Protein AF-A0A7I8VTG5-F1 (afdb_monomer_lite)

pLDDT: mean 75.94, std 21.98, range [23.91, 98.12]

Structure (mmCIF, N/CA/C/O backbone):
data_AF-A0A7I8VTG5-F1
#
_entry.id   AF-A0A7I8VTG5-F1
#
loop_
_atom_site.group_PDB
_atom_site.id
_atom_site.type_symbol
_atom_site.label_atom_id
_atom_site.label_alt_id
_atom_site.label_comp_id
_atom_site.label_asym_id
_atom_site.label_entity_id
_atom_site.label_seq_id
_atom_site.pdbx_PDB_ins_code
_atom_site.Cartn_x
_atom_site.Cartn_y
_atom_site.Cartn_z
_atom_site.occupancy
_atom_site.B_iso_or_equiv
_atom_site.auth_seq_id
_atom_site.auth_comp_id
_atom_site.auth_asym_id
_atom_site.auth_atom_id
_atom_site.pdbx_PDB_model_num
ATOM 1 N N . MET A 1 1 ? 70.934 -71.645 45.469 1.00 35.12 1 MET A N 1
ATOM 2 C CA . MET A 1 1 ? 72.080 -72.082 44.647 1.00 35.12 1 MET A CA 1
ATOM 3 C C . MET A 1 1 ? 71.867 -71.589 43.225 1.00 35.12 1 MET A C 1
ATOM 5 O O . MET A 1 1 ? 70.826 -71.888 42.669 1.00 35.12 1 MET A O 1
ATOM 9 N N . GLY A 1 2 ? 72.821 -70.799 42.724 1.00 31.45 2 GLY A N 1
ATOM 10 C CA . GLY A 1 2 ? 73.279 -70.708 41.329 1.00 31.45 2 GLY A CA 1
ATOM 11 C C . GLY A 1 2 ? 72.292 -70.565 40.162 1.00 31.45 2 GLY A C 1
ATOM 12 O O . GLY A 1 2 ? 71.678 -71.545 39.775 1.00 31.45 2 GLY A O 1
ATOM 13 N N . ASN A 1 3 ? 72.372 -69.383 39.530 1.00 30.83 3 ASN A N 1
ATOM 14 C CA . ASN A 1 3 ? 72.667 -69.130 38.104 1.00 30.83 3 ASN A CA 1
ATOM 15 C C . ASN A 1 3 ? 71.763 -69.685 36.981 1.00 30.83 3 ASN A C 1
ATOM 17 O O . ASN A 1 3 ? 71.294 -70.805 37.047 1.00 30.83 3 ASN A O 1
ATOM 21 N N . ASN A 1 4 ? 71.666 -69.087 35.788 1.00 33.72 4 ASN A N 1
ATOM 22 C CA . ASN A 1 4 ? 71.803 -67.732 35.222 1.00 33.72 4 ASN A CA 1
ATOM 23 C C . ASN A 1 4 ? 71.608 -67.895 33.690 1.00 33.72 4 ASN A C 1
ATOM 25 O O . ASN A 1 4 ? 71.971 -68.938 33.149 1.00 33.72 4 ASN A O 1
ATOM 29 N N . SER A 1 5 ? 71.235 -66.806 33.002 1.00 35.66 5 SER A N 1
ATOM 30 C CA . SER A 1 5 ? 71.480 -66.487 31.572 1.00 35.66 5 SER A CA 1
ATOM 31 C C . SER A 1 5 ? 70.696 -67.251 30.489 1.00 35.66 5 SER A C 1
ATOM 33 O O . SER A 1 5 ? 70.516 -68.454 30.577 1.00 35.66 5 SER A O 1
ATOM 35 N N . GLY A 1 6 ? 70.236 -66.645 29.387 1.00 30.98 6 GLY A N 1
ATOM 36 C CA . GLY A 1 6 ? 70.342 -65.302 28.777 1.00 30.98 6 GLY A CA 1
ATOM 37 C C . GLY A 1 6 ? 69.463 -65.317 27.497 1.00 30.98 6 GLY A C 1
ATOM 38 O O . GLY A 1 6 ? 68.938 -66.369 27.162 1.00 30.98 6 GLY A O 1
ATOM 39 N N . LYS A 1 7 ? 69.216 -64.279 26.688 1.00 32.53 7 LYS A N 1
ATOM 40 C CA . LYS A 1 7 ? 69.792 -62.950 26.419 1.00 32.53 7 LYS A CA 1
ATOM 41 C C . LYS A 1 7 ? 68.787 -62.184 25.513 1.00 32.53 7 LYS A C 1
ATOM 43 O O . LYS A 1 7 ? 68.238 -62.819 24.626 1.00 32.53 7 LYS A O 1
ATOM 48 N N . ARG A 1 8 ? 68.731 -60.843 25.675 1.00 28.00 8 ARG A N 1
ATOM 49 C CA . ARG A 1 8 ? 68.601 -59.739 24.666 1.00 28.00 8 ARG A CA 1
ATOM 50 C C . ARG A 1 8 ? 67.404 -59.730 23.678 1.00 28.00 8 ARG A C 1
ATOM 52 O O . ARG A 1 8 ? 67.108 -60.748 23.087 1.00 28.00 8 ARG A O 1
ATOM 59 N N . SER A 1 9 ? 66.768 -58.612 23.303 1.00 27.70 9 SER A N 1
ATOM 60 C CA . SER A 1 9 ? 66.804 -57.184 23.689 1.00 27.70 9 SER A CA 1
ATOM 61 C C . SER A 1 9 ? 65.771 -56.393 22.849 1.00 27.70 9 SER A C 1
ATOM 63 O O . SER A 1 9 ? 65.744 -56.612 21.644 1.00 27.70 9 SER A O 1
ATOM 65 N N . LEU A 1 10 ? 65.068 -55.442 23.498 1.00 27.08 10 LEU A N 1
ATOM 66 C CA . LEU A 1 10 ? 64.519 -54.138 23.028 1.00 27.08 10 LEU A CA 1
ATOM 67 C C . LEU A 1 10 ? 63.502 -54.108 21.855 1.00 27.08 10 LEU A C 1
ATOM 69 O O . LEU A 1 10 ? 63.836 -54.505 20.750 1.00 27.08 10 LEU A O 1
ATOM 73 N N . SER A 1 11 ? 62.220 -53.734 22.053 1.00 27.80 11 SER A N 1
ATOM 74 C CA . SER A 1 11 ? 61.582 -52.417 22.388 1.00 27.80 11 SER A CA 1
ATOM 75 C C . SER A 1 11 ? 60.918 -51.841 21.117 1.00 27.80 11 SER A C 1
ATOM 77 O O . SER A 1 11 ? 61.528 -51.948 20.063 1.00 27.80 11 SER A O 1
ATOM 79 N N . GLN A 1 12 ? 59.758 -51.182 21.064 1.00 29.61 12 GLN A N 1
ATOM 80 C CA . GLN A 1 12 ? 58.779 -50.653 22.027 1.00 29.61 12 GLN A CA 1
ATOM 81 C C . GLN A 1 12 ? 57.532 -50.267 21.180 1.00 29.61 12 GLN A C 1
ATOM 83 O O . GLN A 1 12 ? 57.692 -49.761 20.074 1.00 29.61 12 GLN A O 1
ATOM 88 N N . SER A 1 13 ? 56.335 -50.726 21.556 1.00 26.73 13 SER A N 1
ATOM 89 C CA . SER A 1 13 ? 55.196 -49.964 22.124 1.00 26.73 13 SER A CA 1
ATOM 90 C C . SER A 1 13 ? 54.337 -49.104 21.179 1.00 26.73 13 SER A C 1
ATOM 92 O O . SER A 1 13 ? 54.802 -48.094 20.659 1.00 26.73 13 SER A O 1
ATOM 94 N N . THR A 1 14 ? 53.045 -49.446 21.118 1.00 24.05 14 THR A N 1
ATOM 95 C CA . THR A 1 14 ? 51.888 -48.541 20.957 1.00 24.05 14 THR A CA 1
ATOM 96 C C . THR A 1 14 ? 50.678 -49.102 21.717 1.00 24.05 14 THR A C 1
ATOM 98 O O . THR A 1 14 ? 50.524 -50.318 21.782 1.00 24.05 14 THR A O 1
ATOM 101 N N . ASP A 1 15 ? 49.895 -48.163 22.257 1.00 27.97 15 ASP A N 1
ATOM 102 C CA . ASP A 1 15 ? 48.475 -48.162 22.645 1.00 27.97 15 ASP A CA 1
ATOM 103 C C . ASP A 1 15 ? 47.877 -49.172 23.631 1.00 27.97 15 ASP A C 1
ATOM 105 O O . ASP A 1 15 ? 47.932 -50.379 23.445 1.00 27.97 15 ASP A O 1
ATOM 109 N N . ASP A 1 16 ? 47.184 -48.600 24.626 1.00 29.17 16 ASP A N 1
ATOM 110 C CA . ASP A 1 16 ? 45.841 -48.998 25.080 1.00 29.17 16 ASP A CA 1
ATOM 111 C C . ASP A 1 16 ? 45.289 -47.901 26.030 1.00 29.17 16 ASP A C 1
ATOM 113 O O . ASP A 1 16 ? 46.012 -47.428 26.903 1.00 29.17 16 ASP A O 1
ATOM 117 N N . SER A 1 17 ? 44.143 -47.265 25.722 1.00 27.00 17 SER A N 1
ATOM 118 C CA . SER A 1 17 ? 42.755 -47.648 26.096 1.00 27.00 17 SER A CA 1
ATOM 119 C C . SER A 1 17 ? 42.407 -47.224 27.555 1.00 27.00 17 SER A C 1
ATOM 121 O O . SER A 1 17 ? 43.295 -47.157 28.389 1.00 27.00 17 SER A O 1
ATOM 123 N N . VAL A 1 18 ? 41.199 -46.882 28.027 1.00 28.84 18 VAL A N 1
ATOM 124 C CA . VAL A 1 18 ? 39.822 -46.757 27.525 1.00 28.84 18 VAL A CA 1
ATOM 125 C C . VAL A 1 18 ? 38.976 -46.227 28.725 1.00 28.84 18 VAL A C 1
ATOM 127 O O . VAL A 1 18 ? 39.178 -46.682 29.840 1.00 28.84 18 VAL A O 1
ATOM 130 N N . ILE A 1 19 ? 38.048 -45.285 28.478 1.00 26.56 19 ILE A N 1
ATOM 131 C CA . ILE A 1 19 ? 36.650 -45.182 28.991 1.00 26.56 19 ILE A CA 1
ATOM 132 C C . ILE A 1 19 ? 36.305 -45.038 30.515 1.00 26.56 19 ILE A C 1
ATOM 134 O O . ILE A 1 19 ? 36.676 -45.877 31.326 1.00 26.56 19 ILE A O 1
ATOM 138 N N . ARG A 1 20 ? 35.368 -44.085 30.773 1.00 26.31 20 ARG A N 1
ATOM 139 C CA . ARG A 1 20 ? 34.143 -44.067 31.649 1.00 26.31 20 ARG A CA 1
ATOM 140 C C . ARG A 1 20 ? 34.048 -43.111 32.861 1.00 26.31 20 ARG A C 1
ATOM 142 O O . ARG A 1 20 ? 34.970 -43.063 33.659 1.00 26.31 20 ARG A O 1
ATOM 149 N N . GLU A 1 21 ? 32.851 -42.483 32.933 1.00 27.61 21 GLU A N 1
ATOM 150 C CA . GLU A 1 21 ? 31.976 -42.129 34.091 1.00 27.61 21 GLU A CA 1
ATOM 151 C C . GLU A 1 21 ? 32.570 -41.267 35.233 1.00 27.61 21 GLU A C 1
ATOM 153 O O . GLU A 1 21 ? 33.739 -41.377 35.557 1.00 27.61 21 GLU A O 1
ATOM 158 N N . ASP A 1 22 ? 31.876 -40.396 35.967 1.00 27.67 22 ASP A N 1
ATOM 159 C CA . ASP A 1 22 ? 30.539 -39.790 35.970 1.00 27.67 22 ASP A CA 1
ATOM 160 C C . ASP A 1 22 ? 30.555 -38.709 37.085 1.00 27.67 22 ASP A C 1
ATOM 162 O O . ASP A 1 22 ? 31.409 -38.751 37.967 1.00 27.67 22 ASP A O 1
ATOM 166 N N . GLU A 1 23 ? 29.583 -37.791 37.050 1.00 28.42 23 GLU A N 1
ATOM 167 C CA . GLU A 1 23 ? 29.046 -36.964 38.159 1.00 28.42 23 GLU A CA 1
ATOM 168 C C . GLU A 1 23 ? 29.974 -35.992 38.940 1.00 28.42 23 GLU A C 1
ATOM 170 O O . GLU A 1 23 ? 30.953 -36.354 39.573 1.00 28.42 23 GLU A O 1
ATOM 175 N N . ASN A 1 24 ? 29.794 -34.671 38.829 1.00 26.03 24 ASN A N 1
ATOM 176 C CA . ASN A 1 24 ? 28.782 -33.790 39.442 1.00 26.03 24 ASN A CA 1
ATOM 177 C C . ASN A 1 24 ? 29.088 -33.373 40.904 1.00 26.03 24 ASN A C 1
ATOM 179 O O . ASN A 1 24 ? 29.447 -34.178 41.748 1.00 26.03 24 ASN A O 1
ATOM 183 N N . TRP A 1 25 ? 28.849 -32.080 41.146 1.00 23.91 25 TRP A N 1
ATOM 184 C CA . TRP A 1 25 ? 28.515 -31.387 42.398 1.00 23.91 25 TRP A CA 1
ATOM 185 C C . TRP A 1 25 ? 29.533 -31.261 43.571 1.00 23.91 25 TRP A C 1
ATOM 187 O O . TRP A 1 25 ? 29.704 -32.124 44.415 1.00 23.91 25 TRP A O 1
ATOM 197 N N . MET A 1 26 ? 30.061 -30.032 43.671 1.00 25.34 26 MET A N 1
ATOM 198 C CA . MET A 1 26 ? 29.921 -29.096 44.807 1.00 25.34 26 MET A CA 1
ATOM 199 C C . MET A 1 26 ? 30.608 -29.372 46.163 1.00 25.34 26 MET A C 1
ATOM 201 O O . MET A 1 26 ? 30.444 -30.424 46.770 1.00 25.34 26 MET A O 1
ATOM 205 N N . LYS A 1 27 ? 31.151 -28.260 46.699 1.00 25.38 27 LYS A N 1
ATOM 206 C CA . LYS A 1 27 ? 31.550 -27.961 48.093 1.00 25.38 27 LYS A CA 1
ATOM 207 C C . LYS A 1 27 ? 32.946 -28.424 48.502 1.00 25.38 27 LYS A C 1
ATOM 209 O O . LYS A 1 27 ? 33.381 -29.494 48.114 1.00 25.38 27 LYS A O 1
ATOM 214 N N . ASP A 1 28 ? 33.685 -27.752 49.370 1.00 27.75 28 ASP A N 1
ATOM 215 C CA . ASP A 1 28 ? 33.735 -26.411 49.976 1.00 27.75 28 ASP A CA 1
ATOM 216 C C . ASP A 1 28 ? 34.956 -26.496 50.927 1.00 27.75 28 ASP A C 1
ATOM 218 O O . ASP A 1 28 ? 35.246 -27.593 51.409 1.00 27.75 28 ASP A O 1
ATOM 222 N N . VAL A 1 29 ? 35.562 -25.344 51.270 1.00 28.14 29 VAL A N 1
ATOM 223 C CA . VAL A 1 29 ? 36.262 -25.070 52.559 1.00 28.14 29 VAL A CA 1
ATOM 224 C C . VAL A 1 29 ? 37.640 -25.743 52.753 1.00 28.14 29 VAL A C 1
ATOM 226 O O . VAL A 1 29 ? 37.787 -26.948 52.620 1.00 28.14 29 VAL A O 1
ATOM 229 N N . ASP A 1 30 ? 38.732 -25.084 53.146 1.00 27.11 30 ASP A N 1
ATOM 230 C CA . ASP A 1 30 ? 39.075 -23.698 53.502 1.00 27.11 30 ASP A CA 1
ATOM 231 C C . ASP A 1 30 ? 40.617 -23.629 53.598 1.00 27.11 30 ASP A C 1
ATOM 233 O O . ASP A 1 30 ? 41.236 -24.639 53.932 1.00 27.11 30 ASP A O 1
ATOM 237 N N . SER A 1 31 ? 41.224 -22.447 53.397 1.00 25.95 31 SER A N 1
ATOM 238 C CA . SER A 1 31 ? 42.058 -21.795 54.434 1.00 25.95 31 SER A CA 1
ATOM 239 C C . SER A 1 31 ? 42.784 -20.531 53.929 1.00 25.95 31 SER A C 1
ATOM 241 O O . SER A 1 31 ? 43.669 -20.608 53.081 1.00 25.95 31 SER A O 1
ATOM 243 N N . GLU A 1 32 ? 42.436 -19.408 54.571 1.00 24.45 32 GLU A N 1
ATOM 244 C CA . GLU A 1 32 ? 43.303 -18.291 55.002 1.00 24.45 32 GLU A CA 1
ATOM 245 C C . GLU A 1 32 ? 43.902 -17.305 53.972 1.00 24.45 32 GLU A C 1
ATOM 247 O O . GLU A 1 32 ? 44.925 -17.560 53.348 1.00 24.45 32 GLU A O 1
ATOM 252 N N . ALA A 1 33 ? 43.354 -16.077 53.921 1.00 28.77 33 ALA A N 1
ATOM 253 C CA . ALA A 1 33 ? 43.958 -14.880 54.545 1.00 28.77 33 ALA A CA 1
ATOM 254 C C . ALA A 1 33 ? 43.163 -13.588 54.223 1.00 28.77 33 ALA A C 1
ATOM 256 O O . ALA A 1 33 ? 42.710 -13.354 53.107 1.00 28.77 33 ALA A O 1
ATOM 257 N N . ASN A 1 34 ? 42.998 -12.766 55.262 1.00 26.75 34 ASN A N 1
ATOM 258 C CA . ASN A 1 34 ? 42.004 -11.708 55.488 1.00 26.75 34 ASN A CA 1
ATOM 259 C C . ASN A 1 34 ? 42.250 -10.339 54.804 1.00 26.75 34 ASN A C 1
ATOM 261 O O . ASN A 1 34 ? 43.359 -9.821 54.856 1.00 26.75 34 ASN A O 1
ATOM 265 N N . HIS A 1 35 ? 41.157 -9.754 54.275 1.00 26.88 35 HIS A N 1
ATOM 266 C CA . HIS A 1 35 ? 40.514 -8.435 54.550 1.00 26.88 35 HIS A CA 1
ATOM 267 C C . HIS A 1 35 ? 41.328 -7.212 55.065 1.00 26.88 35 HIS A C 1
ATOM 269 O O . HIS A 1 35 ? 42.277 -7.411 55.817 1.00 26.88 35 HIS A O 1
ATOM 275 N N . PRO A 1 36 ? 40.897 -5.933 54.817 1.00 38.16 36 PRO A N 1
ATOM 276 C CA . PRO A 1 36 ? 39.479 -5.487 54.823 1.00 38.16 36 PRO A CA 1
ATOM 277 C C . PRO A 1 36 ? 39.008 -4.373 53.826 1.00 38.16 36 PRO A C 1
ATOM 279 O O . PRO A 1 36 ? 39.816 -3.621 53.302 1.00 38.16 36 PRO A O 1
ATOM 282 N N . ASN A 1 37 ? 37.663 -4.284 53.669 1.00 29.61 37 ASN A N 1
ATOM 283 C CA . ASN A 1 37 ? 36.726 -3.116 53.568 1.00 29.61 37 ASN A CA 1
ATOM 284 C C . ASN A 1 37 ? 36.965 -1.926 52.600 1.00 29.61 37 ASN A C 1
ATOM 286 O O . ASN A 1 37 ? 38.096 -1.525 52.398 1.00 29.61 37 ASN A O 1
ATOM 290 N N . LEU A 1 38 ? 36.000 -1.141 52.080 1.00 26.39 38 LEU A N 1
ATOM 291 C CA . LEU A 1 38 ? 34.523 -1.036 51.922 1.00 26.39 38 LEU A CA 1
ATOM 292 C C . LEU A 1 38 ? 34.309 0.228 51.016 1.00 26.39 38 LEU A C 1
ATOM 294 O O . LEU A 1 38 ? 35.164 1.109 51.012 1.00 26.39 38 LEU A O 1
ATOM 298 N N . ALA A 1 39 ? 33.206 0.338 50.257 1.00 29.53 39 ALA A N 1
ATOM 299 C CA . ALA A 1 39 ? 32.823 1.494 49.390 1.00 29.53 39 ALA A CA 1
ATOM 300 C C . ALA A 1 39 ? 32.495 2.796 50.204 1.00 29.53 39 ALA A C 1
ATOM 302 O O . ALA A 1 39 ? 32.596 2.689 51.427 1.00 29.53 39 ALA A O 1
ATOM 303 N N . PRO A 1 40 ? 31.996 3.972 49.688 1.00 44.22 40 PRO A N 1
ATOM 304 C CA . PRO A 1 40 ? 31.585 4.430 48.328 1.00 44.22 40 PRO A CA 1
ATOM 305 C C . PRO A 1 40 ? 31.879 5.952 47.989 1.00 44.22 40 PRO A C 1
ATOM 307 O O . PRO A 1 40 ? 32.485 6.666 48.775 1.00 44.22 40 PRO A O 1
ATOM 310 N N . TYR A 1 41 ? 31.356 6.457 46.847 1.00 24.78 41 TYR A N 1
ATOM 311 C CA . TYR A 1 41 ? 31.146 7.872 46.402 1.00 24.78 41 TYR A CA 1
ATOM 312 C C . TYR A 1 41 ? 32.339 8.813 46.099 1.00 24.78 41 TYR A C 1
ATOM 314 O O . TYR A 1 41 ? 33.089 9.190 46.989 1.00 24.78 41 TYR A O 1
ATOM 322 N N . SER A 1 42 ? 32.382 9.373 44.875 1.00 25.58 42 SER A N 1
ATOM 323 C CA . SER A 1 42 ? 32.236 10.826 44.574 1.00 25.58 42 SER A CA 1
ATOM 324 C C . SER A 1 42 ? 32.766 11.218 43.178 1.00 25.58 42 SER A C 1
ATOM 326 O O . SER A 1 42 ? 33.721 10.647 42.665 1.00 25.58 42 SER A O 1
ATOM 328 N N . ASN A 1 43 ? 32.094 12.196 42.559 1.00 29.81 43 ASN A N 1
ATOM 329 C CA . ASN A 1 43 ? 32.490 12.876 41.321 1.00 29.81 43 ASN A CA 1
ATOM 330 C C . ASN A 1 43 ? 33.832 13.612 41.481 1.00 29.81 43 ASN A C 1
ATOM 332 O O . ASN A 1 43 ? 34.019 14.231 42.524 1.00 29.81 43 ASN A O 1
ATOM 336 N N . LEU A 1 44 ? 34.662 13.663 40.424 1.00 27.44 44 LEU A N 1
ATOM 337 C CA . LEU A 1 44 ? 35.374 14.863 39.935 1.00 27.44 44 LEU A CA 1
ATOM 338 C C . LEU A 1 44 ? 36.189 14.563 38.652 1.00 27.44 44 LEU A C 1
ATOM 340 O O . LEU A 1 44 ? 36.960 13.617 38.568 1.00 27.44 44 LEU A O 1
ATOM 344 N N . THR A 1 45 ? 35.939 15.418 37.664 1.00 25.66 45 THR A N 1
ATOM 345 C CA . THR A 1 45 ? 36.671 15.814 36.444 1.00 25.66 45 THR A CA 1
ATOM 346 C C . THR A 1 45 ? 38.189 15.558 36.342 1.00 25.66 45 THR A C 1
ATOM 348 O O . THR A 1 45 ? 38.911 15.924 37.264 1.00 25.66 45 THR A O 1
ATOM 351 N N . ALA A 1 46 ? 38.663 15.122 35.159 1.00 25.95 46 ALA A N 1
ATOM 352 C CA . ALA A 1 46 ? 39.590 15.843 34.247 1.00 25.95 46 ALA A CA 1
ATOM 353 C C . ALA A 1 46 ? 40.449 14.897 33.359 1.00 25.95 46 ALA A C 1
ATOM 355 O O . ALA A 1 46 ? 41.206 14.079 33.861 1.00 25.95 46 ALA A O 1
ATOM 356 N N . GLU A 1 47 ? 40.251 15.045 32.044 1.00 25.03 47 GLU A N 1
ATOM 357 C CA . GLU A 1 47 ? 41.160 15.005 30.873 1.00 25.03 47 GLU A CA 1
ATOM 358 C C . GLU A 1 47 ? 42.420 14.096 30.755 1.00 25.03 47 GLU A C 1
ATOM 360 O O . GLU A 1 47 ? 43.317 14.094 31.589 1.00 25.03 47 GLU A O 1
ATOM 365 N N . GLU A 1 48 ? 42.479 13.462 29.565 1.00 27.12 48 GLU A N 1
ATOM 366 C CA . GLU A 1 48 ? 43.625 13.154 28.671 1.00 27.12 48 GLU A CA 1
ATOM 367 C C . GLU A 1 48 ? 44.748 12.169 29.083 1.00 27.12 48 GLU A C 1
ATOM 369 O O . GLU A 1 48 ? 45.707 12.530 29.758 1.00 27.12 48 GLU A O 1
ATOM 374 N N . ASN A 1 49 ? 44.751 10.951 28.509 1.00 27.64 49 ASN A N 1
ATOM 375 C CA . ASN A 1 49 ? 45.518 10.603 27.286 1.00 27.64 49 ASN A CA 1
ATOM 376 C C . ASN A 1 49 ? 45.576 9.078 27.006 1.00 27.64 49 ASN A C 1
ATOM 378 O O . ASN A 1 49 ? 45.842 8.275 27.895 1.00 27.64 49 ASN A O 1
ATOM 382 N N . ASP A 1 50 ? 45.332 8.746 25.732 1.00 29.11 50 ASP A N 1
ATOM 383 C CA . ASP A 1 50 ? 45.736 7.599 24.897 1.00 29.11 50 ASP A CA 1
ATOM 384 C C . ASP A 1 50 ? 46.335 6.323 25.527 1.00 29.11 50 ASP A C 1
ATOM 386 O O . ASP A 1 50 ? 47.411 6.366 26.116 1.00 29.11 50 ASP A O 1
ATOM 390 N N . PHE A 1 51 ? 45.740 5.152 25.218 1.00 27.42 51 PHE A N 1
ATOM 391 C CA . PHE A 1 51 ? 46.310 4.134 24.299 1.00 27.42 51 PHE A CA 1
ATOM 392 C C . PHE A 1 51 ? 45.437 2.851 24.262 1.00 27.42 51 PHE A C 1
ATOM 394 O O . PHE A 1 51 ? 45.488 2.037 25.179 1.00 27.42 51 PHE A O 1
ATOM 401 N N . GLU A 1 52 ? 44.692 2.605 23.175 1.00 28.62 52 GLU A N 1
ATOM 402 C CA . GLU A 1 52 ? 44.140 1.270 22.854 1.00 28.62 52 GLU A CA 1
ATOM 403 C C . GLU A 1 52 ? 44.416 0.873 21.384 1.00 28.62 52 GLU A C 1
ATOM 405 O O . GLU A 1 52 ? 44.543 1.738 20.509 1.00 28.62 52 GLU A O 1
ATOM 410 N N . PRO A 1 53 ? 44.565 -0.436 21.080 1.00 29.91 53 PRO A N 1
ATOM 411 C CA . PRO A 1 53 ? 45.218 -0.917 19.867 1.00 29.91 53 PRO A CA 1
ATOM 412 C C . PRO A 1 53 ? 44.292 -0.980 18.640 1.00 29.91 53 PRO A C 1
ATOM 414 O O . PRO A 1 53 ? 43.159 -1.456 18.673 1.00 29.91 53 PRO A O 1
ATOM 417 N N . LYS A 1 54 ? 44.842 -0.559 17.495 1.00 29.48 54 LYS A N 1
ATOM 418 C CA . LYS A 1 54 ? 44.199 -0.529 16.171 1.00 29.48 54 LYS A CA 1
ATOM 419 C C . LYS A 1 54 ? 43.723 -1.913 15.705 1.00 29.48 54 LYS A C 1
ATOM 421 O O . LYS A 1 54 ? 44.532 -2.763 15.331 1.00 29.48 54 LYS A O 1
ATOM 426 N N . ARG A 1 55 ? 42.407 -2.080 15.546 1.00 30.38 55 ARG A N 1
ATOM 427 C CA . ARG A 1 55 ? 41.809 -3.110 14.679 1.00 30.38 55 ARG A CA 1
ATOM 428 C C . ARG A 1 55 ? 41.787 -2.584 13.236 1.00 30.38 55 ARG A C 1
ATOM 430 O O . ARG A 1 55 ? 41.165 -1.565 12.954 1.00 30.38 55 ARG A O 1
ATOM 437 N N . ARG A 1 56 ? 42.495 -3.249 12.313 1.00 27.70 56 ARG A N 1
ATOM 438 C CA . ARG A 1 56 ? 42.500 -2.905 10.875 1.00 27.70 56 ARG A CA 1
ATOM 439 C C . ARG A 1 56 ? 41.102 -3.097 10.274 1.00 27.70 56 ARG A C 1
ATOM 441 O O . ARG A 1 56 ? 40.615 -4.222 10.200 1.00 27.70 56 ARG A O 1
ATOM 448 N N . VAL A 1 57 ? 40.505 -2.007 9.798 1.00 32.59 57 VAL A N 1
ATOM 449 C CA . VAL A 1 57 ? 39.272 -1.994 8.999 1.00 32.59 57 VAL A CA 1
ATOM 450 C C . VAL A 1 57 ? 39.654 -2.001 7.514 1.00 32.59 57 VAL A C 1
ATOM 452 O O . VAL A 1 57 ? 40.541 -1.259 7.091 1.00 32.59 57 VAL A O 1
ATOM 455 N N . ARG A 1 58 ? 39.024 -2.883 6.727 1.00 32.59 58 ARG A N 1
ATOM 456 C CA . ARG A 1 58 ? 39.110 -2.895 5.256 1.00 32.59 58 ARG A CA 1
ATOM 457 C C . ARG A 1 58 ? 38.502 -1.601 4.710 1.00 32.59 58 ARG A C 1
ATOM 459 O O . ARG A 1 58 ? 37.490 -1.152 5.230 1.00 32.59 58 ARG A O 1
ATOM 466 N N . ALA A 1 59 ? 39.114 -1.024 3.679 1.00 29.06 59 ALA A N 1
ATOM 467 C CA . ALA A 1 59 ? 38.732 0.264 3.108 1.00 29.06 59 ALA A CA 1
ATOM 468 C C . ALA A 1 59 ? 37.263 0.295 2.643 1.00 29.06 59 ALA A C 1
ATOM 470 O O . ALA A 1 59 ? 36.927 -0.163 1.556 1.00 29.06 59 ALA A O 1
ATOM 471 N N . SER A 1 60 ? 36.399 0.863 3.479 1.00 34.41 60 SER A N 1
ATOM 472 C CA . SER A 1 60 ? 35.158 1.510 3.076 1.00 34.41 60 SER A CA 1
ATOM 473 C C . SER A 1 60 ? 35.506 2.944 2.684 1.00 34.41 60 SER A C 1
ATOM 475 O O . SER A 1 60 ? 35.915 3.732 3.541 1.00 34.41 60 SER A O 1
ATOM 477 N N . THR A 1 61 ? 35.385 3.292 1.407 1.00 35.75 61 THR A N 1
ATOM 478 C CA . THR A 1 61 ? 35.515 4.683 0.969 1.00 35.75 61 THR A CA 1
ATOM 479 C C . THR A 1 61 ? 34.335 5.470 1.536 1.00 35.75 61 THR A C 1
ATOM 481 O O . THR A 1 61 ? 33.185 5.257 1.162 1.00 35.75 61 THR A O 1
ATOM 484 N N . LEU A 1 62 ? 34.638 6.323 2.511 1.00 34.56 62 LEU A N 1
ATOM 485 C CA . LEU A 1 62 ? 33.717 7.213 3.204 1.00 34.56 62 LEU A CA 1
ATOM 486 C C . LEU A 1 62 ? 33.119 8.231 2.222 1.00 34.56 62 LEU A C 1
ATOM 488 O O . LEU A 1 62 ? 33.851 9.042 1.662 1.00 34.56 62 LEU A O 1
ATOM 492 N N . SER A 1 63 ? 31.792 8.267 2.094 1.00 32.84 63 SER A N 1
ATOM 493 C CA . SER A 1 63 ? 31.078 9.516 1.817 1.00 32.84 63 SER A CA 1
ATOM 494 C C . SER A 1 63 ? 30.733 10.157 3.162 1.00 32.84 63 SER A C 1
ATOM 496 O O . SER A 1 63 ? 29.662 9.931 3.727 1.00 32.84 63 SER A O 1
ATOM 498 N N . SER A 1 64 ? 31.673 10.910 3.726 1.00 33.38 64 SER A N 1
ATOM 499 C CA . SER A 1 64 ? 31.391 11.789 4.856 1.00 33.38 64 SER A CA 1
ATOM 500 C C . SER A 1 64 ? 30.617 13.009 4.361 1.00 33.38 64 SER A C 1
ATOM 502 O O . SER A 1 64 ? 31.070 13.723 3.470 1.00 33.38 64 SER A O 1
ATOM 504 N N . THR A 1 65 ? 29.448 13.208 4.959 1.00 38.12 65 THR A N 1
ATOM 505 C CA . THR A 1 65 ? 28.639 14.431 5.030 1.00 38.12 65 THR A CA 1
ATOM 506 C C . THR A 1 65 ? 29.347 15.720 4.592 1.00 38.12 65 THR A C 1
ATOM 508 O O . THR A 1 65 ? 30.007 16.385 5.389 1.00 38.12 65 THR A O 1
ATOM 511 N N . VAL A 1 66 ? 29.112 16.120 3.344 1.00 33.91 66 VAL A N 1
ATOM 512 C CA . VAL A 1 66 ? 29.161 17.515 2.900 1.00 33.91 66 VAL A CA 1
ATOM 513 C C . VAL A 1 66 ? 27.881 17.738 2.107 1.00 33.91 66 VAL A C 1
ATOM 515 O O . VAL A 1 66 ? 27.560 16.971 1.201 1.00 33.91 66 VAL A O 1
ATOM 518 N N . ASN A 1 67 ? 27.105 18.744 2.496 1.00 39.22 67 ASN A N 1
ATOM 519 C CA . ASN A 1 67 ? 25.911 19.166 1.778 1.00 39.22 67 ASN A CA 1
ATOM 520 C C . ASN A 1 67 ? 26.361 19.801 0.449 1.00 39.22 67 ASN A C 1
ATOM 522 O O . ASN A 1 67 ? 26.626 20.998 0.388 1.00 39.22 67 ASN A O 1
ATOM 526 N N . ILE A 1 68 ? 26.564 18.972 -0.576 1.00 39.97 68 ILE A N 1
ATOM 527 C CA . ILE A 1 68 ? 26.913 19.414 -1.926 1.00 39.97 68 ILE A CA 1
ATOM 528 C C . ILE A 1 68 ? 25.593 19.687 -2.642 1.00 39.97 68 ILE A C 1
ATOM 530 O O . ILE A 1 68 ? 24.795 18.773 -2.863 1.00 39.97 68 ILE A O 1
ATOM 534 N N . ASP A 1 69 ? 25.356 20.951 -2.997 1.00 44.34 69 ASP A N 1
ATOM 535 C CA . ASP A 1 69 ? 24.333 21.323 -3.971 1.00 44.34 69 ASP A CA 1
ATOM 536 C C . ASP A 1 69 ? 24.457 20.378 -5.176 1.00 44.34 69 ASP A C 1
ATOM 538 O O . ASP A 1 69 ? 25.468 20.415 -5.877 1.00 44.34 69 ASP A O 1
ATOM 542 N N . LYS A 1 70 ? 23.435 19.549 -5.443 1.00 53.84 70 LYS A N 1
ATOM 543 C CA . LYS A 1 70 ? 23.380 18.530 -6.521 1.00 53.84 70 LYS A CA 1
ATOM 544 C C . LYS A 1 70 ? 23.546 19.078 -7.960 1.00 53.84 70 LYS A C 1
ATOM 546 O O . LYS A 1 70 ? 23.171 18.417 -8.920 1.00 53.84 70 LYS A O 1
ATOM 551 N N . LYS A 1 71 ? 24.042 20.304 -8.128 1.00 65.50 71 LYS A N 1
ATOM 552 C CA . LYS A 1 71 ? 24.165 21.037 -9.391 1.00 65.50 71 LYS A CA 1
ATOM 553 C C . LYS A 1 71 ? 25.578 21.523 -9.717 1.00 65.50 71 LYS A C 1
ATOM 555 O O . LYS A 1 71 ? 25.716 22.214 -10.720 1.00 65.50 71 LYS A O 1
ATOM 560 N N . LYS A 1 72 ? 26.602 21.228 -8.910 1.00 80.56 72 LYS A N 1
ATOM 561 C CA . LYS A 1 72 ? 27.986 21.637 -9.200 1.00 80.56 72 LYS A CA 1
ATOM 562 C C . LYS A 1 72 ? 28.915 20.427 -9.240 1.00 80.56 72 LYS A C 1
ATOM 564 O O . LYS A 1 72 ? 28.804 19.536 -8.405 1.00 80.56 72 LYS A O 1
ATOM 569 N N . LEU A 1 73 ? 29.799 20.420 -10.227 1.00 86.25 73 LEU A N 1
ATOM 570 C CA . LEU A 1 73 ? 30.683 19.327 -10.595 1.00 86.25 73 LEU A CA 1
ATOM 571 C C . LEU A 1 73 ? 32.150 19.769 -10.419 1.00 86.25 73 LEU A C 1
ATOM 573 O O . LEU A 1 73 ? 32.530 20.820 -10.954 1.00 86.25 73 LEU A O 1
ATOM 577 N N . PRO A 1 74 ? 32.980 19.015 -9.673 1.00 89.25 74 PRO A N 1
ATOM 578 C CA . PRO A 1 74 ? 34.358 19.407 -9.392 1.00 89.25 74 PRO A CA 1
ATOM 579 C C . PRO A 1 74 ? 35.211 19.316 -10.658 1.00 89.25 74 PRO A C 1
ATOM 581 O O . PRO A 1 74 ? 35.482 18.231 -11.162 1.00 89.25 74 PRO A O 1
ATOM 584 N N . THR A 1 75 ? 35.656 20.462 -11.169 1.00 89.62 75 THR A N 1
ATOM 585 C CA . THR A 1 75 ? 36.443 20.564 -12.406 1.00 89.62 75 THR A CA 1
ATOM 586 C C . THR A 1 75 ? 37.883 20.956 -12.083 1.00 89.62 75 THR A C 1
ATOM 588 O O . THR A 1 75 ? 38.122 21.900 -11.324 1.00 89.62 75 THR A O 1
ATOM 591 N N . VAL A 1 76 ? 38.853 20.231 -12.647 1.00 91.25 76 VAL A N 1
ATOM 592 C CA . VAL A 1 76 ? 40.285 20.468 -12.411 1.00 91.25 76 VAL A CA 1
ATOM 593 C C . VAL A 1 76 ? 40.840 21.417 -13.467 1.00 91.25 76 VAL A C 1
ATOM 595 O O . VAL A 1 76 ? 40.792 21.130 -14.658 1.00 91.25 76 VAL A O 1
ATOM 598 N N . PHE A 1 77 ? 41.431 22.520 -13.019 1.00 91.06 77 PHE A N 1
ATOM 599 C CA . PHE A 1 77 ? 42.188 23.444 -13.855 1.00 91.06 77 PHE A CA 1
ATOM 600 C C . PHE A 1 77 ? 43.677 23.262 -13.612 1.00 91.06 77 PHE A C 1
ATOM 602 O O . PHE A 1 77 ? 44.133 23.313 -12.465 1.00 91.06 77 PHE A O 1
ATOM 609 N N . LYS A 1 78 ? 44.427 23.092 -14.699 1.00 91.75 78 LYS A N 1
ATOM 610 C CA . LYS A 1 78 ? 45.875 22.907 -14.697 1.00 91.75 78 LYS A CA 1
ATOM 611 C C . LYS A 1 78 ? 46.558 24.065 -15.428 1.00 91.75 78 LYS A C 1
ATOM 613 O O . LYS A 1 78 ? 46.055 24.531 -16.441 1.00 91.75 78 LYS A O 1
ATOM 618 N N . TRP A 1 79 ? 47.704 24.510 -14.918 1.00 90.31 79 TRP A N 1
ATOM 619 C CA . TRP A 1 79 ? 48.594 25.464 -15.578 1.00 90.31 79 TRP A CA 1
ATOM 620 C C . TRP A 1 79 ? 50.042 24.965 -15.545 1.00 90.31 79 TRP A C 1
ATOM 622 O O . TRP A 1 79 ? 50.613 24.771 -14.471 1.00 90.31 79 TRP A O 1
ATOM 632 N N . GLU A 1 80 ? 50.638 24.789 -16.724 1.00 86.00 80 GLU A N 1
ATOM 633 C CA . GLU A 1 80 ? 52.000 24.252 -16.907 1.00 86.00 80 GLU A CA 1
ATOM 634 C C . GLU A 1 80 ? 53.044 25.340 -17.228 1.00 86.00 80 GLU A C 1
ATOM 636 O O . GLU A 1 80 ? 54.240 25.070 -17.301 1.00 86.00 80 GLU A O 1
ATOM 641 N N . GLY A 1 81 ? 52.623 26.595 -17.421 1.00 80.69 81 GLY A N 1
ATOM 642 C CA . GLY A 1 81 ? 53.485 27.687 -17.898 1.00 80.69 81 GLY A CA 1
ATOM 643 C C . GLY A 1 81 ? 54.456 28.275 -16.864 1.00 80.69 81 GLY A C 1
ATOM 644 O O . GLY A 1 81 ? 55.063 29.311 -17.126 1.00 80.69 81 GLY A O 1
ATOM 645 N N . GLY A 1 82 ? 54.596 27.659 -15.684 1.00 80.62 82 GLY A N 1
ATOM 646 C CA . GLY A 1 82 ? 55.403 28.182 -14.577 1.00 80.62 82 GLY A CA 1
ATOM 647 C C . GLY A 1 82 ? 54.860 29.490 -13.972 1.00 80.62 82 GLY A C 1
ATOM 648 O O . GLY A 1 82 ? 53.779 29.957 -14.324 1.00 80.62 82 GLY A O 1
ATOM 649 N N . GLY A 1 83 ? 55.597 30.063 -13.015 1.00 83.50 83 GLY A N 1
ATOM 650 C CA . GLY A 1 83 ? 55.240 31.309 -12.315 1.00 83.50 83 GLY A CA 1
ATOM 651 C C . GLY A 1 83 ? 55.541 31.267 -10.813 1.00 83.50 83 GLY A C 1
ATOM 652 O O . GLY A 1 83 ? 55.807 30.196 -10.254 1.00 83.50 83 GLY A O 1
ATOM 653 N N . LYS A 1 84 ? 55.534 32.426 -10.142 1.00 82.12 84 LYS A N 1
ATOM 654 C CA . LYS A 1 84 ? 55.622 32.514 -8.670 1.00 82.12 84 LYS A CA 1
ATOM 655 C C . LYS A 1 84 ? 54.236 32.548 -8.034 1.00 82.12 84 LYS A C 1
ATOM 657 O O . LYS A 1 84 ? 53.982 31.773 -7.118 1.00 82.12 84 LYS A O 1
ATOM 662 N N . ASN A 1 85 ? 53.349 33.399 -8.545 1.00 85.69 85 ASN A N 1
ATOM 663 C CA . ASN A 1 85 ? 51.976 33.557 -8.079 1.00 85.69 85 ASN A CA 1
ATOM 664 C C . ASN A 1 85 ? 51.007 33.360 -9.246 1.00 85.69 85 ASN A C 1
ATOM 666 O O . ASN A 1 85 ? 50.942 34.191 -10.154 1.00 85.69 85 ASN A O 1
ATOM 670 N N . VAL A 1 86 ? 50.244 32.269 -9.197 1.00 91.88 86 VAL A N 1
ATOM 671 C CA . VAL A 1 86 ? 49.294 31.886 -10.245 1.00 91.88 86 VAL A CA 1
ATOM 672 C C . VAL A 1 86 ? 47.884 31.893 -9.674 1.00 91.88 86 VAL A C 1
ATOM 674 O O . VAL A 1 86 ? 47.598 31.232 -8.673 1.00 91.88 86 VAL A O 1
ATOM 677 N N . PHE A 1 87 ? 46.995 32.631 -10.331 1.00 92.62 87 PHE A N 1
ATOM 678 C CA . PHE A 1 87 ? 45.577 32.677 -10.004 1.00 92.62 87 PHE A CA 1
ATOM 679 C C . PHE A 1 87 ? 44.725 32.350 -11.226 1.00 92.62 87 PHE A C 1
ATOM 681 O O . PHE A 1 87 ? 45.141 32.578 -12.358 1.00 92.62 87 PHE A O 1
ATOM 688 N N . ILE A 1 88 ? 43.500 31.896 -10.995 1.00 92.94 88 ILE A N 1
ATOM 689 C CA . ILE A 1 88 ? 42.485 31.683 -12.027 1.00 92.94 88 ILE A CA 1
ATOM 690 C C . ILE A 1 88 ? 41.255 32.553 -11.749 1.00 92.94 88 ILE A C 1
ATOM 692 O O . ILE A 1 88 ? 40.867 32.775 -10.597 1.00 92.94 88 ILE A O 1
ATOM 696 N N . SER A 1 89 ? 40.654 33.079 -12.813 1.00 90.94 89 SER A N 1
ATOM 697 C CA . SER A 1 89 ? 39.387 33.811 -12.778 1.00 90.94 89 SER A CA 1
ATOM 698 C C . SER A 1 89 ? 38.546 33.438 -13.994 1.00 90.94 89 SER A C 1
ATOM 700 O O . SER A 1 89 ? 39.099 33.056 -15.025 1.00 90.94 89 SER A O 1
ATOM 702 N N . GLY A 1 90 ? 37.224 33.540 -13.893 1.00 90.00 90 GLY A N 1
ATOM 703 C CA . GLY A 1 90 ? 36.356 33.168 -15.002 1.00 90.00 90 GLY A CA 1
ATOM 704 C C . GLY A 1 90 ? 34.903 33.583 -14.836 1.00 90.00 90 GLY A C 1
ATOM 705 O O . GLY A 1 90 ? 34.489 34.198 -13.854 1.00 90.00 90 GLY A O 1
ATOM 706 N N . SER A 1 91 ? 34.099 33.209 -15.821 1.00 87.31 91 SER A N 1
ATOM 707 C CA . SER A 1 91 ? 32.650 33.446 -15.863 1.00 87.31 91 SER A CA 1
ATOM 708 C C . SER A 1 91 ? 31.917 32.944 -14.608 1.00 87.31 91 SER A C 1
ATOM 710 O O . SER A 1 91 ? 31.049 33.641 -14.082 1.00 87.31 91 SER A O 1
ATOM 712 N N . PHE A 1 92 ? 32.341 31.808 -14.051 1.00 85.56 92 PHE A N 1
ATOM 713 C CA . PHE A 1 92 ? 31.767 31.190 -12.850 1.00 85.56 92 PHE A CA 1
ATOM 714 C C . PHE A 1 92 ? 31.906 32.017 -11.562 1.00 85.56 92 PHE A C 1
ATOM 716 O O . PHE A 1 92 ? 31.157 31.806 -10.611 1.00 85.56 92 PHE A O 1
ATOM 723 N N . ASN A 1 93 ? 32.838 32.973 -11.510 1.00 85.06 93 ASN A N 1
ATOM 724 C CA . ASN A 1 93 ? 32.975 33.915 -10.396 1.00 85.06 93 ASN A CA 1
ATOM 725 C C . ASN A 1 93 ? 32.753 35.376 -10.829 1.00 85.06 93 ASN A C 1
ATOM 727 O O . ASN A 1 93 ? 33.171 36.316 -10.142 1.00 85.06 93 ASN A O 1
ATOM 731 N N . SER A 1 94 ? 32.100 35.558 -11.983 1.00 83.19 94 SER A N 1
ATOM 732 C CA . SER A 1 94 ? 31.852 36.849 -12.630 1.00 83.19 94 SER A CA 1
ATOM 733 C C . SER A 1 94 ? 33.115 37.696 -12.823 1.00 83.19 94 SER A C 1
ATOM 735 O O . SER A 1 94 ? 33.028 38.920 -12.795 1.00 83.19 94 SER A O 1
ATOM 737 N N . TRP A 1 95 ? 34.288 37.072 -12.965 1.00 84.44 95 TRP A N 1
ATOM 738 C CA . TRP A 1 95 ? 35.592 37.735 -13.086 1.00 84.44 95 TRP A CA 1
ATOM 739 C C . TRP A 1 95 ? 36.003 38.619 -11.893 1.00 84.44 95 TRP A C 1
ATOM 741 O O . TRP A 1 95 ? 36.994 39.346 -11.971 1.00 84.44 95 TRP A O 1
ATOM 751 N N . LYS A 1 96 ? 35.274 38.561 -10.770 1.00 77.38 96 LYS A N 1
ATOM 752 C CA . LYS A 1 96 ? 35.450 39.481 -9.630 1.00 77.38 96 LYS A CA 1
ATOM 753 C C . LYS A 1 96 ? 36.542 39.048 -8.656 1.00 77.38 96 LYS A C 1
ATOM 755 O O . LYS A 1 96 ? 37.130 39.893 -7.986 1.00 77.38 96 LYS A O 1
ATOM 760 N N . LYS A 1 97 ? 36.806 37.743 -8.543 1.00 84.25 97 LYS A N 1
ATOM 761 C CA . LYS A 1 97 ? 37.732 37.175 -7.551 1.00 84.25 97 LYS A CA 1
ATOM 762 C C . LYS A 1 97 ? 38.832 36.372 -8.238 1.00 84.25 97 LYS A C 1
ATOM 764 O O . LYS A 1 97 ? 38.558 35.571 -9.120 1.00 84.25 97 LYS A O 1
ATOM 769 N N . LYS A 1 98 ? 40.079 36.549 -7.802 1.00 87.38 98 LYS A N 1
ATOM 770 C CA . LYS A 1 98 ? 41.216 35.733 -8.246 1.00 87.38 98 LYS A CA 1
ATOM 771 C C . LYS A 1 98 ? 41.371 34.551 -7.289 1.00 87.38 98 LYS A C 1
ATOM 773 O O . LYS A 1 98 ? 41.581 34.762 -6.096 1.00 87.38 98 LYS A O 1
ATOM 778 N N . ILE A 1 99 ? 41.212 33.326 -7.784 1.00 89.44 99 ILE A N 1
ATOM 779 C CA . ILE A 1 99 ? 41.360 32.098 -6.990 1.00 89.44 99 ILE A CA 1
ATOM 780 C C . ILE A 1 99 ? 42.818 31.652 -7.084 1.00 89.44 99 ILE A C 1
ATOM 782 O O . ILE A 1 99 ? 43.320 31.461 -8.186 1.00 89.44 99 ILE A O 1
ATOM 786 N N . SER A 1 100 ? 43.508 31.527 -5.948 1.00 90.12 100 SER A N 1
ATOM 787 C CA . SER A 1 100 ? 44.915 31.103 -5.922 1.00 90.12 100 SER A CA 1
ATOM 788 C C . SER A 1 100 ? 45.040 29.630 -6.290 1.00 90.12 100 SER A C 1
ATOM 790 O O . SER A 1 100 ? 44.308 28.803 -5.750 1.00 90.12 100 SER A O 1
ATOM 792 N N . MET A 1 101 ? 45.984 29.304 -7.170 1.00 91.94 101 MET A N 1
ATOM 793 C CA . MET A 1 101 ? 46.290 27.924 -7.542 1.00 91.94 101 MET A CA 1
ATOM 794 C C . MET A 1 101 ? 47.385 27.345 -6.638 1.00 91.94 101 MET A C 1
ATOM 796 O O . MET A 1 101 ? 48.234 28.075 -6.122 1.00 91.94 101 MET A O 1
ATOM 800 N N . VAL A 1 102 ? 47.368 26.027 -6.448 1.00 91.56 102 VAL A N 1
ATOM 801 C CA . VAL A 1 102 ? 48.333 25.292 -5.622 1.00 91.56 102 VAL A CA 1
ATOM 802 C C . VAL A 1 102 ? 49.428 24.716 -6.514 1.00 91.56 102 VAL A C 1
ATOM 804 O O . VAL A 1 102 ? 49.138 24.044 -7.502 1.00 91.56 102 VAL A O 1
ATOM 807 N N . LYS A 1 103 ? 50.693 24.968 -6.167 1.00 89.38 103 LYS A N 1
ATOM 808 C CA . LYS A 1 103 ? 51.853 24.475 -6.918 1.00 89.38 103 LYS A CA 1
ATOM 809 C C . LYS A 1 103 ? 52.177 23.028 -6.541 1.00 89.38 103 LYS A C 1
ATOM 811 O O . LYS A 1 103 ? 52.372 22.739 -5.363 1.00 89.38 103 LYS A O 1
ATOM 816 N N . SER A 1 104 ? 52.318 22.149 -7.531 1.00 83.94 104 SER A N 1
ATOM 817 C CA . SER A 1 104 ? 52.755 20.759 -7.365 1.00 83.94 104 SER A CA 1
ATOM 818 C C . SER A 1 104 ? 53.686 20.347 -8.507 1.00 83.94 104 SER A C 1
ATOM 820 O O . SER A 1 104 ? 53.337 20.497 -9.673 1.00 83.94 104 SER A O 1
ATOM 822 N N . THR A 1 105 ? 54.893 19.871 -8.177 1.00 75.31 105 THR A N 1
ATOM 823 C CA . THR A 1 105 ? 55.885 19.290 -9.116 1.00 75.31 105 THR A CA 1
ATOM 824 C C . THR A 1 105 ? 56.143 20.068 -10.423 1.00 75.31 105 THR A C 1
ATOM 826 O O . THR A 1 105 ? 56.513 19.470 -11.424 1.00 75.31 105 THR A O 1
ATOM 829 N N . GLY A 1 106 ? 55.980 21.397 -10.419 1.00 75.94 106 GLY A N 1
ATOM 830 C CA . GLY A 1 106 ? 56.197 22.269 -11.588 1.00 75.94 106 GLY A CA 1
ATOM 831 C C . GLY A 1 106 ? 54.918 22.862 -12.188 1.00 75.94 106 GLY A C 1
ATOM 832 O O . GLY A 1 106 ? 54.980 23.943 -12.767 1.00 75.94 106 GLY A O 1
ATOM 833 N N . ASP A 1 107 ? 53.774 22.237 -11.924 1.00 87.44 107 ASP A N 1
ATOM 834 C CA . ASP A 1 107 ? 52.460 22.644 -12.413 1.00 87.44 107 ASP A CA 1
ATOM 835 C C . ASP A 1 107 ? 51.651 23.338 -11.308 1.00 87.44 107 ASP A C 1
ATOM 837 O O . ASP A 1 107 ? 51.918 23.189 -10.111 1.00 87.44 107 ASP A O 1
ATOM 841 N N . PHE A 1 108 ? 50.632 24.092 -11.704 1.00 89.81 108 PHE A N 1
ATOM 842 C CA . PHE A 1 108 ? 49.683 24.728 -10.797 1.00 89.81 108 PHE A CA 1
ATOM 843 C C . PHE A 1 108 ? 48.287 24.152 -11.007 1.00 89.81 108 PHE A C 1
ATOM 845 O O . PHE A 1 108 ? 47.832 24.026 -12.141 1.00 89.81 108 PHE A O 1
ATOM 852 N N . TYR A 1 109 ? 47.597 23.841 -9.910 1.00 91.88 109 TYR A N 1
ATOM 853 C CA . TYR A 1 109 ? 46.281 23.205 -9.928 1.00 91.88 109 TYR A CA 1
ATOM 854 C C . TYR A 1 109 ? 45.250 23.993 -9.120 1.00 91.88 109 TYR A C 1
ATOM 856 O O . TYR A 1 109 ? 45.563 24.569 -8.076 1.00 91.88 109 TYR A O 1
ATOM 864 N N . ALA A 1 110 ? 44.001 23.981 -9.579 1.00 90.12 110 ALA A N 1
ATOM 865 C CA . ALA A 1 110 ? 42.840 24.399 -8.801 1.00 90.12 110 ALA A CA 1
ATOM 866 C C . ALA A 1 110 ? 41.649 23.493 -9.118 1.00 90.12 110 ALA A C 1
ATOM 868 O O . ALA A 1 110 ? 41.382 23.209 -10.282 1.00 90.12 110 ALA A O 1
ATOM 869 N N . ILE A 1 111 ? 40.930 23.057 -8.085 1.00 90.81 111 ILE A N 1
ATOM 870 C CA . ILE A 1 111 ? 39.682 22.301 -8.226 1.00 90.81 111 ILE A CA 1
ATOM 871 C C . ILE A 1 111 ? 38.543 23.263 -7.908 1.00 90.81 111 ILE A C 1
ATOM 873 O O . ILE A 1 111 ? 38.529 23.864 -6.832 1.00 90.81 111 ILE A O 1
ATOM 877 N N . ILE A 1 112 ? 37.637 23.462 -8.864 1.00 90.12 112 ILE A N 1
ATOM 878 C CA . ILE A 1 112 ? 36.530 24.415 -8.749 1.00 90.12 112 ILE A CA 1
ATOM 879 C C . ILE A 1 112 ? 35.231 23.705 -9.123 1.00 90.12 112 ILE A C 1
ATOM 881 O O . ILE A 1 112 ? 35.129 23.114 -10.196 1.00 90.12 112 ILE A O 1
ATOM 885 N N . ASP A 1 113 ? 34.232 23.803 -8.249 1.00 89.31 113 ASP A N 1
ATOM 886 C CA . ASP A 1 113 ? 32.908 23.230 -8.479 1.00 89.31 113 ASP A CA 1
ATOM 887 C C . ASP A 1 113 ? 32.101 24.124 -9.430 1.00 89.31 113 ASP A C 1
ATOM 889 O O . ASP A 1 113 ? 31.688 25.234 -9.072 1.00 89.31 113 ASP A O 1
ATOM 893 N N . LEU A 1 114 ? 31.866 23.635 -10.648 1.00 87.81 114 LEU A N 1
ATOM 894 C CA . LEU A 1 114 ? 31.183 24.358 -11.720 1.00 87.81 114 LEU A CA 1
ATOM 895 C C . LEU A 1 114 ? 29.842 23.704 -12.061 1.00 87.81 114 LEU A C 1
ATOM 897 O O . LEU A 1 114 ? 29.750 22.479 -12.073 1.00 87.81 114 LEU A O 1
ATOM 901 N N . PRO A 1 115 ? 28.780 24.473 -12.349 1.00 87.62 115 PRO A N 1
ATOM 902 C CA . PRO A 1 115 ? 27.559 23.890 -12.888 1.00 87.62 115 PRO A CA 1
ATOM 903 C C . PRO A 1 115 ? 27.778 23.375 -14.315 1.00 87.62 115 PRO A C 1
ATOM 905 O O . PRO A 1 115 ? 28.680 23.835 -15.012 1.00 87.62 115 PRO A O 1
ATOM 908 N N . GLU A 1 116 ? 26.932 22.449 -14.760 1.00 87.88 116 GLU A N 1
ATO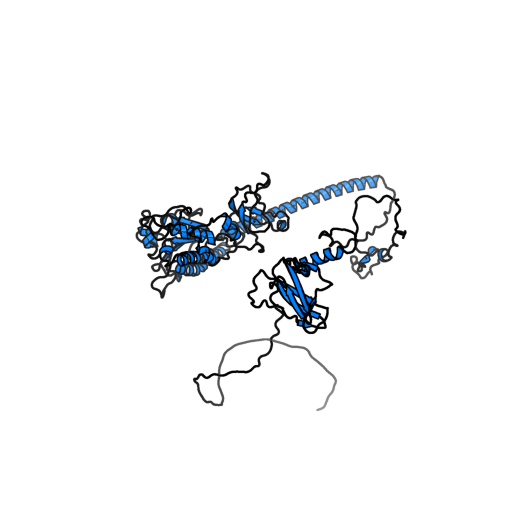M 909 C CA . GLU A 1 116 ? 26.977 21.927 -16.129 1.00 87.88 116 GLU A CA 1
ATOM 910 C C . GLU A 1 116 ? 26.831 23.056 -17.161 1.00 87.88 116 GLU A C 1
ATOM 912 O O . GLU A 1 116 ? 25.973 23.935 -17.024 1.00 87.88 116 GLU A O 1
ATOM 917 N N . GLY A 1 117 ? 27.691 23.050 -18.180 1.00 86.81 117 GLY A N 1
ATOM 918 C CA . GLY A 1 117 ? 27.716 24.069 -19.224 1.00 86.81 117 GLY A CA 1
ATOM 919 C C . GLY A 1 117 ? 29.121 24.504 -19.634 1.00 86.81 117 GLY A C 1
ATOM 920 O O . GLY A 1 117 ? 30.135 23.951 -19.206 1.00 86.81 117 GLY A O 1
ATOM 921 N N . THR A 1 118 ? 29.168 25.508 -20.505 1.00 89.38 118 THR A N 1
ATOM 922 C CA . THR A 1 118 ? 30.406 26.068 -21.053 1.00 89.38 118 THR A CA 1
ATOM 923 C C . THR A 1 118 ? 30.835 27.290 -20.247 1.00 89.38 118 THR A C 1
ATOM 925 O O . THR A 1 118 ? 30.084 28.259 -20.136 1.00 89.38 118 THR A O 1
ATOM 928 N N . HIS A 1 119 ? 32.057 27.266 -19.717 1.00 90.31 119 HIS A N 1
ATOM 929 C CA . HIS A 1 119 ? 32.609 28.328 -18.877 1.00 90.31 119 HIS A CA 1
ATOM 930 C C . HIS A 1 119 ? 33.880 28.900 -19.493 1.00 90.31 119 HIS A C 1
ATOM 932 O O . HIS A 1 119 ? 34.796 28.167 -19.860 1.00 90.31 119 HIS A O 1
ATOM 938 N N . GLN A 1 120 ? 33.954 30.227 -19.553 1.00 91.69 120 GLN A N 1
ATOM 939 C CA . GLN A 1 120 ? 35.172 30.942 -19.935 1.00 91.69 120 GLN A CA 1
ATOM 940 C C . GLN A 1 120 ? 36.042 31.229 -18.711 1.00 91.69 120 GLN A C 1
ATOM 942 O O . GLN A 1 120 ? 35.508 31.605 -17.660 1.00 91.69 120 GLN A O 1
ATOM 947 N N . TYR A 1 121 ? 37.361 31.108 -18.857 1.00 92.12 121 TYR A N 1
ATOM 948 C CA . TYR A 1 121 ? 38.337 31.374 -17.799 1.00 92.12 121 TYR A CA 1
ATOM 949 C C . TYR A 1 121 ? 39.670 31.907 -18.346 1.00 92.12 121 TYR A C 1
ATOM 951 O O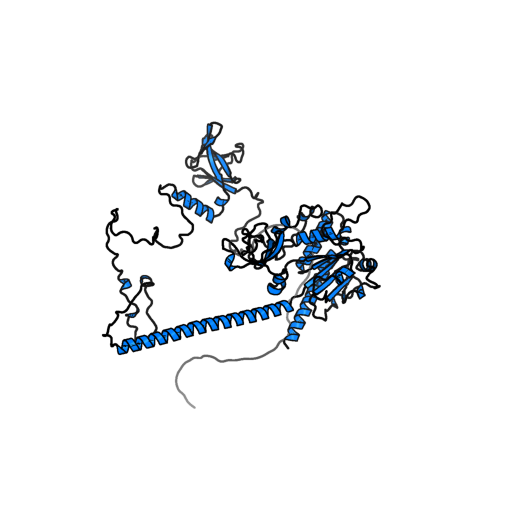 . TYR A 1 121 ? 39.958 31.814 -19.540 1.00 92.12 121 TYR A O 1
ATOM 959 N N . LYS A 1 122 ? 40.483 32.498 -17.462 1.00 91.38 122 LYS A N 1
ATOM 960 C CA . LYS A 1 122 ? 41.834 32.991 -17.763 1.00 91.38 122 LYS A CA 1
ATOM 961 C C . LYS A 1 122 ? 42.741 32.912 -16.538 1.00 91.38 122 LYS A C 1
ATOM 963 O O . LYS A 1 122 ? 42.277 33.059 -15.401 1.00 91.38 122 LYS A O 1
ATOM 968 N N . PHE A 1 123 ? 44.038 32.736 -16.773 1.00 92.00 123 PHE A N 1
ATOM 969 C CA . PHE A 1 123 ? 45.047 32.706 -15.721 1.00 92.00 123 PHE A CA 1
ATOM 970 C C . PHE A 1 123 ? 45.669 34.085 -15.512 1.00 92.00 123 PHE A C 1
ATOM 972 O O . PHE A 1 123 ? 45.879 34.851 -16.449 1.00 92.00 123 PHE A O 1
ATOM 979 N N . TYR A 1 124 ? 45.979 34.400 -14.263 1.00 91.06 124 TYR A N 1
ATOM 980 C CA . TYR A 1 124 ? 46.713 35.589 -13.861 1.00 91.06 124 TYR A CA 1
ATOM 981 C C . TYR A 1 124 ? 48.018 35.146 -13.205 1.00 91.06 124 TYR A C 1
ATOM 983 O O . TYR A 1 124 ? 48.017 34.693 -12.059 1.00 91.06 124 TYR A O 1
ATOM 991 N N . VAL A 1 125 ? 49.116 35.250 -13.949 1.00 90.62 125 VAL A N 1
ATOM 992 C CA . VAL A 1 125 ? 50.443 34.749 -13.575 1.00 90.62 125 VAL A CA 1
ATOM 993 C C . VAL A 1 125 ? 51.378 35.936 -13.414 1.00 90.62 125 VAL A C 1
ATOM 995 O O . VAL A 1 125 ? 51.543 36.717 -14.346 1.00 90.62 125 VAL A O 1
ATOM 998 N N . ASP A 1 126 ? 51.961 36.103 -12.227 1.00 88.12 126 ASP A N 1
ATOM 999 C CA . ASP A 1 126 ? 53.001 37.107 -11.943 1.00 88.12 126 ASP A CA 1
ATOM 1000 C C . ASP A 1 126 ? 52.673 38.540 -12.414 1.00 88.12 126 ASP A C 1
ATOM 1002 O O . ASP A 1 126 ? 53.548 39.320 -12.781 1.00 88.12 126 ASP A O 1
ATOM 1006 N N . GLY A 1 127 ? 51.389 38.912 -12.371 1.00 83.31 127 GLY A N 1
ATOM 1007 C CA . GLY A 1 127 ? 50.921 40.249 -12.747 1.00 83.31 127 GLY A CA 1
ATOM 1008 C C . GLY A 1 127 ? 50.315 40.364 -14.148 1.00 83.31 127 GLY A C 1
ATOM 1009 O O . GLY A 1 127 ? 49.779 41.420 -14.476 1.00 83.31 127 GLY A O 1
ATOM 1010 N N . GLN A 1 128 ? 50.355 39.304 -14.960 1.00 87.50 128 GLN A N 1
ATOM 1011 C CA . GLN A 1 128 ? 49.886 39.312 -16.347 1.00 87.50 128 GLN A CA 1
ATOM 1012 C C . GLN A 1 128 ? 48.758 38.304 -16.582 1.00 87.50 128 GLN A C 1
ATOM 1014 O O . GLN A 1 128 ? 48.725 37.228 -15.989 1.00 87.50 128 GLN A O 1
ATOM 1019 N N . TRP A 1 129 ? 47.820 38.657 -17.464 1.00 88.44 129 TRP A N 1
ATOM 1020 C CA . TRP A 1 129 ? 46.732 37.772 -17.876 1.00 88.44 129 TRP A CA 1
ATOM 1021 C C . TRP A 1 129 ? 47.171 36.896 -19.047 1.00 88.44 129 TRP A C 1
ATOM 1023 O O . TRP A 1 129 ? 47.418 37.407 -20.137 1.00 88.44 129 TRP A O 1
ATOM 1033 N N . LEU A 1 130 ? 47.213 35.585 -18.832 1.00 87.75 130 LEU A N 1
ATOM 1034 C CA . LEU A 1 130 ? 47.657 34.592 -19.806 1.00 87.75 130 LEU A CA 1
ATOM 1035 C C . LEU A 1 130 ? 46.560 33.551 -20.059 1.00 87.75 130 LEU A C 1
ATOM 1037 O O . LEU A 1 130 ? 45.758 33.237 -19.177 1.00 87.75 130 LEU A O 1
ATOM 1041 N N . CYS A 1 131 ? 46.545 33.014 -21.275 1.00 86.75 131 CYS A N 1
ATOM 1042 C CA . CYS A 1 131 ? 45.715 31.875 -21.662 1.00 86.75 131 CYS A CA 1
ATOM 1043 C C . CYS A 1 131 ? 46.606 30.657 -21.875 1.00 86.75 131 CYS A C 1
ATOM 1045 O O . CYS A 1 131 ? 47.727 30.798 -22.372 1.00 86.75 131 CYS A O 1
ATOM 1047 N N . ASP A 1 132 ? 46.098 29.469 -21.563 1.00 84.94 132 ASP A N 1
ATOM 1048 C CA . ASP A 1 132 ? 46.780 28.240 -21.952 1.00 84.94 132 ASP A CA 1
ATOM 1049 C C . ASP A 1 132 ? 46.701 28.081 -23.478 1.00 84.94 132 ASP A C 1
ATOM 1051 O O . ASP A 1 132 ? 45.663 28.320 -24.100 1.00 84.94 132 ASP A O 1
ATOM 1055 N N . SER A 1 133 ? 47.832 27.734 -24.082 1.00 79.38 133 SER A N 1
ATOM 1056 C CA . SER A 1 133 ? 47.969 27.478 -25.516 1.00 79.38 133 SER A CA 1
ATOM 1057 C C . SER A 1 133 ? 47.455 26.103 -25.943 1.00 79.38 133 SER A C 1
ATOM 1059 O O . SER A 1 133 ? 47.166 25.924 -27.122 1.00 79.38 133 SER A O 1
ATOM 1061 N N . LYS A 1 134 ? 47.350 25.150 -25.007 1.00 77.44 134 LYS A N 1
ATOM 1062 C CA . LYS A 1 134 ? 46.915 23.771 -25.276 1.00 77.44 134 LYS A CA 1
ATOM 1063 C C . LYS A 1 134 ? 45.398 23.604 -25.231 1.00 77.44 134 LYS A C 1
ATOM 1065 O O . LYS A 1 134 ? 44.865 22.717 -25.888 1.00 77.44 134 LYS A O 1
ATOM 1070 N N . GLU A 1 135 ? 44.725 24.466 -24.478 1.00 82.56 135 GLU A N 1
ATOM 1071 C CA . GLU A 1 135 ? 43.279 24.426 -24.277 1.00 82.56 135 GLU A CA 1
ATOM 1072 C C . GLU A 1 135 ? 42.528 25.263 -25.315 1.00 82.56 135 GLU A C 1
ATOM 1074 O O . GLU A 1 135 ? 43.066 26.211 -25.898 1.00 82.56 135 GLU A O 1
ATOM 1079 N N . GLN A 1 136 ? 41.250 24.941 -25.525 1.00 82.31 136 GLN A N 1
ATOM 1080 C CA . GLN A 1 136 ? 40.393 25.678 -26.455 1.00 82.31 136 GLN A CA 1
ATOM 1081 C C . GLN A 1 136 ? 40.255 27.147 -26.031 1.00 82.31 136 GLN A C 1
ATOM 1083 O O . GLN A 1 136 ? 40.130 27.463 -24.844 1.00 82.31 136 GLN A O 1
ATOM 1088 N N . LYS A 1 137 ? 40.268 28.055 -27.012 1.00 86.06 137 LYS A N 1
ATOM 1089 C CA . LYS A 1 137 ? 40.157 29.505 -26.810 1.00 86.06 137 LYS A CA 1
ATOM 1090 C C . LYS A 1 137 ? 38.925 30.063 -27.508 1.00 86.06 137 LYS A C 1
ATOM 1092 O O . LYS A 1 137 ? 38.508 29.556 -28.544 1.00 86.06 137 LYS A O 1
ATOM 1097 N N . THR A 1 138 ? 38.394 31.147 -26.962 1.00 82.06 138 THR A N 1
ATOM 1098 C CA . THR A 1 138 ? 37.369 31.978 -27.590 1.00 82.06 138 THR A CA 1
ATOM 1099 C C . THR A 1 138 ? 37.717 33.442 -27.445 1.00 82.06 138 THR A C 1
ATOM 1101 O O . THR A 1 138 ? 38.363 33.852 -26.478 1.00 82.06 138 THR A O 1
ATOM 1104 N N . GLU A 1 139 ? 37.239 34.234 -28.390 1.00 81.38 139 GLU A N 1
ATOM 1105 C CA . GLU A 1 139 ? 37.232 35.681 -28.275 1.00 81.38 139 GLU A CA 1
ATOM 1106 C C . GLU A 1 139 ? 36.006 36.112 -27.460 1.00 81.38 139 GLU A C 1
ATOM 1108 O O . GLU A 1 139 ? 34.904 35.593 -27.646 1.00 81.38 139 GLU A O 1
ATOM 1113 N N . SER A 1 140 ? 36.224 36.990 -26.484 1.00 74.88 140 SER A N 1
ATOM 1114 C CA . SER A 1 140 ? 35.171 37.625 -25.691 1.00 74.88 140 SER A CA 1
ATOM 1115 C C . SER A 1 140 ? 34.601 38.836 -26.433 1.00 74.88 140 SER A C 1
ATOM 1117 O O . SER A 1 140 ? 35.303 39.451 -27.233 1.00 74.88 140 SER A O 1
ATOM 1119 N N . ASP A 1 141 ? 33.382 39.259 -26.089 1.00 68.50 141 ASP A N 1
ATOM 1120 C CA . ASP A 1 141 ? 32.687 40.425 -26.670 1.00 68.50 141 ASP A CA 1
ATOM 1121 C C . ASP A 1 141 ? 33.480 41.748 -26.554 1.00 68.50 141 ASP A C 1
ATOM 1123 O O . ASP A 1 141 ? 33.179 42.734 -27.222 1.00 68.50 141 ASP A O 1
ATOM 1127 N N . LEU A 1 142 ? 34.510 41.774 -25.700 1.00 69.56 142 LEU A N 1
ATOM 1128 C CA . LEU A 1 142 ? 35.431 42.896 -25.482 1.00 69.56 142 LEU A CA 1
ATOM 1129 C C . LEU A 1 142 ? 36.765 42.765 -26.255 1.00 69.56 142 LEU A C 1
ATOM 1131 O O . LEU A 1 142 ? 37.711 43.488 -25.947 1.00 69.56 142 LEU A O 1
ATOM 1135 N N . GLY A 1 143 ? 36.879 41.828 -27.205 1.00 71.25 143 GLY A N 1
ATOM 1136 C CA . GLY A 1 143 ? 38.077 41.619 -28.038 1.00 71.25 143 GLY A CA 1
ATOM 1137 C C . GLY A 1 143 ? 39.268 41.001 -27.296 1.00 71.25 143 GLY A C 1
ATOM 1138 O O . GLY A 1 143 ? 40.422 41.205 -27.666 1.00 71.25 143 GLY A O 1
ATOM 1139 N N . THR A 1 144 ? 39.013 40.287 -26.195 1.00 79.75 144 THR A N 1
ATOM 1140 C CA . THR A 1 144 ? 40.055 39.613 -25.402 1.00 79.75 144 THR A CA 1
ATOM 1141 C C . THR A 1 144 ? 39.928 38.099 -25.525 1.00 79.75 144 THR A C 1
ATOM 1143 O O . THR A 1 144 ? 38.830 37.559 -25.421 1.00 79.75 144 THR A O 1
ATOM 1146 N N . GLU A 1 145 ? 41.048 37.400 -25.726 1.00 85.31 145 GLU A N 1
ATOM 1147 C CA . GLU A 1 145 ? 41.065 35.932 -25.774 1.00 85.31 145 GLU A CA 1
ATOM 1148 C C . GLU A 1 145 ? 40.958 35.325 -24.368 1.00 85.31 145 GLU A C 1
ATOM 1150 O O . GLU A 1 145 ? 41.720 35.712 -23.474 1.00 85.31 145 GLU A O 1
ATOM 1155 N N . ASN A 1 146 ? 40.070 34.342 -24.196 1.00 89.88 146 ASN A N 1
ATOM 1156 C CA . ASN A 1 146 ? 39.869 33.545 -22.978 1.00 89.88 146 ASN A CA 1
ATOM 1157 C C . ASN A 1 146 ? 39.880 32.044 -23.312 1.00 89.88 146 ASN A C 1
ATOM 1159 O O . ASN A 1 146 ? 39.535 31.661 -24.429 1.00 89.88 146 ASN A O 1
ATOM 1163 N N . ASN A 1 147 ? 40.224 31.181 -22.353 1.00 90.75 147 ASN A N 1
ATOM 1164 C CA . ASN A 1 147 ? 40.060 29.733 -22.509 1.00 90.75 147 ASN A CA 1
ATOM 1165 C C . ASN A 1 147 ? 38.607 29.307 -22.236 1.00 90.75 147 ASN A C 1
ATOM 1167 O O . ASN A 1 147 ? 37.900 29.969 -21.471 1.00 90.75 147 ASN A O 1
ATOM 1171 N N . ILE A 1 148 ? 38.169 28.202 -22.844 1.00 90.56 148 ILE A N 1
ATOM 1172 C CA . ILE A 1 148 ? 36.859 27.577 -22.616 1.00 90.56 148 ILE A CA 1
ATOM 1173 C C . ILE A 1 148 ? 37.043 26.186 -22.013 1.00 90.56 148 ILE A C 1
ATOM 1175 O O . ILE A 1 148 ? 37.826 25.393 -22.520 1.00 90.56 148 ILE A O 1
ATOM 1179 N N . VAL A 1 149 ? 36.230 25.864 -21.005 1.00 89.19 149 VAL A N 1
ATOM 1180 C CA . VAL A 1 149 ? 35.970 24.485 -20.575 1.00 89.19 149 VAL A CA 1
ATOM 1181 C C . VAL A 1 149 ? 34.479 24.169 -20.724 1.00 89.19 149 VAL A C 1
ATOM 1183 O O . VAL A 1 149 ? 33.628 25.017 -20.450 1.00 89.19 149 VAL A O 1
ATOM 1186 N N . THR A 1 150 ? 34.146 22.959 -21.173 1.00 88.75 150 THR A N 1
ATOM 1187 C CA . THR A 1 150 ? 32.763 22.458 -21.180 1.00 88.75 150 THR A CA 1
ATOM 1188 C C . THR A 1 150 ? 32.657 21.350 -20.149 1.00 88.75 150 THR A C 1
ATOM 1190 O O . THR A 1 150 ? 33.368 20.362 -20.256 1.00 88.75 150 THR A O 1
ATOM 1193 N N . VAL A 1 151 ? 31.787 21.533 -19.161 1.00 88.44 151 VAL A N 1
ATOM 1194 C CA . VAL A 1 151 ? 31.564 20.572 -18.078 1.00 88.44 151 VAL A CA 1
ATOM 1195 C C . VAL A 1 151 ? 30.258 19.844 -18.362 1.00 88.44 151 VAL A C 1
ATOM 1197 O O . VAL A 1 151 ? 29.223 20.509 -18.464 1.00 88.44 151 VAL A O 1
ATOM 1200 N N . ARG A 1 152 ? 30.296 18.514 -18.502 1.00 83.69 152 ARG A N 1
ATOM 1201 C CA . ARG A 1 152 ? 29.111 17.659 -18.693 1.00 83.69 152 ARG A CA 1
ATOM 1202 C C . ARG A 1 152 ? 28.953 16.681 -17.538 1.00 83.69 152 ARG A C 1
ATOM 1204 O O . ARG A 1 152 ? 29.936 16.280 -16.921 1.00 83.69 152 ARG A O 1
ATOM 1211 N N . ALA A 1 153 ? 27.722 16.246 -17.275 1.00 76.75 153 ALA A N 1
ATOM 1212 C CA . ALA A 1 153 ? 27.484 15.183 -16.295 1.00 76.75 153 ALA A CA 1
ATOM 1213 C C . ALA A 1 153 ? 28.149 13.845 -16.698 1.00 76.75 153 ALA A C 1
ATOM 1215 O O . ALA A 1 153 ? 28.665 13.141 -15.832 1.00 76.75 153 ALA A O 1
ATOM 1216 N N . SER A 1 154 ? 28.216 13.548 -18.004 1.00 74.50 154 SER A N 1
ATOM 1217 C CA . SER A 1 154 ? 28.832 12.334 -18.574 1.00 74.50 154 SER A CA 1
ATOM 1218 C C . SER A 1 154 ? 30.327 12.187 -18.271 1.00 74.50 154 SER A C 1
ATOM 1220 O O . SER A 1 154 ? 30.856 11.079 -18.260 1.00 74.50 154 SER A O 1
ATOM 1222 N N . ASP A 1 155 ? 31.020 13.296 -18.000 1.00 71.81 155 ASP A N 1
ATOM 1223 C CA . ASP A 1 155 ? 32.469 13.303 -17.761 1.00 71.81 155 ASP A CA 1
ATOM 1224 C C . ASP A 1 155 ? 32.829 12.744 -16.368 1.00 71.81 155 ASP A C 1
ATOM 1226 O O . ASP A 1 155 ? 33.994 12.469 -16.082 1.00 71.81 155 ASP A O 1
ATOM 1230 N N . PHE A 1 156 ? 31.829 12.540 -15.500 1.00 72.88 156 PHE A N 1
ATOM 1231 C CA . PHE A 1 156 ? 31.982 11.976 -14.154 1.00 72.88 156 PHE A CA 1
ATOM 1232 C C . PHE A 1 156 ? 31.590 10.491 -14.069 1.00 72.88 156 PHE A C 1
ATOM 1234 O O . PHE A 1 156 ? 31.860 9.847 -13.052 1.00 72.88 156 PHE A O 1
ATOM 1241 N N . GLU A 1 157 ? 31.006 9.918 -15.128 1.00 77.25 157 GLU A N 1
ATOM 1242 C CA . GLU A 1 157 ? 30.728 8.484 -15.225 1.00 77.25 157 GLU A CA 1
ATOM 1243 C C . GLU A 1 157 ? 31.866 7.753 -15.957 1.00 77.25 157 GLU A C 1
ATOM 1245 O O . GLU A 1 157 ? 32.069 7.910 -17.158 1.00 77.25 157 GLU A O 1
ATOM 1250 N N . VAL A 1 158 ? 32.608 6.900 -15.237 1.00 66.12 158 VAL A N 1
ATOM 1251 C CA . VAL A 1 158 ? 33.866 6.275 -15.709 1.00 66.12 158 VAL A CA 1
ATOM 1252 C C . VAL A 1 158 ? 33.733 5.563 -17.062 1.00 66.12 158 VAL A C 1
ATOM 1254 O O . VAL A 1 158 ? 34.623 5.659 -17.903 1.00 66.12 158 VAL A O 1
ATOM 1257 N N . PHE A 1 159 ? 32.634 4.844 -17.295 1.00 59.12 159 PHE A N 1
ATOM 1258 C CA . PHE A 1 159 ? 32.435 4.100 -18.542 1.00 59.12 159 PHE A CA 1
ATOM 1259 C C . PHE A 1 159 ? 31.998 4.992 -19.714 1.00 59.12 159 PHE A C 1
ATOM 1261 O O . PHE A 1 159 ? 32.324 4.685 -20.861 1.00 59.12 159 PHE A O 1
ATOM 1268 N N . GLU A 1 160 ? 31.291 6.089 -19.442 1.00 66.25 160 GLU A N 1
ATOM 1269 C CA . GLU A 1 160 ? 30.828 7.032 -20.464 1.00 66.25 160 GLU A CA 1
ATOM 1270 C C . GLU A 1 160 ? 31.944 8.000 -20.883 1.00 66.25 160 GLU A C 1
ATOM 1272 O O . GLU A 1 160 ? 32.123 8.261 -22.077 1.00 66.25 160 GLU A O 1
ATOM 1277 N N . ALA A 1 161 ? 32.778 8.423 -19.928 1.00 70.38 161 ALA A N 1
ATOM 1278 C CA . ALA A 1 161 ? 33.997 9.183 -20.184 1.00 70.38 161 ALA A CA 1
ATOM 1279 C C . ALA A 1 161 ? 34.963 8.405 -21.100 1.00 70.38 161 ALA A C 1
ATOM 1281 O O . ALA A 1 161 ? 35.393 8.916 -22.133 1.00 70.38 161 ALA A O 1
ATOM 1282 N N . LEU A 1 162 ? 35.212 7.119 -20.805 1.00 70.69 162 LEU A N 1
ATOM 1283 C CA . LEU A 1 162 ? 36.063 6.258 -21.642 1.00 70.69 162 LEU A CA 1
ATOM 1284 C C . LEU A 1 162 ? 35.499 6.059 -23.058 1.00 70.69 162 LEU A C 1
ATOM 1286 O O . LEU A 1 162 ? 36.253 6.038 -24.033 1.00 70.69 162 LEU A O 1
ATOM 1290 N N . ALA A 1 163 ? 34.177 5.925 -23.190 1.00 67.44 163 ALA A N 1
ATOM 1291 C CA . ALA A 1 163 ? 33.529 5.813 -24.493 1.00 67.44 163 ALA A CA 1
ATOM 1292 C C . ALA A 1 163 ? 33.672 7.111 -25.308 1.00 67.44 163 ALA A C 1
ATOM 1294 O O . ALA A 1 163 ? 33.977 7.058 -26.501 1.00 67.44 163 ALA A O 1
ATOM 1295 N N . THR A 1 164 ? 33.527 8.270 -24.664 1.00 64.19 164 THR A N 1
ATOM 1296 C CA . THR A 1 164 ? 33.644 9.590 -25.304 1.00 64.19 164 THR A CA 1
ATOM 1297 C C . THR A 1 164 ? 35.090 9.910 -25.718 1.00 64.19 164 THR A C 1
ATOM 1299 O O . THR A 1 164 ? 35.331 10.427 -26.811 1.00 64.19 164 THR A O 1
ATOM 1302 N N . ASP A 1 165 ? 36.082 9.509 -24.924 1.00 66.31 165 ASP A N 1
ATOM 1303 C CA . ASP A 1 165 ? 37.501 9.676 -25.274 1.00 66.31 165 ASP A CA 1
ATOM 1304 C C . ASP A 1 165 ? 37.947 8.749 -26.415 1.00 66.31 165 ASP A C 1
ATOM 1306 O O . ASP A 1 165 ? 38.782 9.121 -27.254 1.00 66.31 165 ASP A O 1
ATOM 1310 N N . SER A 1 166 ? 37.351 7.554 -26.499 1.00 65.06 166 SER A N 1
ATOM 1311 C CA . SER A 1 166 ? 37.629 6.602 -27.579 1.00 65.06 166 SER A CA 1
ATOM 1312 C C . SER A 1 166 ? 37.180 7.119 -28.953 1.00 65.06 166 SER A C 1
ATOM 1314 O O . SER A 1 166 ? 37.858 6.870 -29.952 1.00 65.06 166 SER A O 1
ATOM 1316 N N . VAL A 1 167 ? 36.097 7.907 -29.011 1.00 61.56 167 VAL A N 1
ATOM 1317 C CA . VAL A 1 167 ? 35.606 8.507 -30.263 1.00 61.56 167 VAL A CA 1
ATOM 1318 C C . VAL A 1 167 ? 36.382 9.768 -30.662 1.00 61.56 167 VAL A C 1
ATOM 1320 O O . VAL A 1 167 ? 36.653 9.953 -31.850 1.00 61.56 167 VAL A O 1
ATOM 1323 N N . ASN A 1 168 ? 36.825 10.593 -29.705 1.00 54.62 168 ASN A N 1
ATOM 1324 C CA . ASN A 1 168 ? 37.604 11.811 -29.988 1.00 54.62 168 ASN A CA 1
ATOM 1325 C C . ASN A 1 168 ? 39.040 11.507 -30.449 1.00 54.62 168 ASN A C 1
ATOM 1327 O O . ASN A 1 168 ? 39.581 12.200 -31.314 1.00 54.62 168 ASN A O 1
ATOM 1331 N N . SER A 1 169 ? 39.640 10.418 -29.958 1.00 51.66 169 SER A N 1
ATOM 1332 C CA . SER A 1 169 ? 40.960 9.952 -30.415 1.00 51.66 169 SER A CA 1
ATOM 1333 C C . SER A 1 169 ? 40.967 9.509 -31.891 1.00 51.66 169 SER A C 1
ATOM 1335 O O . SER A 1 169 ? 42.018 9.490 -32.533 1.00 51.66 169 SER A O 1
ATOM 1337 N N . GLY A 1 170 ? 39.795 9.189 -32.456 1.00 47.72 170 GLY A N 1
ATOM 1338 C CA . GLY A 1 170 ? 39.628 8.767 -33.849 1.00 47.72 170 GLY A CA 1
ATOM 1339 C C . GLY A 1 170 ? 39.554 9.904 -34.877 1.00 47.72 170 GLY A C 1
ATOM 1340 O O . GLY A 1 170 ? 39.682 9.642 -36.070 1.00 47.72 170 GLY A O 1
ATOM 1341 N N . GLN A 1 171 ? 39.375 11.163 -34.461 1.00 44.78 171 GLN A N 1
ATOM 1342 C CA . GLN A 1 171 ? 39.159 12.276 -35.401 1.00 44.78 171 GLN A CA 1
ATOM 1343 C C . GLN A 1 171 ? 40.444 12.903 -35.966 1.00 44.78 171 GLN A C 1
ATOM 1345 O O . GLN A 1 171 ? 40.379 13.565 -36.999 1.00 44.78 171 GLN A O 1
ATOM 1350 N N . ASN A 1 172 ? 41.622 12.649 -35.379 1.00 41.81 172 ASN A N 1
ATOM 1351 C CA . ASN A 1 172 ? 42.894 13.225 -35.852 1.00 41.81 172 ASN A CA 1
ATOM 1352 C C . ASN A 1 172 ? 43.699 12.336 -36.818 1.00 41.81 172 ASN A C 1
ATOM 1354 O O . ASN A 1 172 ? 44.840 12.647 -37.166 1.00 41.81 172 ASN A O 1
ATOM 1358 N N . ARG A 1 173 ? 43.109 11.244 -37.311 1.00 39.59 173 ARG A N 1
ATOM 1359 C CA . ARG A 1 173 ? 43.600 10.535 -38.498 1.00 39.59 173 ARG A CA 1
ATOM 1360 C C . ARG A 1 173 ? 42.426 10.339 -39.437 1.00 39.59 173 ARG A C 1
ATOM 1362 O O . ARG A 1 173 ? 41.523 9.564 -39.153 1.00 39.59 173 ARG A O 1
ATOM 1369 N N . GLY A 1 174 ? 42.424 11.100 -40.527 1.00 36.25 174 GLY A N 1
ATOM 1370 C CA . GLY A 1 174 ? 41.346 11.120 -41.506 1.00 36.25 174 GLY A CA 1
ATOM 1371 C C . GLY A 1 174 ? 41.113 9.759 -42.151 1.00 36.25 174 GLY A C 1
ATOM 1372 O O . GLY A 1 174 ? 41.687 9.475 -43.190 1.00 36.25 174 GLY A O 1
ATOM 1373 N N . THR A 1 175 ? 40.235 8.959 -41.555 1.00 37.66 175 THR A N 1
ATOM 1374 C CA . THR A 1 175 ? 39.433 7.914 -42.197 1.00 37.66 175 THR A CA 1
ATOM 1375 C C . THR A 1 175 ? 38.211 7.687 -41.310 1.00 37.66 175 THR A C 1
ATOM 1377 O O . THR A 1 175 ? 38.317 7.082 -40.246 1.00 37.66 175 THR A O 1
ATOM 1380 N N . GLY A 1 176 ? 37.053 8.214 -41.708 1.00 41.47 176 GLY A N 1
ATOM 1381 C CA . GLY A 1 176 ? 35.817 8.054 -40.946 1.00 41.47 176 GLY A CA 1
ATOM 1382 C C . GLY A 1 176 ? 35.364 6.594 -40.899 1.00 41.47 176 GLY A C 1
ATOM 1383 O O . GLY A 1 176 ? 35.101 5.999 -41.941 1.00 41.47 176 GLY A O 1
ATOM 1384 N N . ARG A 1 177 ? 35.221 6.038 -39.692 1.00 36.88 177 ARG A N 1
ATOM 1385 C CA . ARG A 1 177 ? 34.378 4.868 -39.406 1.00 36.88 177 ARG A CA 1
ATOM 1386 C C . ARG A 1 177 ? 33.691 5.058 -38.052 1.00 36.88 177 ARG A C 1
ATOM 1388 O O . ARG A 1 177 ? 34.343 5.288 -37.040 1.00 36.88 177 ARG A O 1
ATOM 1395 N N . HIS A 1 178 ? 32.361 4.994 -38.080 1.00 37.47 178 HIS A N 1
ATOM 1396 C CA . HIS A 1 178 ? 31.482 4.911 -36.915 1.00 37.47 178 HIS A CA 1
ATOM 1397 C C . HIS A 1 178 ? 31.758 3.605 -36.159 1.00 37.47 178 HIS A C 1
ATOM 1399 O O . HIS A 1 178 ? 31.656 2.538 -36.757 1.00 37.47 178 HIS A O 1
ATOM 1405 N N . TYR A 1 179 ? 32.050 3.678 -34.860 1.00 39.47 179 TYR A N 1
ATOM 1406 C CA . TYR A 1 179 ? 32.115 2.497 -33.997 1.00 39.47 179 TYR A CA 1
ATOM 1407 C C . TYR A 1 179 ? 30.758 2.255 -33.326 1.00 39.47 179 TYR A C 1
ATOM 1409 O O . TYR A 1 179 ? 30.272 3.076 -32.548 1.00 39.47 179 TYR A O 1
ATOM 1417 N N . SER A 1 180 ? 30.137 1.120 -33.645 1.00 39.12 180 SER A N 1
ATOM 1418 C CA . SER A 1 180 ? 29.021 0.523 -32.909 1.00 39.12 180 SER A CA 1
ATOM 1419 C C . SER A 1 180 ? 29.546 -0.425 -31.827 1.00 39.12 180 SER A C 1
ATOM 1421 O O . SER A 1 180 ? 30.545 -1.110 -32.019 1.00 39.12 180 SER A O 1
ATOM 1423 N N . LYS A 1 181 ? 28.828 -0.488 -30.703 1.00 42.44 181 LYS A N 1
ATOM 1424 C CA . LYS A 1 181 ? 29.131 -1.198 -29.442 1.00 42.44 181 LYS A CA 1
ATOM 1425 C C . LYS A 1 181 ? 29.249 -2.742 -29.539 1.00 42.44 181 LYS A C 1
ATOM 1427 O O . LYS A 1 181 ? 29.356 -3.395 -28.509 1.00 42.44 181 LYS A O 1
ATOM 1432 N N . ASP A 1 182 ? 29.256 -3.326 -30.737 1.00 42.59 182 ASP A N 1
ATOM 1433 C CA . ASP A 1 182 ? 29.122 -4.779 -30.953 1.00 42.59 182 ASP A CA 1
ATOM 1434 C C . ASP A 1 182 ? 30.442 -5.531 -31.227 1.00 42.59 182 ASP A C 1
ATOM 1436 O O . ASP A 1 182 ? 30.435 -6.754 -31.358 1.00 42.59 182 ASP A O 1
ATOM 1440 N N . GLU A 1 183 ? 31.600 -4.867 -31.264 1.00 45.50 183 GLU A N 1
ATOM 1441 C CA . GLU A 1 183 ? 32.877 -5.543 -31.552 1.00 45.50 183 GLU A CA 1
ATOM 1442 C C . GLU A 1 183 ? 33.636 -5.993 -30.290 1.00 45.50 183 GLU A C 1
ATOM 1444 O O . GLU A 1 183 ? 34.785 -5.631 -30.057 1.00 45.50 183 GLU A O 1
ATOM 1449 N N . VAL A 1 184 ? 33.008 -6.864 -29.492 1.00 44.06 184 VAL A N 1
ATOM 1450 C CA . VAL A 1 184 ? 33.729 -7.794 -28.593 1.00 44.06 184 VAL A CA 1
ATOM 1451 C C . VAL A 1 184 ? 33.676 -9.203 -29.190 1.00 44.06 184 VAL A C 1
ATOM 1453 O O . VAL A 1 184 ? 33.331 -10.187 -28.541 1.00 44.06 184 VAL A O 1
ATOM 1456 N N . THR A 1 185 ? 33.995 -9.307 -30.479 1.00 42.00 185 THR A N 1
ATOM 1457 C CA . THR A 1 185 ? 34.264 -10.588 -31.139 1.00 42.00 185 THR A CA 1
ATOM 1458 C C . THR A 1 185 ? 35.683 -10.495 -31.678 1.00 42.00 185 THR A C 1
ATOM 1460 O O . THR A 1 185 ? 35.987 -9.572 -32.428 1.00 42.00 185 THR A O 1
ATOM 1463 N N . GLY A 1 186 ? 36.565 -11.404 -31.254 1.00 49.59 186 GLY A N 1
ATOM 1464 C CA . GLY A 1 186 ? 37.986 -11.456 -31.623 1.00 49.59 186 GLY A CA 1
ATOM 1465 C C . GLY A 1 186 ? 38.234 -11.855 -33.080 1.00 49.59 186 GLY A C 1
ATOM 1466 O O . GLY A 1 186 ? 39.063 -12.718 -33.357 1.00 49.59 186 GLY A O 1
ATOM 1467 N N . SER A 1 187 ? 37.489 -11.259 -34.001 1.00 50.50 187 SER A N 1
ATOM 1468 C CA . SER A 1 187 ? 37.649 -11.415 -35.436 1.00 50.50 187 SER A CA 1
ATOM 1469 C C . SER A 1 187 ? 38.531 -10.272 -35.950 1.00 50.50 187 SER A C 1
ATOM 1471 O O . SER A 1 187 ? 38.369 -9.140 -35.492 1.00 50.50 187 SER A O 1
ATOM 1473 N N . PRO A 1 188 ? 39.482 -10.521 -36.868 1.00 51.94 188 PRO A N 1
ATOM 1474 C CA . PRO A 1 188 ? 40.301 -9.451 -37.421 1.00 51.94 188 PRO A CA 1
ATOM 1475 C C . PRO A 1 188 ? 39.412 -8.394 -38.100 1.00 51.94 188 PRO A C 1
ATOM 1477 O O . PRO A 1 188 ? 38.401 -8.760 -38.709 1.00 51.94 188 PRO A O 1
ATOM 1480 N N . PRO A 1 189 ? 39.774 -7.102 -37.998 1.00 50.62 189 PRO A N 1
ATOM 1481 C CA . PRO A 1 189 ? 38.951 -6.010 -38.503 1.00 50.62 189 PRO A CA 1
ATOM 1482 C C . PRO A 1 189 ? 38.760 -6.128 -40.020 1.00 50.62 189 PRO A C 1
ATOM 1484 O O . PRO A 1 189 ? 39.730 -6.180 -40.778 1.00 50.62 189 PRO A O 1
ATOM 1487 N N . GLY A 1 190 ? 37.501 -6.169 -40.458 1.00 57.53 190 GLY A N 1
ATOM 1488 C CA . GLY A 1 190 ? 37.110 -6.304 -41.860 1.00 57.53 190 GLY A CA 1
ATOM 1489 C C . GLY A 1 190 ? 35.611 -6.566 -42.015 1.00 57.53 190 GLY A C 1
ATOM 1490 O O . GLY A 1 190 ? 34.987 -7.166 -41.144 1.00 57.53 190 GLY A O 1
ATOM 1491 N N . ASP A 1 191 ? 35.031 -6.111 -43.126 1.00 60.25 191 ASP A N 1
ATOM 1492 C CA . ASP A 1 191 ? 33.619 -6.340 -43.437 1.00 60.25 191 ASP A CA 1
ATOM 1493 C C . ASP A 1 191 ? 33.443 -7.748 -44.027 1.00 60.25 191 ASP A C 1
ATOM 1495 O O . ASP A 1 191 ? 34.028 -8.083 -45.059 1.00 60.25 191 ASP A O 1
ATOM 1499 N N . TYR A 1 192 ? 32.639 -8.590 -43.377 1.00 66.75 192 TYR A N 1
ATOM 1500 C CA . TYR A 1 192 ? 32.333 -9.934 -43.867 1.00 66.75 192 TYR A CA 1
ATOM 1501 C C . TYR A 1 192 ? 31.201 -9.861 -44.898 1.00 66.75 192 TYR A C 1
ATOM 1503 O O . TYR A 1 192 ? 30.098 -9.415 -44.584 1.00 66.75 192 TYR A O 1
ATOM 1511 N N . SER A 1 193 ? 31.448 -10.326 -46.124 1.00 69.81 193 SER A N 1
ATOM 1512 C CA . SER A 1 193 ? 30.429 -10.432 -47.173 1.00 69.81 193 SER A CA 1
ATOM 1513 C C . SER A 1 193 ? 30.118 -11.895 -47.505 1.00 69.81 193 SER A C 1
ATOM 1515 O O . SER A 1 193 ? 30.924 -12.798 -47.283 1.00 69.81 193 SER A O 1
ATOM 1517 N N . GLN A 1 194 ? 28.919 -12.140 -48.037 1.00 74.00 194 GLN A N 1
ATOM 1518 C CA . GLN A 1 194 ? 28.523 -13.448 -48.582 1.00 74.00 194 GLN A CA 1
ATOM 1519 C C . GLN A 1 194 ? 28.890 -13.597 -50.069 1.00 74.00 194 GLN A C 1
ATOM 1521 O O . GLN A 1 194 ? 28.590 -14.619 -50.685 1.00 74.00 194 GLN A O 1
ATOM 1526 N N . GLU A 1 195 ? 29.527 -12.582 -50.654 1.00 72.38 195 GLU A N 1
ATOM 1527 C CA . GLU A 1 195 ? 29.932 -12.576 -52.054 1.00 72.38 195 GLU A CA 1
ATOM 1528 C C . GLU A 1 195 ? 31.347 -13.136 -52.188 1.00 72.38 195 GLU A C 1
ATOM 1530 O O . GLU A 1 195 ? 32.287 -12.662 -51.552 1.00 72.38 195 GLU A O 1
ATOM 1535 N N . VAL A 1 196 ? 31.508 -14.160 -53.028 1.00 73.75 196 VAL A N 1
ATOM 1536 C CA . VAL A 1 196 ? 32.827 -14.729 -53.323 1.00 73.75 196 VAL A CA 1
ATOM 1537 C C . VAL A 1 196 ? 33.654 -13.669 -54.061 1.00 73.75 196 VAL A C 1
ATOM 1539 O O . VAL A 1 196 ? 33.227 -13.248 -55.140 1.00 73.75 196 VAL A O 1
ATOM 1542 N N . PRO A 1 197 ? 34.830 -13.253 -53.547 1.00 62.47 197 PRO A N 1
ATOM 1543 C CA . PRO A 1 197 ? 35.636 -12.237 -54.208 1.00 62.47 197 PRO A CA 1
ATOM 1544 C C . PRO A 1 197 ? 35.993 -12.663 -55.641 1.00 62.47 197 PRO A C 1
ATOM 1546 O O . PRO A 1 197 ? 36.428 -13.804 -55.853 1.00 62.47 197 PRO A O 1
ATOM 1549 N N . PRO A 1 198 ? 35.821 -11.782 -56.642 1.00 66.50 198 PRO A N 1
ATOM 1550 C CA . PRO A 1 198 ? 36.183 -12.089 -58.017 1.00 66.50 198 PRO A CA 1
ATOM 1551 C C . PRO A 1 198 ? 37.689 -12.362 -58.110 1.00 66.50 198 PRO A C 1
ATOM 1553 O O . PRO A 1 198 ? 38.508 -11.642 -57.543 1.00 66.50 198 PRO A O 1
ATOM 1556 N N . ARG A 1 199 ? 38.073 -13.415 -58.842 1.00 57.38 199 ARG A N 1
ATOM 1557 C CA . ARG A 1 199 ? 39.460 -13.923 -58.882 1.00 57.38 199 ARG A CA 1
ATOM 1558 C C . ARG A 1 199 ? 40.492 -12.971 -59.500 1.00 57.38 199 ARG A C 1
ATOM 1560 O O . ARG A 1 199 ? 41.675 -13.289 -59.460 1.00 57.38 199 ARG A O 1
ATOM 1567 N N . HIS A 1 200 ? 40.091 -11.816 -60.026 1.00 55.75 200 HIS A N 1
ATOM 1568 C CA . HIS A 1 200 ? 41.015 -10.830 -60.575 1.00 55.75 200 HIS A CA 1
ATOM 1569 C C . HIS A 1 200 ? 40.497 -9.402 -60.389 1.00 55.75 200 HIS A C 1
ATOM 1571 O O . HIS A 1 200 ? 39.613 -8.965 -61.117 1.00 55.75 200 HIS A O 1
ATOM 1577 N N . SER A 1 201 ? 41.123 -8.648 -59.488 1.00 44.00 201 SER A N 1
ATOM 1578 C CA . SER A 1 201 ? 41.354 -7.217 -59.693 1.00 44.00 201 SER A CA 1
ATOM 1579 C C . SER A 1 201 ? 42.508 -6.751 -58.812 1.00 44.00 201 SER A C 1
ATOM 1581 O O . SER A 1 201 ? 42.467 -6.804 -57.586 1.00 44.00 201 SER A O 1
ATOM 1583 N N . SER A 1 202 ? 43.551 -6.327 -59.509 1.00 49.97 202 SER A N 1
ATOM 1584 C CA . SER A 1 202 ? 44.697 -5.547 -59.073 1.00 49.97 202 SER A CA 1
ATOM 1585 C C . SER A 1 202 ? 44.368 -4.485 -58.019 1.00 49.97 202 SER A C 1
ATOM 1587 O O . SER A 1 202 ? 43.751 -3.483 -58.355 1.00 49.97 202 SER A O 1
ATOM 1589 N N . HIS A 1 203 ? 44.867 -4.672 -56.795 1.00 44.66 203 HIS A N 1
ATOM 1590 C CA . HIS A 1 203 ? 45.540 -3.630 -56.012 1.00 44.66 203 HIS A CA 1
ATOM 1591 C C . HIS A 1 203 ? 46.365 -4.265 -54.872 1.00 44.66 203 HIS A C 1
ATOM 1593 O O . HIS A 1 203 ? 45.838 -4.757 -53.881 1.00 44.66 203 HIS A O 1
ATOM 1599 N N . GLY A 1 204 ? 47.691 -4.235 -55.023 1.00 51.53 204 GLY A N 1
ATOM 1600 C CA . GLY A 1 204 ? 48.604 -3.857 -53.938 1.00 51.53 204 GLY A CA 1
ATOM 1601 C C . GLY A 1 204 ? 48.991 -4.845 -52.834 1.00 51.53 204 GLY A C 1
ATOM 1602 O O . GLY A 1 204 ? 49.871 -4.483 -52.061 1.00 51.53 204 GLY A O 1
ATOM 1603 N N . PHE A 1 205 ? 48.444 -6.060 -52.739 1.00 46.81 205 PHE A N 1
ATOM 1604 C CA . PHE A 1 205 ? 48.890 -7.015 -51.711 1.00 46.81 205 PHE A CA 1
ATOM 1605 C C . PHE A 1 205 ? 49.755 -8.135 -52.297 1.00 46.81 205 PHE A C 1
ATOM 1607 O O . PHE A 1 205 ? 49.288 -9.019 -53.014 1.00 46.81 205 PHE A O 1
ATOM 1614 N N . SER A 1 206 ? 51.048 -8.037 -51.978 1.00 48.28 206 SER A N 1
ATOM 1615 C CA . SER A 1 206 ? 52.089 -9.055 -52.136 1.00 48.28 206 SER A CA 1
ATOM 1616 C C . SER A 1 206 ? 51.545 -10.475 -51.944 1.00 48.28 206 SER A C 1
ATOM 1618 O O . SER A 1 206 ? 50.989 -10.802 -50.896 1.00 48.28 206 SER A O 1
ATOM 1620 N N . HIS A 1 207 ? 51.705 -11.319 -52.963 1.00 48.12 207 HIS A N 1
ATOM 1621 C CA . HIS A 1 207 ? 51.386 -12.739 -52.905 1.00 48.12 207 HIS A CA 1
ATOM 1622 C C . HIS A 1 207 ? 52.362 -13.466 -51.969 1.00 48.12 207 HIS A C 1
ATOM 1624 O O . HIS A 1 207 ? 53.412 -13.935 -52.405 1.00 48.12 207 HIS A O 1
ATOM 1630 N N . SER A 1 208 ? 52.000 -13.633 -50.698 1.00 57.34 208 SER A N 1
ATOM 1631 C CA . SER A 1 208 ? 52.362 -14.870 -50.010 1.00 57.34 208 SER A CA 1
ATOM 1632 C C . SER A 1 208 ? 51.339 -15.930 -50.422 1.00 57.34 208 SER A C 1
ATOM 1634 O O . SER A 1 208 ? 50.139 -15.665 -50.487 1.00 57.34 208 SER A O 1
ATOM 1636 N N . GLY A 1 209 ? 51.809 -17.123 -50.789 1.00 68.75 209 GLY A N 1
ATOM 1637 C CA . GLY A 1 209 ? 50.929 -18.264 -51.037 1.00 68.75 209 GLY A CA 1
ATOM 1638 C C . GLY A 1 209 ? 50.072 -18.603 -49.806 1.00 68.75 209 GLY A C 1
ATOM 1639 O O . GLY A 1 209 ? 50.196 -17.956 -48.762 1.00 68.75 209 GLY A O 1
ATOM 1640 N N . PRO A 1 210 ? 49.209 -19.631 -49.891 1.00 78.62 210 PRO A N 1
ATOM 1641 C CA . PRO A 1 210 ? 48.481 -20.094 -48.716 1.00 78.62 210 PRO A CA 1
ATOM 1642 C C . PRO A 1 210 ? 49.460 -20.339 -47.554 1.00 78.62 210 PRO A C 1
ATOM 1644 O O . PRO A 1 210 ? 50.581 -20.808 -47.792 1.00 78.62 210 PRO A O 1
ATOM 1647 N N . PRO A 1 211 ? 49.070 -20.008 -46.312 1.00 80.31 211 PRO A N 1
ATOM 1648 C CA . PRO A 1 211 ? 49.936 -20.195 -45.161 1.00 80.31 211 PRO A CA 1
ATOM 1649 C C . PRO A 1 211 ? 50.358 -21.662 -45.069 1.00 80.31 211 PRO A C 1
ATOM 1651 O O . PRO A 1 211 ? 49.557 -22.575 -45.286 1.00 80.31 211 PRO A O 1
ATOM 1654 N N . ILE A 1 212 ? 51.633 -21.883 -44.760 1.00 86.00 212 ILE A N 1
ATOM 1655 C CA . ILE A 1 212 ? 52.175 -23.228 -44.583 1.00 86.00 212 ILE A CA 1
ATOM 1656 C C . ILE A 1 212 ? 51.436 -23.888 -43.413 1.00 86.00 212 ILE A C 1
ATOM 1658 O O . ILE A 1 212 ? 51.276 -23.274 -42.357 1.00 86.00 212 ILE A O 1
ATOM 1662 N N . LEU A 1 213 ? 50.989 -25.134 -43.605 1.00 85.94 213 LEU A N 1
ATOM 1663 C CA . LEU A 1 213 ? 50.291 -25.898 -42.572 1.00 85.94 213 LEU A CA 1
ATOM 1664 C C . LEU A 1 213 ? 51.194 -26.023 -41.330 1.00 85.94 213 LEU A C 1
ATOM 1666 O O . LEU A 1 213 ? 52.277 -26.609 -41.435 1.00 85.94 213 LEU A O 1
ATOM 1670 N N . PRO A 1 214 ? 50.780 -25.512 -40.157 1.00 88.19 214 PRO A N 1
ATOM 1671 C CA . PRO A 1 214 ? 51.582 -25.640 -38.953 1.00 88.19 214 PRO A CA 1
ATOM 1672 C C . PRO A 1 214 ? 51.742 -27.125 -38.583 1.00 88.19 214 PRO A C 1
ATOM 1674 O O . PRO A 1 214 ? 50.751 -27.862 -38.555 1.00 88.19 214 PRO A O 1
ATOM 1677 N N . PRO A 1 215 ? 52.962 -27.579 -38.238 1.00 88.62 215 PRO A N 1
ATOM 1678 C CA . PRO A 1 215 ? 53.259 -28.999 -38.015 1.00 88.62 215 PRO A CA 1
ATOM 1679 C C . PRO A 1 215 ? 52.468 -29.605 -36.847 1.00 88.62 215 PRO A C 1
ATOM 1681 O O . PRO A 1 215 ? 52.251 -30.814 -36.800 1.00 88.62 215 PRO A O 1
ATOM 1684 N N . HIS A 1 216 ? 51.981 -28.768 -35.928 1.00 85.62 216 HIS A N 1
ATOM 1685 C CA . HIS A 1 216 ? 51.124 -29.164 -34.812 1.00 85.62 216 HIS A CA 1
ATOM 1686 C C . HIS A 1 216 ? 49.817 -29.842 -35.262 1.00 85.62 216 HIS A C 1
ATOM 1688 O O . HIS A 1 216 ? 49.343 -30.740 -34.573 1.00 85.62 216 HIS A O 1
ATOM 1694 N N . LEU A 1 217 ? 49.269 -29.481 -36.431 1.00 87.25 217 LEU A N 1
ATOM 1695 C CA . LEU A 1 217 ? 48.032 -30.070 -36.970 1.00 87.25 217 LEU A CA 1
ATOM 1696 C C . LEU A 1 217 ? 48.239 -31.439 -37.631 1.00 87.25 217 LEU A C 1
ATOM 1698 O O . LEU A 1 217 ? 47.274 -32.113 -37.975 1.00 87.25 217 LEU A O 1
ATOM 1702 N N . LEU A 1 218 ? 49.489 -31.874 -37.807 1.00 85.62 218 LEU A N 1
ATOM 1703 C CA . LEU A 1 218 ? 49.805 -33.220 -38.292 1.00 85.62 218 LEU A CA 1
ATOM 1704 C C . LEU A 1 218 ? 49.819 -34.254 -37.156 1.00 85.62 218 LEU A C 1
ATOM 1706 O O . LEU A 1 218 ? 49.817 -35.459 -37.410 1.00 85.62 218 LEU A O 1
ATOM 1710 N N . GLN A 1 219 ? 49.819 -33.805 -35.897 1.00 83.50 219 GLN A N 1
ATOM 1711 C CA . GLN A 1 219 ? 49.842 -34.676 -34.725 1.00 83.50 219 GLN A CA 1
ATOM 1712 C C . GLN A 1 219 ? 48.425 -35.145 -34.364 1.00 83.50 219 GLN A C 1
ATOM 1714 O O . GLN A 1 219 ? 47.787 -34.616 -33.458 1.00 83.50 219 GLN A O 1
ATOM 1719 N N . VAL A 1 220 ? 47.930 -36.170 -35.059 1.00 83.25 220 VAL A N 1
ATOM 1720 C CA . VAL A 1 220 ? 46.597 -36.742 -34.804 1.00 83.25 220 VAL A CA 1
ATOM 1721 C C . VAL A 1 220 ? 46.592 -37.518 -33.482 1.00 83.25 220 VAL A C 1
ATOM 1723 O O . VAL A 1 220 ? 47.230 -38.564 -33.373 1.00 83.25 220 VAL A O 1
ATOM 1726 N N . ILE A 1 221 ? 45.836 -37.045 -32.484 1.00 84.69 221 ILE A N 1
ATOM 1727 C CA . ILE A 1 221 ? 45.759 -37.685 -31.153 1.00 84.69 221 ILE A CA 1
ATOM 1728 C C . ILE A 1 221 ? 45.237 -39.123 -31.205 1.00 84.69 221 ILE A C 1
ATOM 1730 O O . ILE A 1 221 ? 45.675 -39.957 -30.424 1.00 84.69 221 ILE A O 1
ATOM 1734 N N . LEU A 1 222 ? 44.356 -39.422 -32.163 1.00 82.50 222 LEU A N 1
ATOM 1735 C CA . LEU A 1 222 ? 43.753 -40.746 -32.339 1.00 82.50 222 LEU A CA 1
ATOM 1736 C C . LEU A 1 222 ? 44.713 -41.773 -32.959 1.00 82.50 222 LEU A C 1
ATOM 1738 O O . LEU A 1 222 ? 44.420 -42.962 -32.925 1.00 82.50 222 LEU A O 1
ATOM 1742 N N . ASN A 1 223 ? 45.847 -41.329 -33.513 1.00 82.31 223 ASN A N 1
ATOM 1743 C CA . ASN A 1 223 ? 46.885 -42.211 -34.053 1.00 82.31 223 ASN A CA 1
ATOM 1744 C C . ASN A 1 223 ? 48.019 -42.465 -33.046 1.00 82.31 223 ASN A C 1
ATOM 1746 O O . ASN A 1 223 ? 48.965 -43.177 -33.373 1.00 82.31 223 ASN A O 1
ATOM 1750 N N . LYS A 1 224 ? 47.971 -41.861 -31.850 1.00 80.69 224 LYS A N 1
ATOM 1751 C CA . LYS A 1 224 ? 48.971 -42.104 -30.807 1.00 80.69 224 LYS A CA 1
ATOM 1752 C C . LYS A 1 224 ? 48.658 -43.427 -30.115 1.00 80.69 224 LYS A C 1
ATOM 1754 O O . LYS A 1 224 ? 47.546 -43.626 -29.635 1.00 80.69 224 LYS A O 1
ATOM 1759 N N . GLU A 1 225 ? 49.643 -44.315 -30.057 1.00 76.38 225 GLU A N 1
ATOM 1760 C CA . GLU A 1 225 ? 49.525 -45.569 -29.315 1.00 76.38 225 GLU A CA 1
ATOM 1761 C C . GLU A 1 225 ? 49.410 -45.275 -27.815 1.00 76.38 225 GLU A C 1
ATOM 1763 O O . GLU A 1 225 ? 50.229 -44.552 -27.242 1.00 76.38 225 GLU A O 1
ATOM 1768 N N . ILE A 1 226 ? 48.372 -45.821 -27.182 1.00 77.56 226 ILE A N 1
ATOM 1769 C CA . ILE A 1 226 ? 48.176 -45.748 -25.734 1.00 77.56 226 ILE A CA 1
ATOM 1770 C C . ILE A 1 226 ? 48.861 -46.981 -25.120 1.00 77.56 226 ILE A C 1
ATOM 1772 O O . ILE A 1 226 ? 48.617 -48.095 -25.593 1.00 77.56 226 ILE A O 1
ATOM 1776 N N . PRO A 1 227 ? 49.713 -46.828 -24.088 1.00 78.25 227 PRO A N 1
ATOM 1777 C CA . PRO A 1 227 ? 50.329 -47.961 -23.403 1.00 78.25 227 PRO A CA 1
ATOM 1778 C C . PRO A 1 227 ? 49.283 -48.955 -22.883 1.00 78.25 227 PRO A C 1
ATOM 1780 O O . PRO A 1 227 ? 48.270 -48.559 -22.314 1.00 78.25 227 PRO A O 1
ATOM 1783 N N . VAL A 1 228 ? 49.568 -50.254 -23.007 1.00 74.75 228 VAL A N 1
ATOM 1784 C CA . VAL A 1 228 ? 48.633 -51.361 -22.697 1.00 74.75 228 VAL A CA 1
ATOM 1785 C C . VAL A 1 228 ? 48.173 -51.389 -21.225 1.00 74.75 228 VAL A C 1
ATOM 1787 O O . VAL A 1 228 ? 47.193 -52.045 -20.891 1.00 74.75 228 VAL A O 1
ATOM 1790 N N . HIS A 1 229 ? 48.870 -50.674 -20.337 1.00 74.88 229 HIS A N 1
ATOM 1791 C CA . HIS A 1 229 ? 48.540 -50.551 -18.913 1.00 74.88 229 HIS A CA 1
ATOM 1792 C C . HIS A 1 229 ? 47.514 -49.450 -18.595 1.00 74.88 229 HIS A C 1
ATOM 1794 O O . HIS A 1 229 ? 47.120 -49.310 -17.440 1.00 74.88 229 HIS A O 1
ATOM 1800 N N . CYS A 1 230 ? 47.099 -48.657 -19.584 1.00 72.31 230 CYS A N 1
ATOM 1801 C CA . CYS A 1 230 ? 46.137 -47.573 -19.412 1.00 72.31 230 CYS A CA 1
ATOM 1802 C C . CYS A 1 230 ? 44.745 -47.971 -19.927 1.00 72.31 230 CYS A C 1
ATOM 1804 O O . CYS A 1 230 ? 44.611 -48.787 -20.837 1.00 72.31 230 CYS A O 1
ATOM 1806 N N . GLU A 1 231 ? 43.704 -47.362 -19.353 1.00 73.19 231 GLU A N 1
ATOM 1807 C CA . GLU A 1 231 ? 42.314 -47.545 -19.786 1.00 73.19 231 GLU A CA 1
ATOM 1808 C C . GLU A 1 231 ? 42.144 -47.215 -21.288 1.00 73.19 231 GLU A C 1
ATOM 1810 O O . GLU A 1 231 ? 42.563 -46.134 -21.716 1.00 73.19 231 GLU A O 1
ATOM 1815 N N . PRO A 1 232 ? 41.488 -48.076 -22.096 1.00 73.19 232 PRO A N 1
ATOM 1816 C CA . PRO A 1 232 ? 41.359 -47.903 -23.552 1.00 73.19 232 PRO A CA 1
ATOM 1817 C C . PRO A 1 232 ? 40.618 -46.636 -24.008 1.00 73.19 232 PRO A C 1
ATOM 1819 O O . PRO A 1 232 ? 40.615 -46.315 -25.196 1.00 73.19 232 PRO A O 1
ATOM 1822 N N . THR A 1 233 ? 39.950 -45.931 -23.093 1.00 80.19 233 THR A N 1
ATOM 1823 C CA . THR A 1 233 ? 39.213 -44.688 -23.363 1.00 80.19 233 THR A CA 1
ATOM 1824 C C . THR A 1 233 ? 40.020 -43.422 -23.065 1.00 80.19 233 THR A C 1
ATOM 1826 O O . THR A 1 233 ? 39.535 -42.325 -23.343 1.00 80.19 233 THR A O 1
ATOM 1829 N N . LEU A 1 234 ? 41.219 -43.537 -22.482 1.00 79.88 234 LEU A N 1
ATOM 1830 C CA . LEU A 1 234 ? 42.051 -42.389 -22.120 1.00 79.88 234 LEU A CA 1
ATOM 1831 C C . LEU A 1 234 ? 42.956 -41.975 -23.282 1.00 79.88 234 LEU A C 1
ATOM 1833 O O . LEU A 1 234 ? 43.816 -42.730 -23.724 1.00 79.88 234 LEU A O 1
ATOM 1837 N N . LEU A 1 235 ? 42.790 -40.736 -23.741 1.00 82.94 235 LEU A N 1
ATOM 1838 C CA . LEU A 1 235 ? 43.672 -40.095 -24.715 1.00 82.94 235 LEU A CA 1
ATOM 1839 C C . LEU A 1 235 ? 44.639 -39.136 -24.002 1.00 82.94 235 LEU A C 1
ATOM 1841 O O . LEU A 1 235 ? 44.291 -38.585 -22.955 1.00 82.94 235 LEU A O 1
ATOM 1845 N N . PRO A 1 236 ? 45.840 -38.901 -24.557 1.00 82.75 236 PRO A N 1
ATOM 1846 C CA . PRO A 1 236 ? 46.754 -37.895 -24.030 1.00 82.75 236 PRO A CA 1
ATOM 1847 C C . PRO A 1 236 ? 46.170 -36.482 -24.173 1.00 82.75 236 PRO A C 1
ATOM 1849 O O . PRO A 1 236 ? 45.393 -36.213 -25.092 1.00 82.75 236 PRO A O 1
ATOM 1852 N N . GLU A 1 237 ? 46.592 -35.568 -23.297 1.00 84.44 237 GLU A N 1
ATOM 1853 C CA . GLU A 1 237 ? 46.176 -34.163 -23.338 1.00 84.44 237 GLU A CA 1
ATOM 1854 C C . GLU A 1 237 ? 46.509 -33.528 -24.708 1.00 84.44 237 GLU A C 1
ATOM 1856 O O . GLU A 1 237 ? 47.657 -33.607 -25.170 1.00 84.44 237 GLU A O 1
ATOM 1861 N N . PRO A 1 238 ? 45.521 -32.939 -25.410 1.00 87.75 238 PRO A N 1
ATOM 1862 C CA . PRO A 1 238 ? 45.748 -32.319 -26.707 1.00 87.75 238 PRO A CA 1
ATOM 1863 C C . PRO A 1 238 ? 46.430 -30.955 -26.558 1.00 87.75 238 PRO A C 1
ATOM 1865 O O . PRO A 1 238 ? 46.204 -30.218 -25.603 1.00 87.75 238 PRO A O 1
ATOM 1868 N N . ASN A 1 239 ? 47.215 -30.564 -27.561 1.00 85.94 239 ASN A N 1
ATOM 1869 C CA . ASN A 1 239 ? 47.724 -29.196 -27.637 1.00 85.94 239 ASN A CA 1
ATOM 1870 C C . ASN A 1 239 ? 46.566 -28.235 -27.983 1.00 85.94 239 ASN A C 1
ATOM 1872 O O . ASN A 1 239 ? 45.768 -28.527 -28.872 1.00 85.94 239 ASN A O 1
ATOM 1876 N N . HIS A 1 240 ? 46.481 -27.070 -27.338 1.00 86.69 240 HIS A N 1
ATOM 1877 C CA . HIS A 1 240 ? 45.409 -26.100 -27.587 1.00 86.69 240 HIS A CA 1
ATOM 1878 C C . HIS A 1 240 ? 45.303 -25.663 -29.064 1.00 86.69 240 HIS A C 1
ATOM 1880 O O . HIS A 1 240 ? 44.207 -25.370 -29.531 1.00 86.69 240 HIS A O 1
ATOM 1886 N N . VAL A 1 241 ? 46.409 -25.689 -29.822 1.00 88.00 241 VAL A N 1
ATOM 1887 C CA . VAL A 1 241 ? 46.462 -25.290 -31.246 1.00 88.00 241 VAL A CA 1
ATOM 1888 C C . VAL A 1 241 ? 45.714 -26.259 -32.178 1.00 88.00 241 VAL A C 1
ATOM 1890 O O . VAL A 1 241 ? 45.297 -25.860 -33.257 1.00 88.00 241 VAL A O 1
ATOM 1893 N N . MET A 1 242 ? 45.532 -27.529 -31.794 1.00 84.12 242 MET A N 1
ATOM 1894 C CA . MET A 1 242 ? 44.802 -28.516 -32.614 1.00 84.12 242 MET A CA 1
ATOM 1895 C C . MET A 1 242 ? 43.310 -28.614 -32.273 1.00 84.12 242 MET A C 1
ATOM 1897 O O . MET A 1 242 ? 42.574 -29.336 -32.950 1.00 84.12 242 MET A O 1
ATOM 1901 N N . LEU A 1 243 ? 42.858 -27.912 -31.231 1.00 83.00 243 LEU A N 1
ATOM 1902 C CA . LEU A 1 243 ? 41.447 -27.867 -30.864 1.00 83.00 243 LEU A CA 1
ATOM 1903 C C . LEU A 1 243 ? 40.655 -27.133 -31.956 1.00 83.00 243 LEU A C 1
ATOM 1905 O O . LEU A 1 243 ? 41.149 -26.195 -32.571 1.00 83.00 243 LEU A O 1
ATOM 1909 N N . ASN A 1 244 ? 39.420 -27.573 -32.206 1.00 82.81 244 ASN A N 1
ATOM 1910 C CA . ASN A 1 244 ? 38.524 -27.060 -33.257 1.00 82.81 244 ASN A CA 1
ATOM 1911 C C . ASN A 1 244 ? 38.938 -27.368 -34.717 1.00 82.81 244 ASN A C 1
ATOM 1913 O O . ASN A 1 244 ? 38.286 -26.888 -35.644 1.00 82.81 244 ASN A O 1
ATOM 1917 N N . HIS A 1 245 ? 39.952 -28.216 -34.943 1.00 85.38 245 HIS A N 1
ATOM 1918 C CA . HIS A 1 245 ? 40.307 -28.737 -36.271 1.00 85.38 245 HIS A CA 1
ATOM 1919 C C . HIS A 1 245 ? 39.660 -30.108 -36.554 1.00 85.38 245 HIS A C 1
ATOM 1921 O O . HIS A 1 245 ? 39.569 -30.964 -35.675 1.00 85.38 245 HIS A O 1
ATOM 1927 N N . LEU A 1 246 ? 39.218 -30.335 -37.798 1.00 85.00 246 LEU A N 1
ATOM 1928 C CA . LEU A 1 246 ? 38.580 -31.585 -38.233 1.00 85.00 246 LEU A CA 1
ATOM 1929 C C . LEU A 1 246 ? 39.620 -32.619 -38.704 1.00 85.00 246 LEU A C 1
ATOM 1931 O O . LEU A 1 246 ? 40.386 -32.346 -39.625 1.00 85.00 246 LEU A O 1
ATOM 1935 N N . TYR A 1 247 ? 39.567 -33.833 -38.147 1.00 85.38 247 TYR A N 1
ATOM 1936 C CA . TYR A 1 247 ? 40.323 -35.003 -38.612 1.00 85.38 247 TYR A CA 1
ATOM 1937 C C . TYR A 1 247 ? 39.364 -36.051 -39.188 1.00 85.38 247 TYR A C 1
ATOM 1939 O O . TYR A 1 247 ? 38.344 -36.363 -38.574 1.00 85.38 247 TYR A O 1
ATOM 1947 N N . ALA A 1 248 ? 39.682 -36.613 -40.356 1.00 83.56 248 ALA A N 1
ATOM 1948 C CA . ALA A 1 248 ? 38.856 -37.619 -41.026 1.00 83.56 248 ALA A CA 1
ATOM 1949 C C . ALA A 1 248 ? 39.707 -38.797 -41.526 1.00 83.56 248 ALA A C 1
ATOM 1951 O O . ALA A 1 248 ? 40.823 -38.606 -42.008 1.00 83.56 248 ALA A O 1
ATOM 1952 N N . LEU A 1 249 ? 39.174 -40.019 -41.421 1.00 81.62 249 LEU A N 1
ATOM 1953 C CA . LEU A 1 249 ? 39.794 -41.230 -41.970 1.00 81.62 249 LEU A CA 1
ATOM 1954 C C . LEU A 1 249 ? 39.462 -41.386 -43.459 1.00 81.62 249 LEU A C 1
ATOM 1956 O O . LEU A 1 249 ? 38.391 -40.981 -43.914 1.00 81.62 249 LEU A O 1
ATOM 1960 N N . SER A 1 250 ? 40.367 -42.009 -44.218 1.00 80.00 250 SER A N 1
ATOM 1961 C CA . SER A 1 250 ? 40.140 -42.278 -45.638 1.00 80.00 250 SER A CA 1
ATOM 1962 C C . SER A 1 250 ? 38.994 -43.273 -45.842 1.00 80.00 250 SER A C 1
ATOM 1964 O O . SER A 1 250 ? 38.866 -44.286 -45.150 1.00 80.00 250 SER A O 1
ATOM 1966 N N . ILE A 1 251 ? 38.142 -42.984 -46.823 1.00 75.94 251 ILE A N 1
ATOM 1967 C CA . ILE A 1 251 ? 37.013 -43.838 -47.185 1.00 75.94 251 ILE A CA 1
ATOM 1968 C C . ILE A 1 251 ? 37.575 -45.062 -47.930 1.00 75.94 251 ILE A C 1
ATOM 1970 O O . ILE A 1 251 ? 37.977 -44.960 -49.086 1.00 75.94 251 ILE A O 1
ATOM 1974 N N . LYS A 1 252 ? 37.642 -46.231 -47.274 1.00 58.56 252 LYS A N 1
ATOM 1975 C CA . LYS A 1 252 ? 37.990 -47.507 -47.931 1.00 58.56 252 LYS A CA 1
ATOM 1976 C C . LYS A 1 252 ? 36.810 -47.990 -48.781 1.00 58.56 252 LYS A C 1
ATOM 1978 O O . LYS A 1 252 ? 35.869 -48.589 -48.264 1.00 58.56 252 LYS A O 1
ATOM 1983 N N . GLU A 1 253 ? 36.873 -47.763 -50.088 1.00 41.25 253 GLU A N 1
ATOM 1984 C CA . GLU A 1 253 ? 35.901 -48.297 -51.046 1.00 41.25 253 GLU A CA 1
ATOM 1985 C C . GLU A 1 253 ? 36.215 -49.762 -51.403 1.00 41.25 253 GLU A C 1
ATOM 1987 O O . GLU A 1 253 ? 37.159 -50.065 -52.129 1.00 41.25 253 GLU A O 1
ATOM 1992 N N . SER A 1 254 ? 35.396 -50.699 -50.918 1.00 41.50 254 SER A N 1
ATOM 1993 C CA . SER A 1 254 ? 35.287 -52.045 -51.498 1.00 41.50 254 SER A CA 1
ATOM 1994 C C . SER A 1 254 ? 34.117 -52.060 -52.485 1.00 41.50 254 SER A C 1
ATOM 1996 O O . SER A 1 254 ? 33.020 -51.642 -52.108 1.00 41.50 254 SER A O 1
ATOM 1998 N N . LYS A 1 255 ? 34.345 -52.538 -53.719 1.00 43.44 255 LYS A N 1
ATOM 1999 C CA . LYS A 1 255 ? 33.376 -52.542 -54.835 1.00 43.44 255 LYS A CA 1
ATOM 2000 C C . LYS A 1 255 ? 31.964 -52.982 -54.389 1.00 43.44 255 LYS A C 1
ATOM 2002 O O . LYS A 1 255 ? 31.844 -53.989 -53.687 1.00 43.44 255 LYS A O 1
ATOM 2007 N N . PRO A 1 256 ? 30.896 -52.268 -54.790 1.00 44.78 256 PRO A N 1
ATOM 2008 C CA . PRO A 1 256 ? 29.572 -52.486 -54.229 1.00 44.78 256 PRO A CA 1
ATOM 2009 C C . PRO A 1 256 ? 28.883 -53.723 -54.813 1.00 44.78 256 PRO A C 1
ATOM 2011 O O . PRO A 1 256 ? 28.519 -53.772 -55.986 1.00 44.78 256 PRO A O 1
ATOM 2014 N N . ASP A 1 257 ? 28.626 -54.699 -53.949 1.00 52.62 257 ASP A N 1
ATOM 2015 C CA . ASP A 1 257 ? 27.650 -55.755 -54.196 1.00 52.62 257 ASP A CA 1
ATOM 2016 C C . ASP A 1 257 ? 26.234 -55.146 -54.116 1.00 52.62 257 ASP A C 1
ATOM 2018 O O . ASP A 1 257 ? 25.814 -54.612 -53.084 1.00 52.62 257 ASP A O 1
ATOM 2022 N N . LEU A 1 258 ? 25.477 -55.205 -55.215 1.00 51.03 258 LEU A N 1
ATOM 2023 C CA . LEU A 1 258 ? 24.127 -54.640 -55.340 1.00 51.03 258 LEU A CA 1
ATOM 2024 C C . LEU A 1 258 ? 23.156 -55.205 -54.279 1.00 51.03 258 LEU A C 1
ATOM 2026 O O . LEU A 1 258 ? 22.204 -54.531 -53.866 1.00 51.03 258 LEU A O 1
ATOM 2030 N N . LYS A 1 259 ? 23.412 -56.428 -53.786 1.00 59.34 259 LYS A N 1
ATOM 2031 C CA . LYS A 1 259 ? 22.679 -57.024 -52.656 1.00 59.34 259 LYS A CA 1
ATOM 2032 C C . LYS A 1 259 ? 22.978 -56.301 -51.342 1.00 59.34 259 LYS A C 1
ATOM 2034 O O . LYS A 1 259 ? 22.062 -56.090 -50.544 1.00 59.34 259 LYS A O 1
ATOM 2039 N N . LYS A 1 260 ? 24.225 -55.869 -51.143 1.00 59.31 260 LYS A N 1
ATOM 2040 C CA . LYS A 1 260 ? 24.680 -55.104 -49.978 1.00 59.31 260 LYS A CA 1
ATOM 2041 C C . LYS A 1 260 ? 24.086 -53.694 -49.981 1.00 59.31 260 LYS A C 1
ATOM 2043 O O . LYS A 1 260 ? 23.492 -53.316 -48.981 1.00 59.31 260 LYS A O 1
ATOM 2048 N N . ILE A 1 261 ? 24.046 -53.006 -51.129 1.00 60.19 261 ILE A N 1
ATOM 2049 C CA . ILE A 1 261 ? 23.365 -51.699 -51.269 1.00 60.19 261 ILE A CA 1
ATOM 2050 C C . ILE A 1 261 ? 21.871 -51.800 -50.928 1.00 60.19 261 ILE A C 1
ATOM 2052 O O . ILE A 1 261 ? 21.335 -50.951 -50.212 1.00 60.19 261 ILE A O 1
ATOM 2056 N N . ARG A 1 262 ? 21.167 -52.833 -51.418 1.00 65.31 262 ARG A N 1
ATOM 2057 C CA . ARG A 1 262 ? 19.745 -53.048 -51.084 1.00 65.31 262 ARG A CA 1
ATOM 2058 C C . ARG A 1 262 ? 19.546 -53.357 -49.596 1.00 65.31 262 ARG A C 1
ATOM 2060 O O . ARG A 1 262 ? 18.580 -52.867 -49.008 1.00 65.31 262 ARG A O 1
ATOM 2067 N N . LYS A 1 263 ? 20.458 -54.119 -48.980 1.00 71.88 263 LYS A N 1
ATOM 2068 C CA . LYS A 1 263 ? 20.454 -54.418 -47.538 1.00 71.88 263 LYS A CA 1
ATOM 2069 C C . LYS A 1 263 ? 20.704 -53.152 -46.709 1.00 71.88 263 LYS A C 1
ATOM 2071 O O . LYS A 1 263 ? 19.893 -52.843 -45.845 1.00 71.88 263 LYS A O 1
ATOM 2076 N N . GLU A 1 264 ? 21.705 -52.357 -47.068 1.00 72.62 264 GLU A N 1
ATOM 2077 C CA . GLU A 1 264 ? 22.040 -51.069 -46.448 1.00 72.62 264 GLU A CA 1
ATOM 2078 C C . GLU A 1 264 ? 20.937 -50.019 -46.650 1.00 72.62 264 GLU A C 1
ATOM 2080 O O . GLU A 1 264 ? 20.649 -49.227 -45.760 1.00 72.62 264 GLU A O 1
ATOM 2085 N N . ALA A 1 265 ? 20.259 -49.992 -47.801 1.00 73.00 265 ALA A N 1
ATOM 2086 C CA . ALA A 1 265 ? 19.095 -49.130 -48.024 1.00 73.00 265 ALA A CA 1
ATOM 2087 C C . ALA A 1 265 ? 17.889 -49.548 -47.161 1.00 73.00 265 ALA A C 1
ATOM 2089 O O . ALA A 1 265 ? 17.190 -48.689 -46.618 1.00 73.00 265 ALA A O 1
ATOM 2090 N N . LYS A 1 266 ? 17.653 -50.858 -46.992 1.00 78.56 266 LYS A N 1
ATOM 2091 C CA . LYS A 1 266 ? 16.617 -51.391 -46.091 1.00 78.56 266 LYS A CA 1
ATOM 2092 C C . LYS A 1 266 ? 16.947 -51.088 -44.625 1.00 78.56 266 LYS A C 1
ATOM 2094 O O . LYS A 1 266 ? 16.055 -50.723 -43.863 1.00 78.56 266 LYS A O 1
ATOM 2099 N N . GLU A 1 267 ? 18.220 -51.169 -44.257 1.00 79.12 267 GLU A N 1
ATOM 2100 C CA . GLU A 1 267 ? 18.731 -50.873 -42.919 1.00 79.12 267 GLU A CA 1
ATOM 2101 C C . GLU A 1 267 ? 18.699 -49.370 -42.605 1.00 79.12 267 GLU A C 1
ATOM 2103 O O . GLU A 1 267 ? 18.212 -48.986 -41.547 1.00 79.12 267 GLU A O 1
ATOM 2108 N N . ARG A 1 268 ? 19.053 -48.498 -43.562 1.00 77.75 268 ARG A N 1
ATOM 2109 C CA . ARG A 1 268 ? 18.860 -47.037 -43.465 1.00 77.75 268 ARG A CA 1
ATOM 2110 C C . ARG A 1 268 ? 17.391 -46.656 -43.291 1.00 77.75 268 ARG A C 1
ATOM 2112 O O . ARG A 1 268 ? 17.071 -45.836 -42.438 1.00 77.75 268 ARG A O 1
ATOM 2119 N N . LYS A 1 269 ? 16.474 -47.289 -44.037 1.00 77.56 269 LYS A N 1
ATOM 2120 C CA . LYS A 1 269 ? 15.025 -47.092 -43.843 1.00 77.56 269 LYS A CA 1
ATOM 2121 C C . LYS A 1 269 ? 14.549 -47.566 -42.465 1.00 77.56 269 LYS A C 1
ATOM 2123 O O . LYS A 1 269 ? 13.621 -46.969 -41.927 1.00 77.56 269 LYS A O 1
ATOM 2128 N N . ARG A 1 270 ? 15.150 -48.620 -41.901 1.00 84.31 270 ARG A N 1
ATOM 2129 C CA . ARG A 1 270 ? 14.851 -49.102 -40.543 1.00 84.31 270 ARG A CA 1
ATOM 2130 C C . ARG A 1 270 ? 15.353 -48.112 -39.488 1.00 84.31 270 ARG A C 1
ATOM 2132 O O . ARG A 1 270 ? 14.540 -47.674 -38.684 1.00 84.31 270 ARG A O 1
ATOM 2139 N N . LYS A 1 271 ? 16.614 -47.676 -39.582 1.00 85.38 271 LYS A N 1
ATOM 2140 C CA . LYS A 1 271 ? 17.211 -46.663 -38.695 1.00 85.38 271 LYS A CA 1
ATOM 2141 C C . LYS A 1 271 ? 16.446 -45.337 -38.729 1.00 85.38 271 LYS A C 1
ATOM 2143 O O . LYS A 1 271 ? 16.128 -44.798 -37.684 1.00 85.38 271 LYS A O 1
ATOM 2148 N N . TRP A 1 272 ? 16.028 -44.866 -39.906 1.00 77.00 272 TRP A N 1
ATOM 2149 C CA . TRP A 1 272 ? 15.205 -43.653 -40.032 1.00 77.00 272 TRP A CA 1
ATOM 2150 C C . TRP A 1 272 ? 13.820 -43.781 -39.377 1.00 77.00 272 TRP A C 1
ATOM 2152 O O . TRP A 1 272 ? 13.305 -42.825 -38.798 1.00 77.00 272 TRP A O 1
ATOM 2162 N N . LYS A 1 273 ? 13.188 -44.959 -39.473 1.00 87.50 273 LYS A N 1
ATOM 2163 C CA . LYS A 1 273 ? 11.914 -45.230 -38.785 1.00 87.50 273 LYS A CA 1
ATOM 2164 C C . LYS A 1 273 ? 12.100 -45.281 -37.268 1.00 87.50 273 LYS A C 1
ATOM 2166 O O . LYS A 1 273 ? 11.248 -44.766 -36.552 1.00 87.50 273 LYS A O 1
ATOM 2171 N N . GLU A 1 274 ? 13.195 -45.876 -36.811 1.00 86.62 274 GLU A N 1
ATOM 2172 C CA . GLU A 1 274 ? 13.577 -45.975 -35.401 1.00 86.62 274 GLU A CA 1
ATOM 2173 C C . GLU A 1 274 ? 13.891 -44.596 -34.806 1.00 86.62 274 GLU A C 1
ATOM 2175 O O . GLU A 1 274 ? 13.292 -44.213 -33.810 1.00 86.62 274 GLU A O 1
ATOM 2180 N N . GLU A 1 275 ? 14.685 -43.775 -35.490 1.00 88.25 275 GLU A N 1
ATOM 2181 C CA . GLU A 1 275 ? 14.990 -42.393 -35.102 1.00 88.25 275 GLU A CA 1
ATOM 2182 C C . GLU A 1 275 ? 13.730 -41.510 -35.059 1.00 88.25 275 GLU A C 1
ATOM 2184 O O . GLU A 1 275 ? 13.509 -40.756 -34.109 1.00 88.25 275 GLU A O 1
ATOM 2189 N N . LYS A 1 276 ? 12.826 -41.647 -36.042 1.00 90.25 276 LYS A N 1
ATOM 2190 C CA . LYS A 1 276 ? 11.516 -40.971 -36.009 1.00 90.25 276 LYS A CA 1
ATOM 2191 C C . LYS A 1 276 ? 10.649 -41.414 -34.833 1.00 90.25 276 LYS A C 1
ATOM 2193 O O . LYS A 1 276 ? 9.879 -40.599 -34.320 1.00 90.25 276 LYS A O 1
ATOM 2198 N N . LEU A 1 277 ? 10.722 -42.687 -34.446 1.00 89.94 277 LEU A N 1
ATOM 2199 C CA . LEU A 1 277 ? 9.989 -43.217 -33.301 1.00 89.94 277 LEU A CA 1
ATOM 2200 C C . LEU A 1 277 ? 10.575 -42.676 -31.992 1.00 89.94 277 LEU A C 1
ATOM 2202 O O . LEU A 1 277 ? 9.813 -42.180 -31.169 1.00 89.94 277 LEU A O 1
ATOM 2206 N N . ILE A 1 278 ? 11.904 -42.666 -31.853 1.00 88.62 278 ILE A N 1
ATOM 2207 C CA . ILE A 1 278 ? 12.621 -42.089 -30.706 1.00 88.62 278 ILE A CA 1
ATOM 2208 C C . ILE A 1 278 ? 12.259 -40.609 -30.541 1.00 88.62 278 ILE A C 1
ATOM 2210 O O . ILE A 1 278 ? 11.775 -40.218 -29.485 1.00 88.62 278 ILE A O 1
ATOM 2214 N N . LYS A 1 279 ? 12.324 -39.808 -31.612 1.00 92.38 279 LYS A N 1
ATOM 2215 C CA . LYS A 1 279 ? 11.956 -38.380 -31.574 1.00 92.38 279 LYS A CA 1
ATOM 2216 C C . LYS A 1 279 ? 10.491 -38.139 -31.181 1.00 92.38 279 LYS A C 1
ATOM 2218 O O . LYS A 1 279 ? 10.161 -37.129 -30.559 1.00 92.38 279 LYS A O 1
ATOM 2223 N N . ARG A 1 280 ? 9.579 -39.050 -31.549 1.00 89.31 280 ARG A N 1
ATOM 2224 C CA . ARG A 1 280 ? 8.171 -39.002 -31.108 1.00 89.31 280 ARG A CA 1
ATOM 2225 C C . ARG A 1 280 ? 8.028 -39.362 -29.631 1.00 89.31 280 ARG A C 1
ATOM 2227 O O . ARG A 1 280 ? 7.256 -38.701 -28.943 1.00 89.31 280 ARG A O 1
ATOM 2234 N N . LEU A 1 281 ? 8.754 -40.375 -29.162 1.00 90.06 281 LEU A N 1
ATOM 2235 C CA . LEU A 1 281 ? 8.757 -40.798 -27.762 1.00 90.06 281 LEU A CA 1
ATOM 2236 C C . LEU A 1 281 ? 9.365 -39.724 -26.852 1.00 90.06 281 LEU A C 1
ATOM 2238 O O . LEU A 1 281 ? 8.766 -39.419 -25.830 1.00 90.06 281 LEU A O 1
ATOM 2242 N N . GLU A 1 282 ? 10.466 -39.085 -27.249 1.00 91.12 282 GLU A N 1
ATOM 2243 C CA . GLU A 1 282 ? 11.060 -37.943 -26.534 1.00 91.12 282 GLU A CA 1
ATOM 2244 C C . GLU A 1 282 ? 10.096 -36.758 -26.454 1.00 91.12 282 GLU A C 1
ATOM 2246 O O . GLU A 1 282 ? 9.902 -36.183 -25.388 1.00 91.12 282 GLU A O 1
ATOM 2251 N N . LYS A 1 283 ? 9.425 -36.415 -27.563 1.00 90.88 283 LYS A N 1
ATOM 2252 C CA . LYS A 1 283 ? 8.416 -35.346 -27.565 1.00 90.88 283 LYS A CA 1
ATOM 2253 C C . LYS A 1 283 ? 7.227 -35.672 -26.655 1.00 90.88 283 LYS A C 1
ATOM 2255 O O . LYS A 1 283 ? 6.655 -34.753 -26.075 1.00 90.88 283 LYS A O 1
ATOM 2260 N N . ARG A 1 284 ? 6.841 -36.949 -26.555 1.00 88.50 284 ARG A N 1
ATOM 2261 C CA . ARG A 1 284 ? 5.775 -37.399 -25.652 1.00 88.50 284 ARG A CA 1
ATOM 2262 C C . ARG A 1 284 ? 6.228 -37.350 -24.192 1.00 88.50 284 ARG A C 1
ATOM 2264 O O . ARG A 1 284 ? 5.538 -36.714 -23.411 1.00 88.50 284 ARG A O 1
ATOM 2271 N N . LYS A 1 285 ? 7.411 -37.886 -23.866 1.00 90.88 285 LYS A N 1
ATOM 2272 C CA . LYS A 1 285 ? 8.009 -37.789 -22.523 1.00 90.88 285 LYS A CA 1
ATOM 2273 C C . LYS A 1 285 ? 8.123 -36.342 -22.056 1.00 90.88 285 LYS A C 1
ATOM 2275 O O . LYS A 1 285 ? 7.665 -36.021 -20.976 1.00 90.88 285 LYS A O 1
ATOM 2280 N N . LYS A 1 286 ? 8.617 -35.443 -22.914 1.00 88.81 286 LYS A N 1
ATOM 2281 C CA . LYS A 1 286 ? 8.733 -34.017 -22.586 1.00 88.81 286 LYS A CA 1
ATOM 2282 C C . LYS A 1 286 ? 7.374 -33.356 -22.315 1.00 88.81 286 LYS A C 1
ATOM 2284 O O . LYS A 1 286 ? 7.304 -32.452 -21.497 1.00 88.81 286 LYS A O 1
ATOM 2289 N N . ARG A 1 287 ? 6.301 -33.792 -22.994 1.00 86.75 287 ARG A N 1
ATOM 2290 C CA . ARG A 1 287 ? 4.928 -33.330 -22.713 1.00 86.75 287 ARG A CA 1
ATOM 2291 C C . ARG A 1 287 ? 4.413 -33.870 -21.384 1.00 86.75 287 ARG A C 1
ATOM 2293 O O . ARG A 1 287 ? 3.920 -33.084 -20.587 1.00 86.75 287 ARG A O 1
ATOM 2300 N N . GLU A 1 288 ? 4.572 -35.169 -21.152 1.00 86.94 288 GLU A N 1
ATOM 2301 C CA . GLU A 1 288 ? 4.190 -35.834 -19.900 1.00 86.94 288 GLU A CA 1
ATOM 2302 C C . GLU A 1 288 ? 4.924 -35.197 -18.703 1.00 86.94 288 GLU A C 1
ATOM 2304 O O . GLU A 1 288 ? 4.287 -34.838 -17.721 1.00 86.94 288 GLU A O 1
ATOM 2309 N N . GLU A 1 289 ? 6.228 -34.932 -18.823 1.00 87.06 289 GLU A N 1
ATOM 2310 C CA . GLU A 1 289 ? 7.031 -34.215 -17.821 1.00 87.06 289 GLU A CA 1
ATOM 2311 C C . GLU A 1 289 ? 6.513 -32.790 -17.572 1.00 87.06 289 GLU A C 1
ATOM 2313 O O . GLU A 1 289 ? 6.340 -32.397 -16.421 1.00 87.06 289 GLU A O 1
ATOM 2318 N N . THR A 1 290 ? 6.207 -32.012 -18.621 1.00 84.31 290 THR A N 1
ATOM 2319 C CA . THR A 1 290 ? 5.635 -30.663 -18.443 1.00 84.31 290 THR A CA 1
ATOM 2320 C C . THR A 1 290 ? 4.238 -30.682 -17.827 1.00 84.31 290 THR A C 1
ATOM 2322 O O . THR A 1 290 ? 3.917 -29.814 -17.022 1.00 84.31 290 THR A O 1
ATOM 2325 N N . GLU A 1 291 ? 3.405 -31.666 -18.170 1.00 84.25 291 GLU A N 1
ATOM 2326 C CA . GLU A 1 291 ? 2.077 -31.836 -17.573 1.00 84.25 291 GLU A CA 1
ATOM 2327 C C . GLU A 1 291 ? 2.186 -32.223 -16.093 1.00 84.25 291 GLU A C 1
ATOM 2329 O O . GLU A 1 291 ? 1.426 -31.711 -15.274 1.00 84.25 291 GLU A O 1
ATOM 2334 N N . GLN A 1 292 ? 3.159 -33.064 -15.735 1.00 85.56 292 GLN A N 1
ATOM 2335 C CA . GLN A 1 292 ? 3.450 -33.425 -14.348 1.00 85.56 292 GLN A CA 1
ATOM 2336 C C . GLN A 1 292 ? 3.921 -32.207 -13.536 1.00 85.56 292 GLN A C 1
ATOM 2338 O O . GLN A 1 292 ? 3.418 -31.978 -12.439 1.00 85.56 292 GLN A O 1
ATOM 2343 N N . ILE A 1 293 ? 4.841 -31.400 -14.082 1.00 81.12 293 ILE A N 1
ATOM 2344 C CA . ILE A 1 293 ? 5.333 -30.168 -13.440 1.00 81.12 293 ILE A CA 1
ATOM 2345 C C . ILE A 1 293 ? 4.191 -29.166 -13.246 1.00 81.12 293 ILE A C 1
ATOM 2347 O O . ILE A 1 293 ? 4.038 -28.628 -12.154 1.00 81.12 293 ILE A O 1
ATOM 2351 N N . ASN A 1 294 ? 3.349 -28.960 -14.263 1.00 80.12 294 ASN A N 1
ATOM 2352 C CA . ASN A 1 294 ? 2.209 -28.049 -14.160 1.00 80.12 294 ASN A CA 1
ATOM 2353 C C . ASN A 1 294 ? 1.207 -28.499 -13.090 1.00 80.12 294 ASN A C 1
ATOM 2355 O O . ASN A 1 294 ? 0.720 -27.662 -12.336 1.00 80.12 294 ASN A O 1
ATOM 2359 N N . LYS A 1 295 ? 0.933 -29.807 -12.981 1.00 82.31 295 LYS A N 1
ATOM 2360 C CA . LYS A 1 295 ? 0.074 -30.351 -11.917 1.00 82.31 295 LYS A CA 1
ATOM 2361 C C . LYS A 1 295 ? 0.660 -30.106 -10.528 1.00 82.31 295 LYS A C 1
ATOM 2363 O O . LYS A 1 295 ? -0.045 -29.608 -9.659 1.00 82.31 295 LYS A O 1
ATOM 2368 N N . LEU A 1 296 ? 1.952 -30.383 -10.336 1.00 79.06 296 LEU A N 1
ATOM 2369 C CA . LEU A 1 296 ? 2.641 -30.123 -9.066 1.00 79.06 296 LEU A CA 1
ATOM 2370 C C . LEU A 1 296 ? 2.646 -28.626 -8.716 1.00 79.06 296 LEU A C 1
ATOM 2372 O O . LEU A 1 296 ? 2.449 -28.252 -7.560 1.00 79.06 296 LEU A O 1
ATOM 2376 N N . GLU A 1 297 ? 2.832 -27.751 -9.708 1.00 76.69 297 GLU A N 1
ATOM 2377 C CA . GLU A 1 297 ? 2.712 -26.308 -9.509 1.00 76.69 297 GLU A CA 1
ATOM 2378 C C . GLU A 1 297 ? 1.292 -25.896 -9.111 1.00 76.69 297 GLU A C 1
ATOM 2380 O O . GLU A 1 297 ? 1.144 -25.086 -8.199 1.00 76.69 297 GLU A O 1
ATOM 2385 N N . GLU A 1 298 ? 0.253 -26.420 -9.762 1.00 76.00 298 GLU A N 1
ATOM 2386 C CA . GLU A 1 298 ? -1.143 -26.128 -9.412 1.00 76.00 298 GLU A CA 1
ATOM 2387 C C . GLU A 1 298 ? -1.495 -26.603 -8.001 1.00 76.00 298 GLU A C 1
ATOM 2389 O O . GLU A 1 298 ? -2.077 -25.838 -7.234 1.00 76.00 298 GLU A O 1
ATOM 2394 N N . GLU A 1 299 ? -1.062 -27.803 -7.614 1.00 74.00 299 GLU A N 1
ATOM 2395 C CA . GLU A 1 299 ? -1.222 -28.318 -6.251 1.00 74.00 299 GLU A CA 1
ATOM 2396 C C . GLU A 1 299 ? -0.506 -27.425 -5.227 1.00 74.00 299 GLU A C 1
ATOM 2398 O O . GLU A 1 299 ? -1.067 -27.087 -4.183 1.00 74.00 299 GLU A O 1
ATOM 2403 N N . SER A 1 300 ? 0.711 -26.966 -5.538 1.00 72.19 300 SER A N 1
ATOM 2404 C CA . SER A 1 300 ? 1.450 -26.042 -4.670 1.00 72.19 300 SER A CA 1
ATOM 2405 C C . SER A 1 300 ? 0.778 -24.665 -4.557 1.00 72.19 300 SER A C 1
ATOM 2407 O O . SER A 1 300 ? 0.777 -24.063 -3.481 1.00 72.19 300 SER A O 1
ATOM 2409 N N . LYS A 1 301 ? 0.171 -24.171 -5.647 1.00 71.62 301 LYS A N 1
ATOM 2410 C CA . LYS A 1 301 ? -0.589 -22.913 -5.679 1.00 71.62 301 LYS A CA 1
ATOM 2411 C C . LYS A 1 301 ? -1.867 -23.034 -4.851 1.00 71.62 301 LYS A C 1
ATOM 2413 O O . LYS A 1 301 ? -2.169 -22.110 -4.100 1.00 71.62 301 LYS A O 1
ATOM 2418 N N . LEU A 1 302 ? -2.571 -24.168 -4.927 1.00 69.88 302 LEU A N 1
ATOM 2419 C CA . LEU A 1 302 ? -3.744 -24.445 -4.092 1.00 69.88 302 LEU A CA 1
ATOM 2420 C C . LEU A 1 302 ? -3.382 -24.446 -2.603 1.00 69.88 302 LEU A C 1
ATOM 2422 O O . LEU A 1 302 ? -3.995 -23.708 -1.837 1.00 69.88 302 LEU A O 1
ATOM 2426 N N . LYS A 1 303 ? -2.330 -25.177 -2.212 1.00 66.06 303 LYS A N 1
ATOM 2427 C CA . LYS A 1 303 ? -1.874 -25.232 -0.811 1.00 66.06 303 LYS A CA 1
ATOM 2428 C C . LYS A 1 303 ? -1.479 -23.858 -0.262 1.00 66.06 303 LYS A C 1
ATOM 2430 O O . LYS A 1 303 ? -1.808 -23.518 0.870 1.00 66.06 303 LYS A O 1
ATOM 2435 N N . LYS A 1 304 ? -0.796 -23.030 -1.064 1.00 67.56 304 LYS A N 1
ATOM 2436 C CA . LYS A 1 304 ? -0.464 -21.646 -0.674 1.00 67.56 304 LYS A CA 1
ATOM 2437 C C . LYS A 1 304 ? -1.708 -20.774 -0.503 1.00 67.56 304 LYS A C 1
ATOM 2439 O O . LYS A 1 304 ? -1.773 -19.983 0.434 1.00 67.56 304 LYS A O 1
ATOM 2444 N N . LYS A 1 305 ? -2.698 -20.939 -1.382 1.00 65.50 305 LYS A N 1
ATOM 2445 C CA . LYS A 1 305 ? -3.960 -20.194 -1.337 1.00 65.50 305 LYS A CA 1
ATOM 2446 C C . LYS A 1 305 ? -4.797 -20.549 -0.102 1.00 65.50 305 LYS A C 1
ATOM 2448 O O . LYS A 1 305 ? -5.421 -19.661 0.468 1.00 65.50 305 LYS A O 1
ATOM 2453 N N . GLU A 1 306 ? -4.775 -21.804 0.342 1.00 63.53 306 GLU A N 1
ATOM 2454 C CA . GLU A 1 306 ? -5.507 -22.266 1.534 1.00 63.53 306 GLU A CA 1
ATOM 2455 C C . GLU A 1 306 ? -4.958 -21.697 2.853 1.00 63.53 306 GLU A C 1
ATOM 2457 O O . GLU A 1 306 ? -5.730 -21.415 3.769 1.00 63.53 306 GLU A O 1
ATOM 2462 N N . ASN A 1 307 ? -3.650 -21.434 2.924 1.00 65.44 307 ASN A N 1
ATOM 2463 C CA . ASN A 1 307 ? -3.009 -20.837 4.101 1.00 65.44 307 ASN A CA 1
ATOM 2464 C C . ASN A 1 307 ? -3.067 -19.300 4.133 1.00 65.44 307 ASN A C 1
ATOM 2466 O O . ASN A 1 307 ? -2.597 -18.681 5.090 1.00 65.44 307 ASN A O 1
ATOM 2470 N N . CYS A 1 308 ? -3.637 -18.664 3.109 1.00 79.31 308 CYS A N 1
ATOM 2471 C CA . CYS A 1 308 ? -3.715 -17.214 3.028 1.00 79.31 308 CYS A CA 1
ATOM 2472 C C . CYS A 1 308 ? -4.936 -16.686 3.795 1.00 79.31 308 CYS A C 1
ATOM 2474 O O . CYS A 1 308 ? -6.055 -17.155 3.601 1.00 79.31 308 CYS A O 1
ATOM 2476 N N . TYR A 1 309 ? -4.733 -15.676 4.640 1.00 89.12 309 TYR A N 1
ATOM 2477 C CA . TYR A 1 309 ? -5.805 -14.971 5.345 1.00 89.12 309 TYR A CA 1
ATOM 2478 C C . TYR A 1 309 ? -5.730 -13.469 5.073 1.00 89.12 309 TYR A C 1
ATOM 2480 O O . TYR A 1 309 ? -4.691 -12.955 4.647 1.00 89.12 309 TYR A O 1
ATOM 2488 N N . THR A 1 310 ? -6.842 -12.767 5.281 1.00 93.00 310 THR A N 1
ATOM 2489 C CA . THR A 1 310 ? -6.892 -11.302 5.245 1.00 93.00 310 THR A CA 1
ATOM 2490 C C . THR A 1 310 ? -7.188 -10.735 6.621 1.00 93.00 310 THR A C 1
ATOM 2492 O O . THR A 1 310 ? -7.973 -11.308 7.377 1.00 93.00 310 THR A O 1
ATOM 2495 N N . VAL A 1 311 ? -6.621 -9.567 6.905 1.00 95.31 311 VAL A N 1
ATOM 2496 C CA . VAL A 1 311 ? -6.951 -8.764 8.084 1.00 95.31 311 VAL A CA 1
ATOM 2497 C C . VAL A 1 311 ? -7.521 -7.435 7.621 1.00 95.31 311 VAL A C 1
ATOM 2499 O O . VAL A 1 311 ? -6.880 -6.707 6.864 1.00 95.31 311 VAL A O 1
ATOM 2502 N N . SER A 1 312 ? -8.720 -7.119 8.088 1.00 97.81 312 SER A N 1
ATOM 2503 C CA . SER A 1 312 ? -9.412 -5.862 7.822 1.00 97.81 312 SER A CA 1
ATOM 2504 C C . SER A 1 312 ? -9.545 -5.092 9.124 1.00 97.81 312 SER A C 1
ATOM 2506 O O . SER A 1 312 ? -9.805 -5.687 10.169 1.00 97.81 312 SER A O 1
ATOM 2508 N N . ILE A 1 313 ? -9.375 -3.777 9.078 1.00 98.12 313 ILE A N 1
ATOM 2509 C CA . ILE A 1 313 ? -9.606 -2.911 10.233 1.00 98.12 313 ILE A CA 1
ATOM 2510 C C . ILE A 1 313 ? -10.747 -1.952 9.932 1.00 98.12 313 ILE A C 1
ATOM 2512 O O . ILE A 1 313 ? -10.838 -1.424 8.825 1.00 98.12 313 ILE A O 1
ATOM 2516 N N . ALA A 1 314 ? -11.599 -1.700 10.916 1.00 97.56 314 ALA A N 1
ATOM 2517 C CA . ALA A 1 314 ? -12.652 -0.703 10.830 1.00 97.56 314 ALA A CA 1
ATOM 2518 C C . ALA A 1 314 ? -12.472 0.351 11.916 1.00 97.56 314 ALA A C 1
ATOM 2520 O O . ALA A 1 314 ? -12.251 0.015 13.075 1.00 97.56 314 ALA A O 1
ATOM 2521 N N . LEU A 1 315 ? -12.572 1.623 11.543 1.00 96.12 315 LEU A N 1
ATOM 2522 C CA . LEU A 1 315 ? -12.478 2.746 12.472 1.00 96.12 315 LEU A CA 1
ATOM 2523 C C . LEU A 1 315 ? -13.356 3.918 12.010 1.00 96.12 315 LEU A C 1
ATOM 2525 O O . LEU A 1 315 ? -13.569 4.086 10.804 1.00 96.12 315 LEU A O 1
ATOM 2529 N N . PRO A 1 316 ? -13.858 4.752 12.934 1.00 93.94 316 PRO A N 1
ATOM 2530 C CA . PRO A 1 316 ? -14.644 5.911 12.558 1.00 93.94 316 PRO A CA 1
ATOM 2531 C C . PRO A 1 316 ? -13.736 7.030 12.047 1.00 93.94 316 PRO A C 1
ATOM 2533 O O . PRO A 1 316 ? -12.663 7.278 12.597 1.00 93.94 316 PRO A O 1
ATOM 2536 N N . GLY A 1 317 ? -14.154 7.755 11.007 1.00 90.50 317 GLY A N 1
ATOM 2537 C CA . GLY A 1 317 ? -13.360 8.886 10.504 1.00 90.50 317 GLY A CA 1
ATOM 2538 C C . GLY A 1 317 ? -13.465 10.157 11.357 1.00 90.50 317 GLY A C 1
ATOM 2539 O O . GLY A 1 317 ? -12.668 11.079 11.173 1.00 90.50 317 GLY A O 1
ATOM 2540 N N . SER A 1 318 ? -14.374 10.192 12.336 1.00 89.75 318 SER A N 1
ATOM 2541 C CA . SER A 1 318 ? -14.510 11.277 13.322 1.00 89.75 318 SER A CA 1
ATOM 2542 C C . SER A 1 318 ? -13.280 11.458 14.216 1.00 89.75 318 SER A C 1
ATOM 2544 O O . SER A 1 318 ? -13.085 12.521 14.800 1.00 89.75 318 SER A O 1
ATOM 2546 N N . ILE A 1 319 ? -12.382 10.470 14.283 1.00 92.06 319 ILE A N 1
ATOM 2547 C CA . ILE A 1 319 ? -11.101 10.593 14.994 1.00 92.06 319 ILE A CA 1
ATOM 2548 C C . ILE A 1 319 ? -10.271 11.791 14.510 1.00 92.06 319 ILE A C 1
ATOM 2550 O O . ILE A 1 319 ? -9.505 12.361 15.289 1.00 92.06 319 ILE A O 1
ATOM 2554 N N . LEU A 1 320 ? -10.457 12.203 13.249 1.00 91.25 320 LEU A N 1
ATOM 2555 C CA . LEU A 1 320 ? -9.805 13.371 12.665 1.00 91.25 320 LEU A CA 1
ATOM 2556 C C . LEU A 1 320 ? -10.320 14.704 13.230 1.00 91.25 320 LEU A C 1
ATOM 2558 O O . LEU A 1 320 ? -9.600 15.700 13.161 1.00 91.25 320 LEU A O 1
ATOM 2562 N N . ASP A 1 321 ? -11.522 14.743 13.805 1.00 87.94 321 ASP A N 1
ATOM 2563 C CA . ASP A 1 321 ? -12.077 15.958 14.418 1.00 87.94 321 ASP A CA 1
ATOM 2564 C C . ASP A 1 321 ? -11.428 16.294 15.757 1.00 87.94 321 ASP A C 1
ATOM 2566 O O . ASP A 1 321 ? -11.439 17.445 16.182 1.00 87.94 321 ASP A O 1
ATOM 2570 N N . ASN A 1 322 ? -10.784 15.311 16.389 1.00 88.00 322 ASN A N 1
ATOM 2571 C CA . ASN A 1 322 ? -10.050 15.513 17.636 1.00 88.00 322 ASN A CA 1
ATOM 2572 C C . ASN A 1 322 ? -8.649 16.109 17.418 1.00 88.00 322 ASN A C 1
ATOM 2574 O O . ASN A 1 322 ? -7.947 16.397 18.390 1.00 88.00 322 ASN A O 1
ATOM 2578 N N . ALA A 1 323 ? -8.200 16.247 16.167 1.00 90.31 323 ALA A N 1
ATOM 2579 C CA . ALA A 1 323 ? -6.904 16.830 15.857 1.00 90.31 323 ALA A CA 1
ATOM 2580 C C . ALA A 1 323 ? -6.936 18.358 16.017 1.00 90.31 323 ALA A C 1
ATOM 2582 O O . ALA A 1 323 ? -7.845 19.033 15.544 1.00 90.31 323 ALA A O 1
ATOM 2583 N N . GLN A 1 324 ? -5.905 18.916 16.656 1.00 90.50 324 GLN A N 1
ATOM 2584 C CA . GLN A 1 324 ? -5.864 20.340 17.018 1.00 90.50 324 GLN A CA 1
ATOM 2585 C C . GLN A 1 324 ? -5.555 21.274 15.839 1.00 90.50 324 GLN A C 1
ATOM 2587 O O . GLN A 1 324 ? -5.795 22.476 15.929 1.00 90.50 324 GLN A O 1
ATOM 2592 N N . SER A 1 325 ? -5.007 20.746 14.741 1.00 91.00 325 SER A N 1
ATOM 2593 C CA . SER A 1 325 ? -4.687 21.526 13.545 1.00 91.00 325 SER A CA 1
ATOM 2594 C C . SER A 1 325 ? -4.865 20.698 12.264 1.00 91.00 325 SER A C 1
ATOM 2596 O O . SER A 1 325 ? -4.811 19.463 12.323 1.00 91.00 325 SER A O 1
ATOM 2598 N N . PRO A 1 326 ? -5.041 21.337 11.090 1.00 88.62 326 PRO A N 1
ATOM 2599 C CA . PRO A 1 326 ? -5.109 20.642 9.799 1.00 88.62 326 PRO A CA 1
ATOM 2600 C C . PRO A 1 326 ? -3.859 19.802 9.480 1.00 88.62 326 PRO A C 1
ATOM 2602 O O . PRO A 1 326 ? -3.955 18.734 8.869 1.00 88.62 326 PRO A O 1
ATOM 2605 N N . GLU A 1 327 ? -2.685 20.257 9.924 1.00 92.56 327 GLU A N 1
ATOM 2606 C CA . GLU A 1 327 ? -1.416 19.538 9.793 1.00 92.56 327 GLU A CA 1
ATOM 2607 C C . GLU A 1 327 ? -1.429 18.252 10.626 1.00 92.56 327 GLU A C 1
ATOM 2609 O O . GLU A 1 327 ? -1.168 17.170 10.098 1.00 92.56 327 GLU A O 1
ATOM 2614 N N . LEU A 1 328 ? -1.796 18.351 11.911 1.00 93.19 328 LEU A N 1
ATOM 2615 C CA . LEU A 1 328 ? -1.889 17.200 12.815 1.00 93.19 328 LEU A CA 1
ATOM 2616 C C . LEU A 1 328 ? -2.977 16.216 12.381 1.00 93.19 328 LEU A C 1
ATOM 2618 O O . LEU A 1 328 ? -2.813 15.011 12.530 1.00 93.19 328 LEU A O 1
ATOM 2622 N N . ARG A 1 329 ? -4.064 16.714 11.791 1.00 91.75 329 ARG A N 1
ATOM 2623 C CA . ARG A 1 329 ? -5.137 15.893 11.223 1.00 91.75 329 ARG A CA 1
ATOM 2624 C C . ARG A 1 329 ? -4.639 15.036 10.063 1.00 91.75 329 ARG A C 1
ATOM 2626 O O . ARG A 1 329 ? -4.926 13.844 9.996 1.00 91.75 329 ARG A O 1
ATOM 2633 N N . THR A 1 330 ? -3.840 15.637 9.184 1.00 93.56 330 THR A N 1
ATOM 2634 C CA . THR A 1 330 ? -3.178 14.912 8.095 1.00 93.56 330 THR A CA 1
ATOM 2635 C C . THR A 1 330 ? -2.181 13.899 8.662 1.00 93.56 330 THR A C 1
ATOM 2637 O O . THR A 1 330 ? -2.194 12.735 8.270 1.00 93.56 330 THR A O 1
ATOM 2640 N N . TYR A 1 331 ? -1.377 14.301 9.649 1.00 95.75 331 TYR A N 1
ATOM 2641 C CA . TYR A 1 331 ? -0.406 13.425 10.308 1.00 95.75 331 TYR A CA 1
ATOM 2642 C C . TYR A 1 331 ? -1.054 12.203 10.980 1.00 95.75 331 TYR A C 1
ATOM 2644 O O . TYR A 1 331 ? -0.568 11.087 10.803 1.00 95.75 331 TYR A O 1
ATOM 2652 N N . LEU A 1 332 ? -2.187 12.389 11.664 1.00 95.62 332 LEU A N 1
ATOM 2653 C CA . LEU A 1 332 ? -2.971 11.324 12.294 1.00 95.62 332 LEU A CA 1
ATOM 2654 C C . LEU A 1 332 ? -3.431 10.266 11.279 1.00 95.62 332 LEU A C 1
ATOM 2656 O O . LEU A 1 332 ? -3.257 9.068 11.502 1.00 95.62 332 LEU A O 1
ATOM 2660 N N . ALA A 1 333 ? -3.942 10.694 10.120 1.00 95.88 333 ALA A N 1
ATOM 2661 C CA . ALA A 1 333 ? -4.261 9.778 9.022 1.00 95.88 333 ALA A CA 1
ATOM 2662 C C . ALA A 1 333 ? -3.021 8.989 8.552 1.00 95.88 333 ALA A C 1
ATOM 2664 O O . ALA A 1 333 ? -3.102 7.789 8.284 1.00 95.88 333 ALA A O 1
ATOM 2665 N N . GLY A 1 334 ? -1.853 9.638 8.518 1.00 96.00 334 GLY A N 1
ATOM 2666 C CA . GLY A 1 334 ? -0.570 8.992 8.237 1.00 96.00 334 GLY A CA 1
ATOM 2667 C C . GLY A 1 334 ? -0.146 7.952 9.277 1.00 96.00 334 GLY A C 1
ATOM 2668 O O . GLY A 1 334 ? 0.409 6.917 8.907 1.00 96.00 334 GLY A O 1
ATOM 2669 N N . GLN A 1 335 ? -0.425 8.186 10.563 1.00 96.38 335 GLN A N 1
ATOM 2670 C CA . GLN A 1 335 ? -0.155 7.210 11.623 1.00 96.38 335 GLN A CA 1
ATOM 2671 C C . GLN A 1 335 ? -0.973 5.934 11.400 1.00 96.38 335 GLN A C 1
ATOM 2673 O O . GLN A 1 335 ? -0.404 4.847 11.398 1.00 96.38 335 GLN A O 1
ATOM 2678 N N . ILE A 1 336 ? -2.269 6.062 11.100 1.00 96.88 336 ILE A N 1
ATOM 2679 C CA . ILE A 1 336 ? -3.156 4.923 10.799 1.00 96.88 336 ILE A CA 1
ATOM 2680 C C . ILE A 1 336 ? -2.653 4.146 9.580 1.00 96.88 336 ILE A C 1
ATOM 2682 O O . ILE A 1 336 ? -2.512 2.924 9.638 1.00 96.88 336 ILE A O 1
ATOM 2686 N N . ALA A 1 337 ? -2.326 4.856 8.496 1.00 97.12 337 ALA A N 1
ATOM 2687 C CA . ALA A 1 337 ? -1.795 4.268 7.269 1.00 97.12 337 ALA A CA 1
ATOM 2688 C C . ALA A 1 337 ? -0.529 3.437 7.519 1.00 97.12 337 ALA A C 1
ATOM 2690 O O . ALA A 1 337 ? -0.382 2.337 6.983 1.00 97.12 337 ALA A O 1
ATOM 2691 N N . ARG A 1 338 ? 0.391 3.963 8.337 1.00 96.50 338 ARG A N 1
ATOM 2692 C CA . ARG A 1 338 ? 1.642 3.281 8.682 1.00 96.50 338 ARG A CA 1
ATOM 2693 C C . ARG A 1 338 ? 1.404 2.054 9.533 1.00 96.50 338 ARG A C 1
ATOM 2695 O O . ARG A 1 338 ? 1.960 1.007 9.231 1.00 96.50 338 ARG A O 1
ATOM 2702 N N . SER A 1 339 ? 0.581 2.166 10.564 1.00 96.38 339 SER A N 1
ATOM 2703 C CA . SER A 1 339 ? 0.244 1.039 11.425 1.00 96.38 339 SER A CA 1
ATOM 2704 C C . SER A 1 339 ? -0.404 -0.098 10.630 1.00 96.38 339 SER A C 1
ATOM 2706 O O . SER A 1 339 ? 0.001 -1.249 10.766 1.00 96.38 339 SER A O 1
ATOM 2708 N N . ALA A 1 340 ? -1.330 0.228 9.723 1.00 96.88 340 ALA A N 1
ATOM 2709 C CA . ALA A 1 340 ? -1.930 -0.740 8.811 1.00 96.88 340 ALA A CA 1
ATOM 2710 C C . ALA A 1 340 ? -0.882 -1.420 7.909 1.00 96.88 340 ALA A C 1
ATOM 2712 O O . ALA A 1 340 ? -0.872 -2.644 7.790 1.00 96.88 340 ALA A O 1
ATOM 2713 N N . ALA A 1 341 ? 0.044 -0.647 7.329 1.00 96.19 341 ALA A N 1
ATOM 2714 C CA . ALA A 1 341 ? 1.111 -1.184 6.487 1.00 96.19 341 ALA A CA 1
ATOM 2715 C C . ALA A 1 341 ? 2.114 -2.068 7.253 1.00 96.19 341 ALA A C 1
ATOM 2717 O O . ALA A 1 341 ? 2.517 -3.105 6.739 1.00 96.19 341 ALA A O 1
ATOM 2718 N N . ILE A 1 342 ? 2.486 -1.701 8.485 1.00 96.25 342 ILE A N 1
ATOM 2719 C CA . ILE A 1 342 ? 3.428 -2.460 9.333 1.00 96.25 342 ILE A CA 1
ATOM 2720 C C . ILE A 1 342 ? 2.885 -3.855 9.670 1.00 96.25 342 ILE A C 1
ATOM 2722 O O . ILE A 1 342 ? 3.644 -4.823 9.750 1.00 96.25 342 ILE A O 1
ATOM 2726 N N . PHE A 1 343 ? 1.574 -3.957 9.885 1.00 95.94 343 PHE A N 1
ATOM 2727 C CA . PHE A 1 343 ? 0.908 -5.198 10.276 1.00 95.94 343 PHE A CA 1
ATOM 2728 C C . PHE A 1 343 ? 0.198 -5.905 9.114 1.00 95.94 343 PHE A C 1
ATOM 2730 O O . PHE A 1 343 ? -0.599 -6.809 9.351 1.00 95.94 343 PHE A O 1
ATOM 2737 N N . ASN A 1 344 ? 0.529 -5.545 7.870 1.00 94.81 344 ASN A N 1
ATOM 2738 C CA . ASN A 1 344 ? 0.025 -6.169 6.646 1.00 94.81 344 ASN A CA 1
ATOM 2739 C C . ASN A 1 344 ? -1.514 -6.205 6.546 1.00 94.81 344 ASN A C 1
ATOM 2741 O O . ASN A 1 344 ? -2.088 -7.189 6.077 1.00 94.81 344 ASN A O 1
ATOM 2745 N N . VAL A 1 345 ? -2.185 -5.143 6.995 1.00 96.81 345 VAL A N 1
ATOM 2746 C CA . VAL A 1 345 ? -3.645 -5.004 6.887 1.00 96.81 345 VAL A CA 1
ATOM 2747 C C . VAL A 1 345 ? -4.049 -4.915 5.417 1.00 96.81 345 VAL A C 1
ATOM 2749 O O . VAL A 1 345 ? -3.437 -4.180 4.656 1.00 96.81 345 VAL A O 1
ATOM 2752 N N . ASN A 1 346 ? -5.089 -5.639 5.013 1.00 95.69 346 ASN A N 1
ATOM 2753 C CA . ASN A 1 346 ? -5.546 -5.722 3.623 1.00 95.69 346 ASN A CA 1
ATOM 2754 C C . ASN A 1 346 ? -6.670 -4.740 3.295 1.00 95.69 346 ASN A C 1
ATOM 2756 O O . ASN A 1 346 ? -6.808 -4.329 2.146 1.00 95.69 346 ASN A O 1
ATOM 2760 N N . GLU A 1 347 ? -7.480 -4.367 4.279 1.00 97.25 347 GLU A N 1
ATOM 2761 C CA . GLU A 1 347 ? -8.606 -3.460 4.086 1.00 97.25 347 GLU A CA 1
ATOM 2762 C C . GLU A 1 347 ? -8.719 -2.501 5.273 1.00 97.25 347 GLU A C 1
ATOM 2764 O O . GLU A 1 347 ? -8.678 -2.922 6.429 1.00 97.25 347 GLU A O 1
ATOM 2769 N N . ILE A 1 348 ? -8.883 -1.208 4.988 1.00 98.00 348 ILE A N 1
ATOM 2770 C CA . ILE A 1 348 ? -9.214 -0.183 5.976 1.00 98.00 348 ILE A CA 1
ATOM 2771 C C . ILE A 1 348 ? -10.619 0.334 5.680 1.00 98.00 348 ILE A C 1
ATOM 2773 O O . ILE A 1 348 ? -10.879 0.916 4.624 1.00 98.00 348 ILE A O 1
ATOM 2777 N N . ILE A 1 349 ? -11.524 0.133 6.628 1.00 96.69 349 ILE A N 1
ATOM 2778 C CA . ILE A 1 349 ? -12.930 0.499 6.523 1.00 96.69 349 ILE A CA 1
ATOM 2779 C C . ILE A 1 349 ? -13.159 1.726 7.392 1.00 96.69 349 ILE A C 1
ATOM 2781 O O . ILE A 1 349 ? -12.977 1.692 8.608 1.00 96.69 349 ILE A O 1
ATOM 2785 N N . ILE A 1 350 ? -13.569 2.819 6.765 1.00 94.94 350 ILE A N 1
ATOM 2786 C CA . ILE A 1 350 ? -13.874 4.062 7.461 1.00 94.94 350 ILE A CA 1
ATOM 2787 C C . ILE A 1 350 ? -15.381 4.183 7.534 1.00 94.94 350 ILE A C 1
ATOM 2789 O O . ILE A 1 350 ? -16.040 4.368 6.505 1.00 94.94 350 ILE A O 1
ATOM 2793 N N . PHE A 1 351 ? -15.920 4.064 8.741 1.00 91.81 351 PHE A N 1
ATOM 2794 C CA . PHE A 1 351 ? -17.352 4.182 8.963 1.00 91.81 351 PHE A CA 1
ATOM 2795 C C . PHE A 1 351 ? -17.726 5.518 9.598 1.00 91.81 351 PHE A C 1
ATOM 2797 O O . PHE A 1 351 ? -16.887 6.227 10.155 1.00 91.81 351 PHE A O 1
ATOM 2804 N N . ASP A 1 352 ? -18.995 5.885 9.467 1.00 86.94 352 ASP A N 1
ATOM 2805 C CA . ASP A 1 352 ? -19.547 7.051 10.142 1.00 86.94 352 ASP A CA 1
ATOM 2806 C C . ASP A 1 352 ? -20.229 6.648 11.444 1.00 86.94 352 ASP A C 1
ATOM 2808 O O . ASP A 1 352 ? -21.098 5.778 11.450 1.00 86.94 352 ASP A O 1
ATOM 2812 N N . GLU A 1 353 ? -19.842 7.302 12.535 1.00 80.44 353 GLU A N 1
ATOM 2813 C CA . GLU A 1 353 ? -20.460 7.114 13.847 1.00 80.44 353 GLU A CA 1
ATOM 2814 C C . GLU A 1 353 ? -21.710 7.986 14.040 1.00 80.44 353 GLU A C 1
ATOM 2816 O O . GLU A 1 353 ? -22.447 7.775 14.994 1.00 80.44 353 GLU A O 1
ATOM 2821 N N . VAL A 1 354 ? -21.966 8.969 13.163 1.00 73.81 354 VAL A N 1
ATOM 2822 C CA . VAL A 1 354 ? -23.092 9.920 13.291 1.00 73.81 354 VAL A CA 1
ATOM 2823 C C . VAL A 1 354 ? -24.225 9.619 12.294 1.00 73.81 354 VAL A C 1
ATOM 2825 O O . VAL A 1 354 ? -25.287 10.237 12.360 1.00 73.81 354 VAL A O 1
ATOM 2828 N N . GLY A 1 355 ? -24.018 8.681 11.361 1.00 60.12 355 GLY A N 1
ATOM 2829 C CA . GLY A 1 355 ? -25.033 8.242 10.393 1.00 60.12 355 GLY A CA 1
ATOM 2830 C C . GLY A 1 355 ? -25.391 9.275 9.312 1.00 60.12 355 GLY A C 1
ATOM 2831 O O . GLY A 1 355 ? -26.507 9.266 8.795 1.00 60.12 355 GLY A O 1
ATOM 2832 N N . LYS A 1 356 ? -24.477 10.191 8.963 1.00 58.09 356 LYS A N 1
ATOM 2833 C CA . LYS A 1 356 ? -24.688 11.283 7.987 1.00 58.09 356 LYS A CA 1
ATOM 2834 C C . LYS A 1 356 ? -23.778 11.209 6.749 1.00 58.09 356 LYS A C 1
ATOM 2836 O O . LYS A 1 356 ? -23.763 12.149 5.953 1.00 58.09 356 LYS A O 1
ATOM 2841 N N . ALA A 1 357 ? -23.019 10.130 6.567 1.00 56.09 357 ALA A N 1
ATOM 2842 C CA . ALA A 1 357 ? -21.959 10.069 5.563 1.00 56.09 357 ALA A CA 1
ATOM 2843 C C . ALA A 1 357 ? -22.420 9.876 4.111 1.00 56.09 357 ALA A C 1
ATOM 2845 O O . ALA A 1 357 ? -23.344 9.127 3.792 1.00 56.09 357 ALA A O 1
ATOM 2846 N N . ALA A 1 358 ? -21.662 10.506 3.209 1.00 56.59 358 ALA A N 1
ATOM 2847 C CA . ALA A 1 358 ? -21.696 10.251 1.774 1.00 56.59 358 ALA A CA 1
ATOM 2848 C C . ALA A 1 358 ? -20.929 8.960 1.418 1.00 56.59 358 ALA A C 1
ATOM 2850 O O . ALA A 1 358 ? -19.869 8.678 1.974 1.00 56.59 358 ALA A O 1
ATOM 2851 N N . LEU A 1 359 ? -21.448 8.192 0.454 1.00 57.19 359 LEU A N 1
ATOM 2852 C CA . LEU A 1 359 ? -20.902 6.894 0.016 1.00 57.19 359 LEU A CA 1
ATOM 2853 C C . LEU A 1 359 ? -19.732 7.000 -0.981 1.00 57.19 359 LEU A C 1
ATOM 2855 O O . LEU A 1 359 ? -19.224 5.983 -1.446 1.00 57.19 359 LEU A O 1
ATOM 2859 N N . THR A 1 360 ? -19.328 8.213 -1.353 1.00 55.09 360 THR A N 1
ATOM 2860 C CA . THR A 1 360 ? -18.398 8.469 -2.460 1.00 55.09 360 THR A CA 1
ATOM 2861 C C . THR A 1 360 ? -17.195 9.282 -1.999 1.00 55.09 360 THR A C 1
ATOM 2863 O O . THR A 1 360 ? -17.333 10.214 -1.209 1.00 55.09 360 THR A O 1
ATOM 2866 N N . THR A 1 361 ? -16.018 8.992 -2.555 1.00 56.84 361 THR A N 1
ATOM 2867 C CA . THR A 1 361 ? -14.769 9.734 -2.302 1.00 56.84 361 THR A CA 1
ATOM 2868 C C . THR A 1 361 ? -14.663 11.049 -3.085 1.00 56.84 361 THR A C 1
ATOM 2870 O O . THR A 1 361 ? -13.673 11.762 -2.943 1.00 56.84 361 THR A O 1
ATOM 2873 N N . GLU A 1 362 ? -15.667 11.409 -3.889 1.00 46.78 362 GLU A N 1
ATOM 2874 C CA . GLU A 1 362 ? -15.670 12.583 -4.784 1.00 46.78 362 GLU A CA 1
ATOM 2875 C C . GLU A 1 362 ? -16.100 13.909 -4.110 1.00 46.78 362 GLU A C 1
ATOM 2877 O O . GLU A 1 362 ? -16.415 14.882 -4.786 1.00 46.78 362 GLU A O 1
ATOM 2882 N N . GLY A 1 363 ? -16.117 13.984 -2.773 1.00 50.88 363 GLY A N 1
ATOM 2883 C CA . GLY A 1 363 ? -16.541 15.188 -2.038 1.00 50.88 363 GLY A CA 1
ATOM 2884 C C . GLY A 1 363 ? -15.415 16.188 -1.735 1.00 50.88 363 GLY A C 1
ATOM 2885 O O . GLY A 1 363 ? -14.302 15.788 -1.391 1.00 50.88 363 GLY A O 1
ATOM 2886 N N . THR A 1 364 ? -15.706 17.487 -1.798 1.00 42.22 364 THR A N 1
ATOM 2887 C CA . THR A 1 364 ? -14.823 18.578 -1.347 1.00 42.22 364 THR A CA 1
ATOM 2888 C C . THR A 1 364 ? -15.008 18.879 0.145 1.00 42.22 364 THR A C 1
ATOM 2890 O O . THR A 1 364 ? -16.125 18.880 0.662 1.00 42.22 364 THR A O 1
ATOM 2893 N N . PHE A 1 365 ? -13.903 19.132 0.849 1.00 44.66 365 PHE A N 1
ATOM 2894 C CA . PHE A 1 365 ? -13.885 19.622 2.230 1.00 44.66 365 PHE A CA 1
ATOM 2895 C C . PHE A 1 365 ? -13.924 21.158 2.207 1.00 44.66 365 PHE A C 1
ATOM 2897 O O . PHE A 1 365 ? -13.022 21.772 1.655 1.00 44.66 365 PHE A O 1
ATOM 2904 N N . GLU A 1 366 ? -14.948 21.788 2.788 1.00 38.84 366 GLU A N 1
ATOM 2905 C CA . GLU A 1 366 ? -15.105 23.260 2.804 1.00 38.84 366 GLU A CA 1
ATOM 2906 C C . GLU A 1 366 ? -14.697 23.903 4.146 1.00 38.84 366 GLU A C 1
ATOM 2908 O O . GLU A 1 366 ? -15.327 24.845 4.626 1.00 38.84 366 GLU A O 1
ATOM 2913 N N . GLY A 1 367 ? -13.616 23.418 4.761 1.00 40.94 367 GLY A N 1
ATOM 2914 C CA . GLY A 1 367 ? -12.996 24.092 5.904 1.00 40.94 367 GLY A CA 1
ATOM 2915 C C . GLY A 1 367 ? -13.816 24.120 7.203 1.00 40.94 367 GLY A C 1
ATOM 2916 O O . GLY A 1 367 ? -14.933 23.618 7.313 1.00 40.94 367 GLY A O 1
ATOM 2917 N N . ILE A 1 368 ? -13.216 24.731 8.229 1.00 41.34 368 ILE A N 1
ATOM 2918 C CA . ILE A 1 368 ? -13.799 24.943 9.561 1.00 41.34 368 ILE A CA 1
ATOM 2919 C C . ILE A 1 368 ? -14.276 26.396 9.613 1.00 41.34 368 ILE A C 1
ATOM 2921 O O . ILE A 1 368 ? -13.571 27.271 10.109 1.00 41.34 368 ILE A O 1
ATOM 2925 N N . GLY A 1 369 ? -15.425 26.712 9.015 1.00 39.31 369 GLY A N 1
ATOM 2926 C CA . GLY A 1 369 ? -15.865 28.109 9.029 1.00 39.31 369 GLY A CA 1
ATOM 2927 C C . GLY A 1 369 ? -16.982 28.491 8.077 1.00 39.31 369 GLY A C 1
ATOM 2928 O O . GLY A 1 369 ? -16.786 29.388 7.265 1.00 39.31 369 GLY A O 1
ATOM 2929 N N . LYS A 1 370 ? -18.150 27.858 8.210 1.00 35.19 370 LYS A N 1
ATOM 2930 C CA . LYS A 1 370 ? -19.491 28.466 8.109 1.00 35.19 370 LYS A CA 1
ATOM 2931 C C . LYS A 1 370 ? -20.526 27.357 8.295 1.00 35.19 370 LYS A C 1
ATOM 2933 O O . LYS A 1 370 ? -20.385 26.260 7.779 1.00 35.19 370 LYS A O 1
ATOM 2938 N N . SER A 1 371 ? -21.516 27.653 9.123 1.00 38.69 371 SER A N 1
ATOM 2939 C CA . SER A 1 371 ? -22.584 26.766 9.580 1.00 38.69 371 SER A CA 1
ATOM 2940 C C . SER A 1 371 ? -23.110 25.774 8.525 1.00 38.69 371 SER A C 1
ATOM 2942 O O . SER A 1 371 ? -23.408 26.156 7.394 1.00 38.69 371 SER A O 1
ATOM 2944 N N . THR A 1 372 ? -23.394 24.542 8.974 1.00 35.69 372 THR A N 1
ATOM 2945 C CA . THR A 1 372 ? -24.357 23.587 8.375 1.00 35.69 372 THR A CA 1
ATOM 2946 C C . THR A 1 372 ? -23.994 22.903 7.043 1.00 35.69 372 THR A C 1
ATOM 2948 O O . THR A 1 372 ? -24.796 22.881 6.115 1.00 35.69 372 THR A O 1
ATOM 2951 N N . LYS A 1 373 ? -22.845 22.218 6.980 1.00 37.53 373 LYS A N 1
ATOM 2952 C CA . LYS A 1 373 ? -22.667 20.965 6.210 1.00 37.53 373 LYS A CA 1
ATOM 2953 C C . LYS A 1 373 ? -21.437 20.236 6.747 1.00 37.53 373 LYS A C 1
ATOM 2955 O O . LYS A 1 373 ? -20.344 20.784 6.726 1.00 37.53 373 LYS A O 1
ATOM 2960 N N . THR A 1 374 ? -21.630 19.042 7.299 1.00 43.62 374 THR A N 1
ATOM 2961 C CA . THR A 1 374 ? -20.578 18.187 7.858 1.00 43.62 374 THR A CA 1
ATOM 2962 C C . THR A 1 374 ? -19.445 18.047 6.843 1.00 43.62 374 THR A C 1
ATOM 2964 O O . THR A 1 374 ? -19.631 17.441 5.789 1.00 43.62 374 THR A O 1
ATOM 2967 N N . SER A 1 375 ? -18.279 18.635 7.119 1.00 50.06 375 SER A N 1
ATOM 2968 C CA . SER A 1 375 ? -17.082 18.302 6.355 1.00 50.06 375 SER A CA 1
ATOM 2969 C C . SER A 1 375 ? -16.845 16.806 6.588 1.00 50.06 375 SER A C 1
ATOM 2971 O O . SER A 1 375 ? -16.763 16.375 7.739 1.00 50.06 375 SER A O 1
ATOM 2973 N N . ASN A 1 376 ? -16.829 15.993 5.535 1.00 70.56 376 ASN A N 1
ATOM 2974 C CA . ASN A 1 376 ? -16.783 14.543 5.699 1.00 70.56 376 ASN A CA 1
ATOM 2975 C C . ASN A 1 376 ? -15.358 14.107 6.053 1.00 70.56 376 ASN A C 1
ATOM 2977 O O . ASN A 1 376 ? -14.563 13.767 5.179 1.00 70.56 376 ASN A O 1
ATOM 2981 N N . CYS A 1 377 ? -15.049 14.087 7.346 1.00 83.44 377 CYS A N 1
ATOM 2982 C CA . CYS A 1 377 ? -13.793 13.594 7.920 1.00 83.44 377 CYS A CA 1
ATOM 2983 C C . CYS A 1 377 ? -13.450 12.200 7.396 1.00 83.44 377 CYS A C 1
ATOM 2985 O O . CYS A 1 377 ? -12.298 11.910 7.085 1.00 83.44 377 CYS A O 1
ATOM 2987 N N . ASN A 1 378 ? -14.487 11.395 7.166 1.00 87.38 378 ASN A N 1
ATOM 2988 C CA . ASN A 1 378 ? -14.403 10.080 6.548 1.00 87.38 378 ASN A CA 1
ATOM 2989 C C . ASN A 1 378 ? -13.816 10.138 5.127 1.00 87.38 378 ASN A C 1
ATOM 2991 O O . ASN A 1 378 ? -12.937 9.346 4.799 1.00 87.38 378 ASN A O 1
ATOM 2995 N N . ILE A 1 379 ? -14.254 11.091 4.292 1.00 88.56 379 ILE A N 1
ATOM 2996 C CA . ILE A 1 379 ? -13.742 11.270 2.921 1.00 88.56 379 ILE A CA 1
ATOM 2997 C C . ILE A 1 379 ? -12.289 11.733 2.957 1.00 88.56 379 ILE A C 1
ATOM 2999 O O . ILE A 1 379 ? -11.464 11.192 2.224 1.00 88.56 379 ILE A O 1
ATOM 3003 N N . GLN A 1 380 ? -11.966 12.700 3.818 1.00 89.56 380 GLN A N 1
ATOM 3004 C CA . GLN A 1 380 ? -10.597 13.193 3.945 1.00 89.56 380 GLN A CA 1
ATOM 3005 C C . GLN A 1 380 ? -9.648 12.083 4.407 1.00 89.56 380 GLN A C 1
ATOM 3007 O O . GLN A 1 380 ? -8.592 11.889 3.805 1.00 89.56 380 GLN A O 1
ATOM 3012 N N . LEU A 1 381 ? -10.040 11.322 5.435 1.00 92.75 381 LEU A N 1
ATOM 3013 C CA . LEU A 1 381 ? -9.283 10.170 5.910 1.00 92.75 381 LEU A CA 1
ATOM 3014 C C . LEU A 1 381 ? -9.083 9.165 4.773 1.00 92.75 381 LEU A C 1
ATOM 3016 O O . LEU A 1 381 ? -7.948 8.802 4.475 1.00 92.75 381 LEU A O 1
ATOM 3020 N N . ALA A 1 382 ? -10.159 8.786 4.079 1.00 93.44 382 ALA A N 1
ATOM 3021 C CA . ALA A 1 382 ? -10.096 7.824 2.984 1.00 93.44 382 ALA A CA 1
ATOM 3022 C C . ALA A 1 382 ? -9.149 8.278 1.869 1.00 93.44 382 ALA A C 1
ATOM 3024 O O . ALA A 1 382 ? -8.322 7.498 1.400 1.00 93.44 382 ALA A O 1
ATOM 3025 N N . ARG A 1 383 ? -9.226 9.554 1.484 1.00 92.62 383 ARG A N 1
ATOM 3026 C CA . ARG A 1 383 ? -8.392 10.152 0.441 1.00 92.62 383 ARG A CA 1
ATOM 3027 C C . ARG A 1 383 ? -6.911 10.156 0.818 1.00 92.62 383 ARG A C 1
ATOM 3029 O O . ARG A 1 383 ? -6.081 9.827 -0.025 1.00 92.62 383 ARG A O 1
ATOM 3036 N N . ILE A 1 384 ? -6.574 10.485 2.069 1.00 94.44 384 ILE A N 1
ATOM 3037 C CA . ILE A 1 384 ? -5.183 10.461 2.552 1.00 94.44 384 ILE A CA 1
ATOM 3038 C C . ILE A 1 384 ? -4.644 9.025 2.581 1.00 94.44 384 ILE A C 1
ATOM 3040 O O . ILE A 1 384 ? -3.532 8.787 2.110 1.00 94.44 384 ILE A O 1
ATOM 3044 N N . LEU A 1 385 ? -5.427 8.061 3.077 1.00 95.88 385 LEU A N 1
ATOM 3045 C CA . LEU A 1 385 ? -5.032 6.649 3.097 1.00 95.88 385 LEU A CA 1
ATOM 3046 C C . LEU A 1 385 ? -4.797 6.108 1.677 1.00 95.88 385 LEU A C 1
ATOM 3048 O O . LEU A 1 385 ? -3.763 5.502 1.411 1.00 95.88 385 LEU A O 1
ATOM 3052 N N . GLN A 1 386 ? -5.709 6.389 0.740 1.00 95.06 386 GLN A N 1
ATOM 3053 C CA . GLN A 1 386 ? -5.561 6.004 -0.670 1.00 95.06 386 GLN A CA 1
ATOM 3054 C C . GLN A 1 386 ? -4.328 6.651 -1.318 1.00 95.06 386 GLN A C 1
ATOM 3056 O O . GLN A 1 386 ? -3.614 6.003 -2.082 1.00 95.06 386 GLN A O 1
ATOM 3061 N N . TYR A 1 387 ? -4.050 7.921 -1.005 1.00 95.19 387 TYR A N 1
ATOM 3062 C CA . TYR A 1 387 ? -2.863 8.617 -1.501 1.00 95.19 387 TYR A CA 1
ATOM 3063 C C . TYR A 1 387 ? -1.564 7.976 -0.993 1.00 95.19 387 TYR A C 1
ATOM 3065 O O . TYR A 1 387 ? -0.604 7.832 -1.755 1.00 95.19 387 TYR A O 1
ATOM 3073 N N . LEU A 1 388 ? -1.529 7.583 0.285 1.00 95.56 388 LEU A N 1
ATOM 3074 C CA . LEU A 1 388 ? -0.364 6.945 0.892 1.00 95.56 388 LEU A CA 1
ATOM 3075 C C . LEU A 1 388 ? -0.131 5.535 0.361 1.00 95.56 388 LEU A C 1
ATOM 3077 O O . LEU A 1 388 ? 1.014 5.207 0.056 1.00 95.56 388 LEU A O 1
ATOM 3081 N N . GLU A 1 389 ? -1.185 4.732 0.215 1.00 95.69 389 GLU A N 1
ATOM 3082 C CA . GLU A 1 389 ? -1.095 3.388 -0.357 1.00 95.69 389 GLU A CA 1
ATOM 3083 C C . GLU A 1 389 ? -0.640 3.411 -1.819 1.00 95.69 389 GLU A C 1
ATOM 3085 O O . GLU A 1 389 ? 0.134 2.546 -2.224 1.00 95.69 389 GLU A O 1
ATOM 3090 N N . CYS A 1 390 ? -1.043 4.419 -2.594 1.00 95.06 390 CYS A N 1
ATOM 3091 C CA . CYS A 1 390 ? -0.686 4.518 -4.002 1.00 95.06 390 CYS A CA 1
ATOM 3092 C C . CYS A 1 390 ? 0.838 4.706 -4.206 1.00 95.06 390 CYS A C 1
ATOM 3094 O O . CYS A 1 390 ? 1.424 5.644 -3.639 1.00 95.06 390 CYS A O 1
ATOM 3096 N N . PRO A 1 391 ? 1.490 3.875 -5.050 1.00 94.69 391 PRO A N 1
ATOM 3097 C CA . PRO A 1 391 ? 2.902 4.020 -5.401 1.00 94.69 391 PRO A CA 1
ATOM 3098 C C . PRO A 1 391 ? 3.238 5.401 -5.969 1.00 94.69 391 PRO A C 1
ATOM 3100 O O . PRO A 1 391 ? 2.467 5.991 -6.726 1.00 94.69 391 PRO A O 1
ATOM 3103 N N . GLN A 1 392 ? 4.428 5.911 -5.644 1.00 92.31 392 GLN A N 1
ATOM 3104 C CA . GLN A 1 392 ? 4.818 7.299 -5.925 1.00 92.31 392 GLN A CA 1
ATOM 3105 C C . GLN A 1 392 ? 4.709 7.685 -7.409 1.00 92.31 392 GLN A C 1
ATOM 3107 O O . GLN A 1 392 ? 4.232 8.777 -7.723 1.00 92.31 392 GLN A O 1
ATOM 3112 N N . TYR A 1 393 ? 5.093 6.781 -8.317 1.00 92.88 393 TYR A N 1
ATOM 3113 C CA . TYR A 1 393 ? 5.043 7.001 -9.766 1.00 92.88 393 TYR A CA 1
ATOM 3114 C C . TYR A 1 393 ? 3.612 7.058 -10.329 1.00 92.88 393 TYR A C 1
ATOM 3116 O O . TYR A 1 393 ? 3.405 7.640 -11.389 1.00 92.88 393 TYR A O 1
ATOM 3124 N N . LEU A 1 394 ? 2.610 6.540 -9.609 1.00 94.00 394 LEU A N 1
ATOM 3125 C CA . LEU A 1 394 ? 1.205 6.537 -10.036 1.00 94.00 394 LEU A CA 1
ATOM 3126 C C . LEU A 1 394 ? 0.385 7.699 -9.467 1.00 94.00 394 LEU A C 1
ATOM 3128 O O . LEU A 1 394 ? -0.694 8.005 -9.979 1.00 94.00 394 LEU A O 1
ATOM 3132 N N . ARG A 1 395 ? 0.875 8.375 -8.422 1.00 92.50 395 ARG A N 1
ATOM 3133 C CA . ARG A 1 395 ? 0.098 9.397 -7.698 1.00 92.50 395 ARG A CA 1
ATOM 3134 C C . ARG A 1 395 ? -0.394 10.524 -8.600 1.00 92.50 395 ARG A C 1
ATOM 3136 O O . ARG A 1 395 ? -1.543 10.931 -8.481 1.00 92.50 395 ARG A O 1
ATOM 3143 N N . LYS A 1 396 ? 0.435 10.976 -9.545 1.00 90.62 396 LYS A N 1
ATOM 3144 C CA . LYS A 1 396 ? 0.079 12.051 -10.489 1.00 90.62 396 LYS A CA 1
ATOM 3145 C C . LYS A 1 396 ? -1.083 11.684 -11.418 1.00 90.62 396 LYS A C 1
ATOM 3147 O O . LYS A 1 396 ? -1.750 12.581 -11.922 1.00 90.62 396 LYS A O 1
ATOM 3152 N N . ASN A 1 397 ? -1.316 10.393 -11.655 1.00 89.81 397 ASN A N 1
ATOM 3153 C CA . ASN A 1 397 ? -2.361 9.915 -12.557 1.00 89.81 397 ASN A CA 1
ATOM 3154 C C . ASN A 1 397 ? -3.709 9.769 -11.846 1.00 89.81 397 ASN A C 1
ATOM 3156 O O . ASN A 1 397 ? -4.741 9.999 -12.470 1.00 89.81 397 ASN A O 1
ATOM 3160 N N . PHE A 1 398 ? -3.697 9.392 -10.563 1.00 89.56 398 PHE A N 1
ATOM 3161 C CA . PHE A 1 398 ? -4.913 9.116 -9.791 1.00 89.56 398 PHE A CA 1
ATOM 3162 C C . PHE A 1 398 ? -5.361 10.276 -8.899 1.00 89.56 398 PHE A C 1
ATOM 3164 O O . PHE A 1 398 ? -6.550 10.387 -8.609 1.00 89.56 398 PHE A O 1
ATOM 3171 N N . PHE A 1 399 ? -4.442 11.144 -8.470 1.00 91.25 399 PHE A N 1
ATOM 3172 C CA . PHE A 1 399 ? -4.733 12.200 -7.503 1.00 91.25 399 PHE A CA 1
ATOM 3173 C C . PHE A 1 399 ? -4.487 13.581 -8.119 1.00 91.25 399 PHE A C 1
ATOM 3175 O O . PHE A 1 399 ? -3.330 13.990 -8.267 1.00 91.25 399 PHE A O 1
ATOM 3182 N N . PRO A 1 400 ? -5.550 14.326 -8.477 1.00 88.75 400 PRO A N 1
ATOM 3183 C CA . PRO A 1 400 ? -5.412 15.732 -8.829 1.00 88.75 400 PRO A CA 1
ATOM 3184 C C . PRO A 1 400 ? -4.993 16.556 -7.603 1.00 88.75 400 PRO A C 1
ATOM 3186 O O . PRO A 1 400 ? -5.111 16.115 -6.458 1.00 88.75 400 PRO A O 1
ATOM 3189 N N . VAL A 1 401 ? -4.521 17.781 -7.842 1.00 85.88 401 VAL A N 1
ATOM 3190 C CA . VAL A 1 401 ? -4.206 18.725 -6.761 1.00 85.88 401 VAL A CA 1
ATOM 3191 C C . VAL A 1 401 ? -5.487 19.008 -5.975 1.00 85.88 401 VAL A C 1
ATOM 3193 O O . VAL A 1 401 ? -6.441 19.556 -6.522 1.00 85.88 401 VAL A O 1
ATOM 3196 N N . HIS A 1 402 ? -5.506 18.614 -4.703 1.00 86.38 402 HIS A N 1
ATOM 3197 C CA . HIS A 1 402 ? -6.673 18.706 -3.830 1.00 86.38 402 HIS A CA 1
ATOM 3198 C C . HIS A 1 402 ? -6.285 19.305 -2.472 1.00 86.38 402 HIS A C 1
ATOM 3200 O O . HIS A 1 402 ? -5.193 19.040 -1.966 1.00 86.38 402 HIS A O 1
ATOM 3206 N N . GLU A 1 403 ? -7.189 20.073 -1.859 1.00 83.81 403 GLU A N 1
ATOM 3207 C CA . GLU A 1 403 ? -6.966 20.750 -0.573 1.00 83.81 403 GLU A CA 1
ATOM 3208 C C . GLU A 1 403 ? -6.632 19.774 0.567 1.00 83.81 403 GLU A C 1
ATOM 3210 O O . GLU A 1 403 ? -5.637 19.957 1.261 1.00 83.81 403 GLU A O 1
ATOM 3215 N N . ASP A 1 404 ? -7.379 18.676 0.694 1.00 84.94 404 ASP A N 1
ATOM 3216 C CA . ASP A 1 404 ? -7.104 17.589 1.650 1.00 84.94 404 ASP A CA 1
ATOM 3217 C C . ASP A 1 404 ? -5.684 17.009 1.582 1.00 84.94 404 ASP A C 1
ATOM 3219 O O . ASP A 1 404 ? -5.200 16.455 2.564 1.00 84.94 404 ASP A O 1
ATOM 3223 N N . LEU A 1 405 ? -5.019 17.116 0.428 1.00 88.62 405 LEU A N 1
ATOM 3224 C CA . LEU A 1 405 ? -3.668 16.601 0.203 1.00 88.62 405 LEU A CA 1
ATOM 3225 C C . LEU A 1 405 ? -2.602 17.706 0.274 1.00 88.62 405 LEU A C 1
ATOM 3227 O O . LEU A 1 405 ? -1.427 17.442 0.022 1.00 88.62 405 LEU A O 1
ATOM 3231 N N . LYS A 1 406 ? -2.972 18.933 0.666 1.00 90.12 406 LYS A N 1
ATOM 3232 C CA . LYS A 1 406 ? -2.056 20.078 0.800 1.00 90.12 406 LYS A CA 1
ATOM 3233 C C . LYS A 1 406 ? -0.858 19.766 1.699 1.00 90.12 406 LYS A C 1
ATOM 3235 O O . LYS A 1 406 ? 0.263 20.162 1.390 1.00 90.12 406 LYS A O 1
ATOM 3240 N N . TYR A 1 407 ? -1.089 19.033 2.787 1.00 91.50 407 TYR A N 1
ATOM 3241 C CA . TYR A 1 407 ? -0.062 18.658 3.763 1.00 91.50 407 TYR A CA 1
ATOM 3242 C C . TYR A 1 407 ? 0.495 17.247 3.544 1.00 91.50 407 TYR A C 1
ATOM 3244 O O . TYR A 1 407 ? 1.179 16.716 4.414 1.00 91.50 407 TYR A O 1
ATOM 3252 N N . ALA A 1 408 ? 0.260 16.631 2.380 1.00 88.75 408 ALA A N 1
ATOM 3253 C CA . ALA A 1 408 ? 0.734 15.276 2.105 1.00 88.75 408 ALA A CA 1
ATOM 3254 C C . ALA A 1 408 ? 2.269 15.140 2.156 1.00 88.75 408 ALA A C 1
ATOM 3256 O O . ALA A 1 408 ? 2.777 14.048 2.389 1.00 88.75 408 ALA A O 1
ATOM 3257 N N . GLY A 1 409 ? 3.011 16.241 1.985 1.00 88.81 409 GLY A N 1
ATOM 3258 C CA . GLY A 1 409 ? 4.470 16.273 2.147 1.00 88.81 409 GLY A CA 1
ATOM 3259 C C . GLY A 1 409 ? 4.965 16.121 3.593 1.00 88.81 409 GLY A C 1
ATOM 3260 O O . GLY A 1 409 ? 6.139 15.831 3.787 1.00 88.81 409 GLY A O 1
ATOM 3261 N N . LEU A 1 410 ? 4.095 16.294 4.598 1.00 90.81 410 LEU A N 1
ATOM 3262 C CA . LEU A 1 410 ? 4.410 16.049 6.015 1.00 90.81 410 LEU A CA 1
ATOM 3263 C C . LEU A 1 410 ? 4.347 14.555 6.372 1.00 90.81 410 LEU A C 1
ATOM 3265 O O . LEU A 1 410 ? 4.878 14.132 7.397 1.00 90.81 410 LEU A O 1
ATOM 3269 N N . LEU A 1 411 ? 3.650 13.760 5.559 1.00 91.50 411 LEU A N 1
ATOM 3270 C CA . LEU A 1 411 ? 3.364 12.366 5.863 1.00 91.50 411 LEU A CA 1
ATOM 3271 C C . LEU A 1 411 ? 4.624 11.509 5.752 1.00 91.50 411 LEU A C 1
ATOM 3273 O O . LEU A 1 411 ? 5.365 11.576 4.772 1.00 91.50 411 LEU A O 1
ATOM 3277 N N . ASN A 1 412 ? 4.808 10.634 6.736 1.00 87.94 412 ASN A N 1
ATOM 3278 C CA . ASN A 1 412 ? 5.846 9.616 6.685 1.00 87.94 412 ASN A CA 1
ATOM 3279 C C . ASN A 1 412 ? 5.543 8.616 5.553 1.00 87.94 412 ASN A C 1
ATOM 3281 O O . ASN A 1 412 ? 4.396 8.165 5.439 1.00 87.94 412 ASN A O 1
ATOM 3285 N N . PRO A 1 413 ? 6.541 8.224 4.742 1.00 92.38 413 PRO A N 1
ATOM 3286 C CA . PRO A 1 413 ? 6.333 7.244 3.685 1.00 92.38 413 PRO A CA 1
ATOM 3287 C C . PRO A 1 413 ? 5.914 5.889 4.273 1.00 92.38 413 PRO A C 1
ATOM 3289 O O . PRO A 1 413 ? 6.267 5.556 5.408 1.00 92.38 413 PRO A O 1
ATOM 3292 N N . LEU A 1 414 ? 5.132 5.113 3.515 1.00 92.88 414 LEU A N 1
ATOM 3293 C CA . LEU A 1 414 ? 4.773 3.747 3.912 1.00 92.88 414 LEU A CA 1
ATOM 3294 C C . LEU A 1 414 ? 5.890 2.748 3.611 1.00 92.88 414 LEU A C 1
ATOM 3296 O O . LEU A 1 414 ? 5.995 1.761 4.330 1.00 92.88 414 LEU A O 1
ATOM 3300 N N . ASP A 1 415 ? 6.671 2.994 2.552 1.00 91.25 415 ASP A N 1
ATOM 3301 C CA . ASP A 1 415 ? 7.739 2.115 2.055 1.00 91.25 415 ASP A CA 1
ATOM 3302 C C . ASP A 1 415 ? 7.309 0.636 1.996 1.00 91.25 415 ASP A C 1
ATOM 3304 O O . ASP A 1 415 ? 8.021 -0.274 2.414 1.00 91.25 415 ASP A O 1
ATOM 3308 N N . SER A 1 416 ? 6.086 0.404 1.505 1.00 91.25 416 SER A N 1
ATOM 3309 C CA . SER A 1 416 ? 5.529 -0.939 1.316 1.00 91.25 416 SER A CA 1
ATOM 3310 C C . SER A 1 416 ? 6.151 -1.627 0.099 1.00 91.25 416 SER A C 1
ATOM 3312 O O . SER A 1 416 ? 6.707 -0.970 -0.775 1.00 91.25 416 SER A O 1
ATOM 3314 N N . VAL A 1 417 ? 6.034 -2.955 0.006 1.00 90.12 417 VAL A N 1
ATOM 3315 C CA . VAL A 1 417 ? 6.697 -3.754 -1.046 1.00 90.12 417 VAL A CA 1
ATOM 3316 C C . VAL A 1 417 ? 6.338 -3.281 -2.457 1.00 90.12 417 VAL A C 1
ATOM 3318 O O . VAL A 1 417 ? 7.195 -3.239 -3.328 1.00 90.12 417 VAL A O 1
ATOM 3321 N N . HIS A 1 418 ? 5.095 -2.864 -2.695 1.00 93.31 418 HIS A N 1
ATOM 3322 C CA . HIS A 1 418 ? 4.645 -2.357 -3.993 1.00 93.31 418 HIS A CA 1
ATOM 3323 C C . HIS A 1 418 ? 5.092 -0.912 -4.300 1.00 93.31 418 HIS A C 1
ATOM 3325 O O . HIS A 1 418 ? 4.814 -0.403 -5.388 1.00 93.31 418 HIS A O 1
ATOM 3331 N N . HIS A 1 419 ? 5.816 -0.246 -3.390 1.00 93.62 419 HIS A N 1
ATOM 3332 C CA . HIS A 1 419 ? 6.433 1.080 -3.581 1.00 93.62 419 HIS A CA 1
ATOM 3333 C C . HIS A 1 419 ? 7.864 0.975 -4.129 1.00 93.62 419 HIS A C 1
ATOM 3335 O O . HIS A 1 419 ? 8.756 1.712 -3.712 1.00 93.62 419 HIS A O 1
ATOM 3341 N N . TYR A 1 420 ? 8.078 0.064 -5.079 1.00 90.25 420 TYR A N 1
ATOM 3342 C CA . TYR A 1 420 ? 9.370 -0.123 -5.732 1.00 90.25 420 TYR A CA 1
ATOM 3343 C C . TYR A 1 420 ? 9.890 1.156 -6.392 1.00 90.25 420 TYR A C 1
ATOM 3345 O O . TYR A 1 420 ? 9.136 1.921 -7.005 1.00 90.25 420 TYR A O 1
ATOM 3353 N N . ARG A 1 421 ? 11.210 1.330 -6.330 1.00 90.19 421 ARG A N 1
ATOM 3354 C CA . ARG A 1 421 ? 11.951 2.301 -7.137 1.00 90.19 421 ARG A CA 1
ATOM 3355 C C . ARG A 1 421 ? 12.101 1.788 -8.567 1.00 90.19 421 ARG A C 1
ATOM 3357 O O . ARG A 1 421 ? 11.795 0.632 -8.871 1.00 90.19 421 ARG A O 1
ATOM 3364 N N . SER A 1 422 ? 12.552 2.647 -9.473 1.00 87.75 422 SER A N 1
ATOM 3365 C CA . SER A 1 422 ? 12.804 2.281 -10.873 1.00 87.75 422 SER A CA 1
ATOM 3366 C C . SER A 1 422 ? 13.851 1.175 -11.012 1.00 87.75 422 SER A C 1
ATOM 3368 O O . SER A 1 422 ? 13.741 0.354 -11.917 1.00 87.75 422 SER A O 1
ATOM 3370 N N . GLU A 1 423 ? 14.827 1.125 -10.104 1.00 86.38 423 GLU A N 1
ATOM 3371 C CA . GLU A 1 423 ? 15.971 0.209 -10.185 1.00 86.38 423 GLU A CA 1
ATOM 3372 C C . GLU A 1 423 ? 15.708 -1.167 -9.550 1.00 86.38 423 GLU A C 1
ATOM 3374 O O . GLU A 1 423 ? 16.464 -2.108 -9.785 1.00 86.38 423 GLU A O 1
ATOM 3379 N N . ASP A 1 424 ? 14.654 -1.300 -8.741 1.00 88.06 424 ASP A N 1
ATOM 3380 C CA . ASP A 1 424 ? 14.407 -2.515 -7.962 1.00 88.06 424 ASP A CA 1
ATOM 3381 C C . ASP A 1 424 ? 13.941 -3.686 -8.854 1.00 88.06 424 ASP A C 1
ATOM 3383 O O . ASP A 1 424 ? 12.973 -3.561 -9.614 1.00 88.06 424 ASP A O 1
ATOM 3387 N N . ASP A 1 425 ? 14.565 -4.865 -8.726 1.00 85.88 425 ASP A N 1
ATOM 3388 C CA . ASP A 1 425 ? 14.057 -6.086 -9.371 1.00 85.88 425 ASP A CA 1
ATOM 3389 C C . ASP A 1 425 ? 12.797 -6.574 -8.644 1.00 85.88 425 ASP A C 1
ATOM 3391 O O . ASP A 1 425 ? 12.832 -6.977 -7.479 1.00 85.88 425 ASP A O 1
ATOM 3395 N N . ALA A 1 426 ? 11.668 -6.547 -9.349 1.00 89.12 426 ALA A N 1
ATOM 3396 C CA . ALA A 1 426 ? 10.360 -6.881 -8.813 1.00 89.12 426 ALA A CA 1
ATOM 3397 C C . ALA A 1 426 ? 9.648 -7.886 -9.720 1.00 89.12 426 ALA A C 1
ATOM 3399 O O . ALA A 1 426 ? 9.618 -7.740 -10.940 1.00 89.12 426 ALA A O 1
ATOM 3400 N N . THR A 1 427 ? 9.024 -8.903 -9.119 1.00 92.25 427 THR A N 1
ATOM 3401 C CA . THR A 1 427 ? 8.227 -9.892 -9.876 1.00 92.25 427 THR A CA 1
ATOM 3402 C C . THR A 1 427 ? 6.849 -9.341 -10.237 1.00 92.25 427 THR A C 1
ATOM 3404 O O . THR A 1 427 ? 6.321 -9.617 -11.313 1.00 92.25 427 THR A O 1
ATOM 3407 N N . TYR A 1 428 ? 6.279 -8.543 -9.340 1.00 94.81 428 TYR A N 1
ATOM 3408 C CA . TYR A 1 428 ? 4.999 -7.873 -9.514 1.00 94.81 428 TYR A CA 1
ATOM 3409 C C . TYR A 1 428 ? 5.226 -6.370 -9.420 1.00 94.81 428 TYR A C 1
ATOM 3411 O O . TYR A 1 428 ? 6.066 -5.923 -8.640 1.00 94.81 428 TYR A O 1
ATOM 3419 N N . ARG A 1 429 ? 4.481 -5.588 -10.199 1.00 95.12 429 ARG A N 1
ATOM 3420 C CA . ARG A 1 429 ? 4.427 -4.130 -10.079 1.00 95.12 429 ARG A CA 1
ATOM 3421 C C . ARG A 1 429 ? 3.006 -3.637 -10.288 1.00 95.12 429 ARG A C 1
ATOM 3423 O O . ARG A 1 429 ? 2.246 -4.208 -11.067 1.00 95.12 429 ARG A O 1
ATOM 3430 N N . GLU A 1 430 ? 2.671 -2.565 -9.592 1.00 95.75 430 GLU A N 1
ATOM 3431 C CA . GLU A 1 430 ? 1.466 -1.796 -9.870 1.00 95.75 430 GLU A CA 1
ATOM 3432 C C . GLU A 1 430 ? 1.683 -0.940 -11.116 1.00 95.75 430 GLU A C 1
ATOM 3434 O O . GLU A 1 430 ? 2.798 -0.513 -11.413 1.00 95.75 430 GLU A O 1
ATOM 3439 N N . GLY A 1 431 ? 0.620 -0.681 -11.865 1.00 95.06 431 GLY A N 1
ATOM 3440 C CA . GLY A 1 431 ? 0.722 0.145 -13.052 1.00 95.06 431 GLY A CA 1
ATOM 3441 C C . GLY A 1 431 ? -0.587 0.773 -13.481 1.00 95.06 431 GLY A C 1
ATOM 3442 O O . GLY A 1 431 ? -1.665 0.398 -13.024 1.00 95.06 431 GLY A O 1
ATOM 3443 N N . VAL A 1 432 ? -0.482 1.741 -14.386 1.00 96.06 432 VAL A N 1
ATOM 3444 C CA . VAL A 1 432 ? -1.626 2.416 -15.001 1.00 96.06 432 VAL A CA 1
ATOM 3445 C C . VAL A 1 432 ? -1.632 2.200 -16.506 1.00 96.06 432 VAL A C 1
ATOM 3447 O O . VAL A 1 432 ? -0.616 2.351 -17.189 1.00 96.06 432 VAL A O 1
ATOM 3450 N N . VAL A 1 433 ? -2.794 1.834 -17.045 1.00 94.94 433 VAL A N 1
ATOM 3451 C CA . VAL A 1 433 ? -2.961 1.642 -18.487 1.00 94.94 433 VAL A CA 1
ATOM 3452 C C . VAL A 1 433 ? -2.828 2.990 -19.194 1.00 94.94 433 VAL A C 1
ATOM 3454 O O . VAL A 1 433 ? -3.547 3.949 -18.906 1.00 94.94 433 VAL A O 1
ATOM 3457 N N . THR A 1 434 ? -1.895 3.076 -20.136 1.00 92.62 434 THR A N 1
ATOM 3458 C CA . THR A 1 434 ? -1.620 4.311 -20.875 1.00 92.62 434 THR A CA 1
ATOM 3459 C C . THR A 1 434 ? -2.659 4.555 -21.971 1.00 92.62 434 THR A C 1
ATOM 3461 O O . THR A 1 434 ? -3.324 3.642 -22.455 1.00 92.62 434 THR A O 1
ATOM 3464 N N . LYS A 1 435 ? -2.769 5.808 -22.430 1.00 89.12 435 LYS A N 1
ATOM 3465 C CA . LYS A 1 435 ? -3.641 6.188 -23.560 1.00 89.12 435 LYS A CA 1
ATOM 3466 C C . LYS A 1 435 ? -3.096 5.747 -24.928 1.00 89.12 435 LYS A C 1
ATOM 3468 O O . LYS A 1 435 ? -3.737 5.989 -25.950 1.00 89.12 435 LYS A O 1
ATOM 3473 N N . MET A 1 436 ? -1.905 5.147 -24.973 1.00 84.94 436 MET A N 1
ATOM 3474 C CA . MET A 1 436 ? -1.256 4.748 -26.218 1.00 84.94 436 MET A CA 1
ATOM 3475 C C . MET A 1 436 ? -1.944 3.516 -26.806 1.00 84.94 436 MET A C 1
ATOM 3477 O O . MET A 1 436 ? -1.964 2.448 -26.198 1.00 84.94 436 MET A O 1
ATOM 3481 N N . LYS A 1 437 ? -2.480 3.657 -28.021 1.00 72.94 437 LYS A N 1
ATOM 3482 C CA . LYS A 1 437 ? -3.133 2.551 -28.725 1.00 72.94 437 LYS A CA 1
ATOM 3483 C C . LYS A 1 437 ? -2.091 1.628 -29.352 1.00 72.94 437 LYS A C 1
ATOM 3485 O O . LYS A 1 437 ? -1.232 2.066 -30.118 1.00 72.94 437 LYS A O 1
ATOM 3490 N N . VAL A 1 438 ? -2.200 0.338 -29.060 1.00 79.62 438 VAL A N 1
ATOM 3491 C CA . VAL A 1 438 ? -1.516 -0.732 -29.795 1.00 79.62 438 VAL A CA 1
ATOM 3492 C C . VAL A 1 438 ? -2.518 -1.329 -30.793 1.00 79.62 438 VAL A C 1
ATOM 3494 O O . VAL A 1 438 ? -3.722 -1.132 -30.651 1.00 79.62 438 VAL A O 1
ATOM 3497 N N . LYS A 1 439 ? -2.045 -2.022 -31.838 1.00 77.50 439 LYS A N 1
ATOM 3498 C CA . LYS A 1 439 ? -2.932 -2.784 -32.743 1.00 77.50 439 LYS A CA 1
ATOM 3499 C C . LYS A 1 439 ? -3.817 -3.737 -31.919 1.00 77.50 439 LYS A C 1
ATOM 3501 O O . LYS A 1 439 ? -3.303 -4.297 -30.958 1.00 77.50 439 LYS A O 1
ATOM 3506 N N . GLU A 1 440 ? -5.075 -3.938 -32.314 1.00 63.97 440 GLU A N 1
ATOM 3507 C CA . GLU A 1 440 ? -6.094 -4.668 -31.525 1.00 63.97 440 GLU A CA 1
ATOM 3508 C C . GLU A 1 440 ? -5.623 -6.057 -31.049 1.00 63.97 440 GLU A C 1
ATOM 3510 O O . GLU A 1 440 ? -5.788 -6.397 -29.885 1.00 63.97 440 GLU A O 1
ATOM 3515 N N . ASP A 1 441 ? -4.849 -6.788 -31.856 1.00 73.50 441 ASP A N 1
ATOM 3516 C CA . ASP A 1 441 ? -4.312 -8.108 -31.466 1.00 73.50 441 ASP A CA 1
ATOM 3517 C C . ASP A 1 441 ? -3.101 -8.070 -30.520 1.00 73.50 441 ASP A C 1
ATOM 3519 O O . ASP A 1 441 ? -2.431 -9.081 -30.285 1.00 73.50 441 ASP A O 1
ATOM 3523 N N . LYS A 1 442 ? -2.705 -6.884 -30.052 1.00 78.31 442 LYS A N 1
ATOM 3524 C CA . LYS A 1 442 ? -1.439 -6.686 -29.347 1.00 78.31 442 LYS A CA 1
ATOM 3525 C C . LYS A 1 442 ? -1.583 -6.241 -27.890 1.00 78.31 442 LYS A C 1
ATOM 3527 O O . LYS A 1 442 ? -0.535 -6.121 -27.256 1.00 78.31 442 LYS A O 1
ATOM 3532 N N . GLY A 1 443 ? -2.793 -6.104 -27.354 1.00 87.06 443 GLY A N 1
ATOM 3533 C CA . GLY A 1 443 ? -3.032 -5.726 -25.952 1.00 87.06 443 GLY A CA 1
ATOM 3534 C C . GLY A 1 443 ? -2.741 -4.247 -25.667 1.00 87.06 443 GLY A C 1
ATOM 3535 O O . GLY A 1 443 ? -2.610 -3.454 -26.598 1.00 87.06 443 GLY A O 1
ATOM 3536 N N . SER A 1 444 ? -2.625 -3.865 -24.394 1.00 92.12 444 SER A N 1
ATOM 3537 C CA . SER A 1 444 ? -2.364 -2.473 -23.980 1.00 92.12 444 SER A CA 1
ATOM 3538 C C . SER A 1 444 ? -0.921 -2.244 -23.490 1.00 92.12 444 SER A C 1
ATOM 3540 O O . SER A 1 444 ? -0.160 -3.180 -23.233 1.00 92.12 444 SER A O 1
ATOM 3542 N N . LEU A 1 445 ? -0.522 -0.972 -23.379 1.00 93.06 445 LEU A N 1
ATOM 3543 C CA . LEU A 1 445 ? 0.735 -0.548 -22.750 1.00 93.06 445 LEU A CA 1
ATOM 3544 C C . LEU A 1 445 ? 0.450 0.013 -21.358 1.00 93.06 445 LEU A C 1
ATOM 3546 O O . LEU A 1 445 ? -0.439 0.854 -21.206 1.00 93.06 445 LEU A O 1
ATOM 3550 N N . VAL A 1 446 ? 1.222 -0.423 -20.369 1.00 94.69 446 VAL A N 1
ATOM 3551 C CA . VAL A 1 446 ? 1.073 -0.060 -18.958 1.00 94.69 446 VAL A CA 1
ATOM 3552 C C . VAL A 1 446 ? 2.348 0.619 -18.473 1.00 94.69 446 VAL A C 1
ATOM 3554 O O . VAL A 1 446 ? 3.456 0.146 -18.734 1.00 94.69 446 VAL A O 1
ATOM 3557 N N . ASP A 1 447 ? 2.177 1.732 -17.769 1.00 94.75 447 ASP A N 1
ATOM 3558 C CA . ASP A 1 447 ? 3.245 2.379 -17.016 1.00 94.75 447 ASP A CA 1
ATOM 3559 C C . ASP A 1 447 ? 3.319 1.750 -15.621 1.00 94.75 447 ASP A C 1
ATOM 3561 O O . ASP A 1 447 ? 2.374 1.867 -14.843 1.00 94.75 447 ASP A O 1
ATOM 3565 N N . VAL A 1 448 ? 4.419 1.049 -15.344 1.00 93.81 448 VAL A N 1
ATOM 3566 C CA . VAL A 1 448 ? 4.693 0.341 -14.079 1.00 93.81 448 VAL A CA 1
ATOM 3567 C C . VAL A 1 448 ? 5.829 0.998 -13.275 1.00 93.81 448 VAL A C 1
ATOM 3569 O O . VAL A 1 448 ? 6.467 0.349 -12.442 1.00 93.81 448 VAL A O 1
ATOM 3572 N N . GLY A 1 449 ? 6.152 2.265 -13.564 1.00 91.06 449 GLY A N 1
ATOM 3573 C CA . GLY A 1 449 ? 7.233 2.988 -12.881 1.00 91.06 449 GLY A CA 1
ATOM 3574 C C . GLY A 1 449 ? 8.643 2.566 -13.305 1.00 91.06 449 GLY A C 1
ATOM 3575 O O . GLY A 1 449 ? 9.594 2.745 -12.549 1.00 91.06 449 GLY A O 1
ATOM 3576 N N . LEU A 1 450 ? 8.772 1.981 -14.496 1.00 91.25 450 LEU A N 1
ATOM 3577 C CA . LEU A 1 450 ? 10.046 1.684 -15.156 1.00 91.25 450 LEU A CA 1
ATOM 3578 C C . LEU A 1 450 ? 10.260 2.669 -16.310 1.00 91.25 450 LEU A C 1
ATOM 3580 O O . LEU A 1 450 ? 9.298 3.215 -16.845 1.00 91.25 450 LEU A O 1
ATOM 3584 N N . GLU A 1 451 ? 11.502 2.837 -16.768 1.00 88.62 451 GLU A N 1
ATOM 3585 C CA . GLU A 1 451 ? 11.807 3.707 -17.920 1.00 88.62 451 GLU A CA 1
ATOM 3586 C C . GLU A 1 451 ? 11.064 3.292 -19.200 1.00 88.62 451 GLU A C 1
ATOM 3588 O O . GLU A 1 451 ? 10.721 4.119 -20.047 1.00 88.62 451 GLU A O 1
ATOM 3593 N N . LYS A 1 452 ? 10.821 1.986 -19.355 1.00 90.38 452 LYS A N 1
ATOM 3594 C CA . LYS A 1 452 ? 10.134 1.403 -20.508 1.00 90.38 452 LYS A CA 1
ATOM 3595 C C . LYS A 1 452 ? 8.726 0.965 -20.115 1.00 90.38 452 LYS A C 1
ATOM 3597 O O . LYS A 1 452 ? 8.544 0.226 -19.150 1.00 90.38 452 LYS A O 1
ATOM 3602 N N . LEU A 1 453 ? 7.746 1.323 -20.946 1.00 91.94 453 LEU A N 1
ATOM 3603 C CA . LEU A 1 453 ? 6.370 0.840 -20.814 1.00 91.94 453 LEU A CA 1
ATOM 3604 C C . LEU A 1 453 ? 6.294 -0.674 -21.025 1.00 91.94 453 LEU A C 1
ATOM 3606 O O . LEU A 1 453 ? 6.869 -1.212 -21.979 1.00 91.94 453 LEU A O 1
ATOM 3610 N N . VAL A 1 454 ? 5.524 -1.344 -20.172 1.00 92.75 454 VAL A N 1
ATOM 3611 C CA . VAL A 1 454 ? 5.321 -2.792 -20.227 1.00 92.75 454 VAL A CA 1
ATOM 3612 C C . VAL A 1 454 ? 4.101 -3.106 -21.073 1.00 92.75 454 VAL A C 1
ATOM 3614 O O . VAL A 1 454 ? 3.025 -2.533 -20.907 1.00 92.75 454 VAL A O 1
ATOM 3617 N N . ARG A 1 455 ? 4.266 -4.040 -22.006 1.00 92.44 455 ARG A N 1
ATOM 3618 C CA . ARG A 1 455 ? 3.168 -4.521 -22.838 1.00 92.44 455 ARG A CA 1
ATOM 3619 C C . ARG A 1 455 ? 2.454 -5.678 -22.153 1.00 92.44 455 ARG A C 1
ATOM 3621 O O . ARG A 1 455 ? 3.095 -6.683 -21.844 1.00 92.44 455 ARG A O 1
ATOM 3628 N N . ILE A 1 456 ? 1.141 -5.546 -22.003 1.00 92.56 456 ILE A N 1
ATOM 3629 C CA . ILE A 1 456 ? 0.283 -6.577 -21.422 1.00 92.56 456 ILE A CA 1
ATOM 3630 C C . ILE A 1 456 ? -0.453 -7.391 -22.487 1.00 92.56 456 ILE A C 1
ATOM 3632 O O . ILE A 1 456 ? -0.571 -6.990 -23.646 1.00 92.56 456 ILE A O 1
ATOM 3636 N N . ASP A 1 457 ? -0.922 -8.563 -22.078 1.00 88.25 457 ASP A N 1
ATOM 3637 C CA . ASP A 1 457 ? -1.688 -9.521 -22.874 1.00 88.25 457 ASP A CA 1
ATOM 3638 C C . ASP A 1 457 ? -3.151 -9.101 -23.088 1.00 88.25 457 ASP A C 1
ATOM 3640 O O . ASP A 1 457 ? -3.740 -9.431 -24.116 1.00 88.25 457 ASP A O 1
ATOM 3644 N N . LYS A 1 458 ? -3.725 -8.342 -22.148 1.00 89.12 458 LYS A N 1
ATOM 3645 C CA . LYS A 1 458 ? -5.120 -7.881 -22.193 1.00 89.12 458 LYS A CA 1
ATOM 3646 C C . LYS A 1 458 ? -5.259 -6.498 -22.827 1.00 89.12 458 LYS A C 1
ATOM 3648 O O . LYS A 1 458 ? -4.393 -5.635 -22.679 1.00 89.12 458 LYS A O 1
ATOM 3653 N N . GLN A 1 459 ? -6.383 -6.282 -23.503 1.00 90.00 459 GLN A N 1
ATOM 3654 C CA . GLN A 1 459 ? -6.803 -4.964 -23.963 1.00 90.00 459 GLN A CA 1
ATOM 3655 C C . GLN A 1 459 ? -7.700 -4.340 -22.895 1.00 90.00 459 GLN A C 1
ATOM 3657 O O . GLN A 1 459 ? -8.800 -4.819 -22.639 1.00 90.00 459 GLN A O 1
ATOM 3662 N N . LEU A 1 460 ? -7.181 -3.306 -22.242 1.00 90.88 460 LEU A N 1
ATOM 3663 C CA . LEU A 1 460 ? -7.849 -2.575 -21.169 1.00 90.88 460 LEU A CA 1
ATOM 3664 C C . LEU A 1 460 ? -7.958 -1.098 -21.528 1.00 90.88 460 LEU A C 1
ATOM 3666 O O . LEU A 1 460 ? -7.112 -0.568 -22.261 1.00 90.88 460 LEU A O 1
ATOM 3670 N N . ASP A 1 461 ? -8.980 -0.452 -20.977 1.00 89.56 461 ASP A N 1
ATOM 3671 C CA . ASP A 1 461 ? -9.201 0.975 -21.146 1.00 89.56 461 ASP A CA 1
ATOM 3672 C C . ASP A 1 461 ? -8.095 1.800 -20.460 1.00 89.56 461 ASP A C 1
ATOM 3674 O O . ASP A 1 461 ? -7.554 1.398 -19.422 1.00 89.56 461 ASP A O 1
ATOM 3678 N N . PRO A 1 462 ? -7.726 2.966 -21.015 1.00 91.62 462 PRO A N 1
ATOM 3679 C CA . PRO A 1 462 ? -6.738 3.840 -20.397 1.00 91.62 462 PRO A CA 1
ATOM 3680 C C . PRO A 1 462 ? -7.177 4.362 -19.026 1.00 91.62 462 PRO A C 1
ATOM 3682 O O . PRO A 1 462 ? -8.336 4.713 -18.827 1.00 91.62 462 PRO A O 1
ATOM 3685 N N . GLY A 1 463 ? -6.221 4.508 -18.108 1.00 89.94 463 GLY A N 1
ATOM 3686 C CA . GLY A 1 463 ? -6.443 5.057 -16.767 1.00 89.94 463 GLY A CA 1
ATOM 3687 C C . GLY A 1 463 ? -6.769 4.018 -15.693 1.00 89.94 463 GLY A C 1
ATOM 3688 O O . GLY A 1 463 ? -6.767 4.364 -14.517 1.00 89.94 463 GLY A O 1
ATOM 3689 N N . PHE A 1 464 ? -6.981 2.751 -16.054 1.00 91.69 464 PHE A N 1
ATOM 3690 C CA . PHE A 1 464 ? -7.172 1.688 -15.068 1.00 91.69 464 PHE A CA 1
ATOM 3691 C C . PHE A 1 464 ? -5.870 1.358 -14.327 1.00 91.69 464 PHE A C 1
ATOM 3693 O O . PHE A 1 464 ? -4.814 1.216 -14.950 1.00 91.69 464 PHE A O 1
ATOM 3700 N N . ARG A 1 465 ? -5.964 1.209 -12.998 1.00 94.38 465 ARG A N 1
ATOM 3701 C CA . ARG A 1 465 ? -4.900 0.655 -12.147 1.00 94.38 465 ARG A CA 1
ATOM 3702 C C . ARG A 1 465 ? -4.905 -0.866 -12.269 1.00 94.38 465 ARG A C 1
ATOM 3704 O O . ARG A 1 465 ? -5.961 -1.483 -12.150 1.00 94.38 465 ARG A O 1
ATOM 3711 N N . VAL A 1 466 ? -3.744 -1.458 -12.517 1.00 95.19 466 VAL A N 1
ATOM 3712 C CA . VAL A 1 466 ? -3.583 -2.901 -12.715 1.00 95.19 466 VAL A CA 1
ATOM 3713 C C . VAL A 1 466 ? -2.328 -3.418 -12.028 1.00 95.19 466 VAL A C 1
ATOM 3715 O O . VAL A 1 466 ? -1.290 -2.759 -12.035 1.00 95.19 466 VAL A O 1
ATOM 3718 N N . THR A 1 467 ? -2.406 -4.640 -11.510 1.00 95.94 467 THR A N 1
ATOM 3719 C CA . THR A 1 467 ? -1.246 -5.385 -11.020 1.00 95.94 467 THR A CA 1
ATOM 3720 C C . THR A 1 467 ? -0.673 -6.222 -12.163 1.00 95.94 467 THR A C 1
ATOM 3722 O O . THR A 1 467 ? -1.377 -7.018 -12.793 1.00 95.94 467 THR A O 1
ATOM 3725 N N . VAL A 1 468 ? 0.610 -6.034 -12.462 1.00 95.38 468 VAL A N 1
ATOM 3726 C CA . VAL A 1 468 ? 1.299 -6.689 -13.578 1.00 95.38 468 VAL A CA 1
ATOM 3727 C C . VAL A 1 468 ? 2.389 -7.602 -13.036 1.00 95.38 468 VAL A C 1
ATOM 3729 O O . VAL A 1 468 ? 3.292 -7.153 -12.332 1.00 95.38 468 VAL A O 1
ATOM 3732 N N . ARG A 1 469 ? 2.339 -8.884 -13.407 1.00 95.19 469 ARG A N 1
ATOM 3733 C CA . ARG A 1 469 ? 3.460 -9.809 -13.224 1.00 95.19 469 ARG A CA 1
ATOM 3734 C C . ARG A 1 469 ? 4.422 -9.663 -14.395 1.00 95.19 469 ARG A C 1
ATOM 3736 O O . ARG A 1 469 ? 4.027 -9.846 -15.548 1.00 95.19 469 ARG A O 1
ATOM 3743 N N . LEU A 1 470 ? 5.671 -9.333 -14.099 1.00 92.94 470 LEU A N 1
ATOM 3744 C CA . LEU A 1 470 ? 6.703 -9.063 -15.092 1.00 92.94 470 LEU A CA 1
ATOM 3745 C C . LEU A 1 470 ? 7.351 -10.362 -15.579 1.00 92.94 470 LEU A C 1
ATOM 3747 O O . LEU A 1 470 ? 7.645 -11.261 -14.790 1.00 92.94 470 LEU A O 1
ATOM 3751 N N . ASP A 1 471 ? 7.588 -10.459 -16.887 1.00 89.50 471 ASP A N 1
ATOM 3752 C CA . ASP A 1 471 ? 8.335 -11.570 -17.474 1.00 89.50 471 ASP A CA 1
ATOM 3753 C C . ASP A 1 471 ? 9.828 -11.229 -17.493 1.00 89.50 471 ASP A C 1
ATOM 3755 O O . ASP A 1 471 ? 10.303 -10.524 -18.394 1.00 89.50 471 ASP A O 1
ATOM 3759 N N . LYS A 1 472 ? 10.567 -11.756 -16.504 1.00 83.50 472 LYS A N 1
ATOM 3760 C CA . LYS A 1 472 ? 12.005 -11.506 -16.306 1.00 83.50 472 LYS A CA 1
ATOM 3761 C C . LYS A 1 472 ? 12.842 -11.761 -17.561 1.00 83.50 472 LYS A C 1
ATOM 3763 O O . LYS A 1 472 ? 13.827 -11.068 -17.780 1.00 83.50 472 LYS A O 1
ATOM 3768 N N . THR A 1 473 ? 12.432 -12.691 -18.426 1.00 79.38 473 THR A N 1
ATOM 3769 C CA . THR A 1 473 ? 13.172 -13.013 -19.659 1.00 79.38 473 THR A CA 1
ATOM 3770 C C . THR A 1 473 ? 13.131 -11.896 -20.703 1.00 79.38 473 THR A C 1
ATOM 3772 O O . THR A 1 473 ? 13.975 -11.841 -21.595 1.00 79.38 473 THR A O 1
ATOM 3775 N N . THR A 1 474 ? 12.145 -11.000 -20.617 1.00 79.06 474 THR A N 1
ATOM 3776 C CA . THR A 1 474 ? 11.912 -9.956 -21.620 1.00 79.06 474 THR A CA 1
ATOM 3777 C C . THR A 1 474 ? 12.244 -8.548 -21.143 1.00 79.06 474 THR A C 1
ATOM 3779 O O . THR A 1 474 ? 12.083 -7.611 -21.927 1.00 79.06 474 THR A O 1
ATOM 3782 N N . MET A 1 475 ? 12.720 -8.382 -19.907 1.00 72.12 475 MET A N 1
ATOM 3783 C CA . MET A 1 475 ? 12.956 -7.064 -19.305 1.00 72.12 475 MET A CA 1
ATOM 3784 C C . MET A 1 475 ? 14.090 -6.290 -19.992 1.00 72.12 475 MET A C 1
ATOM 3786 O O . MET A 1 475 ? 13.955 -5.088 -20.227 1.00 72.12 475 MET A O 1
ATOM 3790 N N . ASP A 1 476 ? 15.135 -6.987 -20.446 1.00 74.25 476 ASP A N 1
ATOM 3791 C CA . ASP A 1 476 ? 16.262 -6.372 -21.167 1.00 74.25 476 ASP A CA 1
ATOM 3792 C C . ASP A 1 476 ? 15.910 -5.977 -22.609 1.00 74.25 476 ASP A C 1
ATOM 3794 O O . ASP A 1 476 ? 16.589 -5.164 -23.245 1.00 74.25 476 ASP A O 1
ATOM 3798 N N . ASN A 1 477 ? 14.801 -6.495 -23.144 1.00 77.69 477 ASN A N 1
ATOM 3799 C CA . ASN A 1 477 ? 14.392 -6.189 -24.505 1.00 77.69 477 ASN A CA 1
ATOM 3800 C C . ASN A 1 477 ? 13.941 -4.728 -24.651 1.00 77.69 477 ASN A C 1
ATOM 3802 O O . ASN A 1 477 ? 13.570 -4.016 -23.714 1.00 77.69 477 ASN A O 1
ATOM 3806 N N . LYS A 1 478 ? 13.874 -4.272 -25.905 1.00 76.75 478 LYS A N 1
ATOM 3807 C CA . LYS A 1 478 ? 13.296 -2.963 -26.256 1.00 76.75 478 LYS A CA 1
ATOM 3808 C C . LYS A 1 478 ? 11.802 -2.849 -25.900 1.00 76.75 478 LYS A C 1
ATOM 3810 O O . LYS A 1 478 ? 11.254 -1.752 -25.917 1.00 76.75 478 LYS A O 1
ATOM 3815 N N . LYS A 1 479 ? 11.125 -3.976 -25.648 1.00 81.62 479 LYS A N 1
ATOM 3816 C CA . LYS A 1 479 ? 9.689 -4.060 -25.345 1.00 81.62 479 LYS A CA 1
ATOM 3817 C C . LYS A 1 479 ? 9.459 -5.079 -24.222 1.00 81.62 479 LYS A C 1
ATOM 3819 O O . LYS A 1 479 ? 9.229 -6.249 -24.553 1.00 81.62 479 LYS A O 1
ATOM 3824 N N . PRO A 1 480 ? 9.540 -4.662 -22.949 1.00 89.19 480 PRO A N 1
ATOM 3825 C CA . PRO A 1 480 ? 9.271 -5.554 -21.830 1.00 89.19 480 PRO A CA 1
ATOM 3826 C C . PRO A 1 480 ? 7.814 -6.022 -21.862 1.00 89.19 480 PRO A C 1
ATOM 3828 O O . PRO A 1 480 ? 6.917 -5.297 -22.316 1.00 89.19 480 PRO A O 1
ATOM 3831 N N . ARG A 1 481 ? 7.580 -7.264 -21.436 1.00 91.19 481 ARG A N 1
ATOM 3832 C CA . ARG A 1 481 ? 6.253 -7.884 -21.404 1.00 91.19 481 ARG A CA 1
ATOM 3833 C C . ARG A 1 481 ? 5.861 -8.248 -19.981 1.00 91.19 481 ARG A C 1
ATOM 3835 O O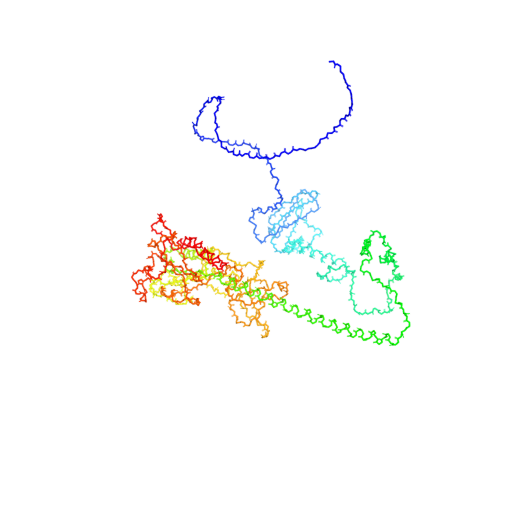 . ARG A 1 481 ? 6.705 -8.561 -19.146 1.00 91.19 481 ARG A O 1
ATOM 3842 N N . GLY A 1 482 ? 4.561 -8.225 -19.733 1.00 92.50 482 GLY A N 1
ATOM 3843 C CA . GLY A 1 482 ? 3.973 -8.658 -18.477 1.00 92.50 482 GLY A CA 1
ATOM 3844 C C . GLY A 1 482 ? 2.572 -9.210 -18.687 1.00 92.50 482 GLY A C 1
ATOM 3845 O O . GLY A 1 482 ? 1.983 -9.061 -19.758 1.00 92.50 482 GLY A O 1
ATOM 3846 N N . VAL A 1 483 ? 2.049 -9.859 -17.655 1.00 93.88 483 VAL A N 1
ATOM 3847 C CA . VAL A 1 483 ? 0.697 -10.424 -17.629 1.00 93.88 483 VAL A CA 1
ATOM 3848 C C . VAL A 1 483 ? -0.098 -9.715 -16.545 1.00 93.88 483 VAL A C 1
ATOM 3850 O O . VAL A 1 483 ? 0.398 -9.549 -15.429 1.00 93.88 483 VAL A O 1
ATOM 3853 N N . VAL A 1 484 ? -1.327 -9.302 -16.860 1.00 94.44 484 VAL A N 1
ATOM 3854 C CA . VAL A 1 484 ? -2.220 -8.713 -15.852 1.00 94.44 484 VAL A CA 1
ATOM 3855 C C . VAL A 1 484 ? -2.801 -9.813 -14.974 1.00 94.44 484 VAL A C 1
ATOM 3857 O O . VAL A 1 484 ? -3.523 -10.693 -15.458 1.00 94.44 484 VAL A O 1
ATOM 3860 N N . VAL A 1 485 ? -2.519 -9.704 -13.681 1.00 94.44 485 VAL A N 1
ATOM 3861 C CA . VAL A 1 485 ? -2.882 -10.665 -12.637 1.00 94.44 485 VAL A CA 1
ATOM 3862 C C . VAL A 1 485 ? -3.911 -10.078 -11.669 1.00 94.44 485 VAL A C 1
ATOM 3864 O O . VAL A 1 485 ? -4.245 -8.896 -11.748 1.00 94.44 485 VAL A O 1
ATOM 3867 N N . SER A 1 486 ? -4.448 -10.913 -10.775 1.00 92.12 486 SER A N 1
ATOM 3868 C CA . SER A 1 486 ? -5.310 -10.433 -9.687 1.00 92.12 486 SER A CA 1
ATOM 3869 C C . SER A 1 486 ? -4.500 -9.575 -8.700 1.00 92.12 486 SER A C 1
ATOM 3871 O O . SER A 1 486 ? -3.360 -9.946 -8.411 1.00 92.12 486 SER A O 1
ATOM 3873 N N . PRO A 1 487 ? -5.069 -8.504 -8.113 1.00 91.44 487 PRO A N 1
ATOM 3874 C CA . PRO A 1 487 ? -4.420 -7.747 -7.035 1.00 91.44 487 PRO A CA 1
ATOM 3875 C C . PRO A 1 487 ? -4.076 -8.592 -5.800 1.00 91.44 487 PRO A C 1
ATOM 3877 O O . PRO A 1 487 ? -3.157 -8.263 -5.059 1.00 91.44 487 PRO A O 1
ATOM 3880 N N . ASP A 1 488 ? -4.784 -9.707 -5.597 1.00 90.25 488 ASP A N 1
ATOM 3881 C CA . ASP A 1 488 ? -4.509 -10.666 -4.522 1.00 90.25 488 ASP A CA 1
ATOM 3882 C C . ASP A 1 488 ? -3.356 -11.631 -4.838 1.00 90.25 488 ASP A C 1
ATOM 3884 O O . ASP A 1 488 ? -2.803 -12.249 -3.931 1.00 90.25 488 ASP A O 1
ATOM 3888 N N . GLU A 1 489 ? -2.965 -11.776 -6.107 1.00 90.81 489 GLU A N 1
ATOM 3889 C CA . GLU A 1 489 ? -1.968 -12.767 -6.533 1.00 90.81 489 GLU A CA 1
ATOM 3890 C C . GLU A 1 489 ? -0.579 -12.574 -5.888 1.00 90.81 489 GLU A C 1
ATOM 3892 O O . GLU A 1 489 ? 0.010 -13.575 -5.461 1.00 90.81 489 GLU A O 1
ATOM 3897 N N . PRO A 1 490 ? -0.042 -11.342 -5.733 1.00 92.06 490 PRO A N 1
ATOM 3898 C CA . PRO A 1 490 ? 1.218 -11.119 -5.021 1.00 92.06 490 PRO A CA 1
ATOM 3899 C C . PRO A 1 490 ? 1.190 -11.637 -3.579 1.00 92.06 490 PRO A C 1
ATOM 3901 O O . PRO A 1 490 ? 2.198 -12.147 -3.092 1.00 92.06 490 PRO A O 1
ATOM 3904 N N . ARG A 1 491 ? 0.030 -11.572 -2.919 1.00 88.94 491 ARG A N 1
ATOM 3905 C CA . ARG A 1 491 ? -0.172 -12.086 -1.563 1.00 88.94 491 ARG A CA 1
ATOM 3906 C C . ARG A 1 491 ? -0.349 -13.603 -1.562 1.00 88.94 491 ARG A C 1
ATOM 3908 O O . ARG A 1 491 ? 0.401 -14.293 -0.880 1.00 88.94 491 ARG A O 1
ATOM 3915 N N . GLU A 1 492 ? -1.293 -14.121 -2.350 1.00 87.25 492 GLU A N 1
ATOM 3916 C CA . GLU A 1 492 ? -1.647 -15.549 -2.382 1.00 87.25 492 GLU A CA 1
ATOM 3917 C C . GLU A 1 492 ? -0.497 -16.437 -2.883 1.00 87.25 492 GLU A C 1
ATOM 3919 O O . GLU A 1 492 ? -0.264 -17.518 -2.347 1.00 87.25 492 GLU A O 1
ATOM 3924 N N . LEU A 1 493 ? 0.227 -16.001 -3.919 1.00 85.31 493 LEU A N 1
ATOM 3925 C CA . LEU A 1 493 ? 1.275 -16.803 -4.560 1.00 85.31 493 LEU A CA 1
ATOM 3926 C C . LEU A 1 493 ? 2.685 -16.321 -4.218 1.00 85.31 493 LEU A C 1
ATOM 3928 O O . LEU A 1 493 ? 3.603 -17.140 -4.089 1.00 85.31 493 LEU A O 1
ATOM 3932 N N . GLY A 1 494 ? 2.855 -15.001 -4.112 1.00 80.75 494 GLY A N 1
ATOM 3933 C CA . GLY A 1 494 ? 4.142 -14.355 -3.865 1.00 80.75 494 GLY A CA 1
ATOM 3934 C C . GLY A 1 494 ? 4.507 -14.209 -2.388 1.00 80.75 494 GLY A C 1
ATOM 3935 O O . GLY A 1 494 ? 5.673 -13.956 -2.102 1.00 80.75 494 GLY A O 1
ATOM 3936 N N . ASN A 1 495 ? 3.555 -14.390 -1.462 1.00 86.31 495 ASN A N 1
ATOM 3937 C CA . ASN A 1 495 ? 3.727 -14.086 -0.036 1.00 86.31 495 ASN A CA 1
ATOM 3938 C C . ASN A 1 495 ? 4.243 -12.651 0.206 1.00 86.31 495 ASN A C 1
ATOM 3940 O O . ASN A 1 495 ? 5.048 -12.397 1.102 1.00 86.31 495 ASN A O 1
ATOM 3944 N N . LEU A 1 496 ? 3.815 -11.713 -0.642 1.00 91.19 496 LEU A N 1
ATOM 3945 C CA . LEU A 1 496 ? 4.166 -10.301 -0.557 1.00 91.19 496 LEU A CA 1
ATOM 3946 C C . LEU A 1 496 ? 2.973 -9.515 -0.022 1.00 91.19 496 LEU A C 1
ATOM 3948 O O . LEU A 1 496 ? 1.836 -9.714 -0.451 1.00 91.19 496 LEU A O 1
ATOM 3952 N N . TYR A 1 497 ? 3.236 -8.579 0.884 1.00 93.62 497 TYR A N 1
ATOM 3953 C CA . TYR A 1 497 ? 2.237 -7.590 1.262 1.00 93.62 497 TYR A CA 1
ATOM 3954 C C . TYR A 1 497 ? 2.046 -6.588 0.117 1.00 93.62 497 TYR A C 1
ATOM 3956 O O . TYR A 1 497 ? 3.022 -6.037 -0.386 1.00 93.62 497 TYR A O 1
ATOM 3964 N N . TRP A 1 498 ? 0.798 -6.364 -0.299 1.00 95.44 498 TRP A N 1
ATOM 3965 C CA . TRP A 1 498 ? 0.468 -5.599 -1.508 1.00 95.44 498 TRP A CA 1
ATOM 3966 C C . TRP A 1 498 ? -0.400 -4.365 -1.225 1.00 95.44 498 TRP A C 1
ATOM 3968 O O . TRP A 1 498 ? -1.246 -3.983 -2.028 1.00 95.44 498 TRP A O 1
ATOM 3978 N N . GLY A 1 499 ? -0.201 -3.757 -0.052 1.00 95.00 499 GLY A N 1
ATOM 3979 C CA . GLY A 1 499 ? -0.986 -2.611 0.397 1.00 95.00 499 GLY A CA 1
ATOM 3980 C C . GLY A 1 499 ? -2.370 -2.988 0.925 1.00 95.00 499 GLY A C 1
ATOM 3981 O O . GLY A 1 499 ? -2.665 -4.158 1.184 1.00 95.00 499 GLY A O 1
ATOM 3982 N N . TYR A 1 500 ? -3.209 -1.964 1.084 1.00 96.25 500 TYR A N 1
ATOM 3983 C CA . TYR A 1 500 ? -4.582 -2.086 1.566 1.00 96.25 500 TYR A CA 1
ATOM 3984 C C . TYR A 1 500 ? -5.584 -1.423 0.619 1.00 96.25 500 TYR A C 1
ATOM 3986 O O . TYR A 1 500 ? -5.306 -0.403 -0.008 1.00 96.25 500 TYR A O 1
ATOM 3994 N N . SER A 1 501 ? -6.807 -1.942 0.570 1.00 95.62 501 SER A N 1
ATOM 3995 C CA . SER A 1 501 ? -7.944 -1.223 -0.007 1.00 95.62 501 SER A CA 1
ATOM 3996 C C . SER A 1 501 ? -8.623 -0.347 1.041 1.00 95.62 501 SER A C 1
ATOM 3998 O O . SER A 1 501 ? -8.687 -0.707 2.213 1.00 95.62 501 SER A O 1
ATOM 4000 N N . VAL A 1 502 ? -9.180 0.789 0.624 1.00 96.00 502 VAL A N 1
ATOM 4001 C CA . VAL A 1 502 ? -9.927 1.688 1.514 1.00 96.00 502 VAL A CA 1
ATOM 4002 C C . VAL A 1 502 ? -11.402 1.674 1.134 1.00 96.00 502 VAL A C 1
ATOM 4004 O O . VAL A 1 502 ? -11.737 1.956 -0.019 1.00 96.00 502 VAL A O 1
ATOM 4007 N N . ARG A 1 503 ? -12.280 1.388 2.100 1.00 93.62 503 ARG A N 1
ATOM 4008 C CA . ARG A 1 503 ? -13.737 1.332 1.914 1.00 93.62 503 ARG A CA 1
ATOM 4009 C C . ARG A 1 503 ? -14.443 2.323 2.837 1.00 93.62 503 ARG A C 1
ATOM 4011 O O . ARG A 1 503 ? -14.163 2.372 4.028 1.00 93.62 503 ARG A O 1
ATOM 4018 N N . LEU A 1 504 ? -15.393 3.083 2.295 1.00 91.06 504 LEU A N 1
ATOM 4019 C CA . LEU A 1 504 ? -16.294 3.928 3.085 1.00 91.06 504 LEU A CA 1
ATOM 4020 C C . LEU A 1 504 ? -17.557 3.145 3.460 1.00 91.06 504 LEU A C 1
ATOM 4022 O O . LEU A 1 504 ? -18.158 2.483 2.610 1.00 91.06 504 LEU A O 1
ATOM 4026 N N . ALA A 1 505 ? -17.976 3.248 4.718 1.00 90.44 505 ALA A N 1
ATOM 4027 C CA . ALA A 1 505 ? -19.216 2.671 5.220 1.00 90.44 505 ALA A CA 1
ATOM 4028 C C . ALA A 1 505 ? -20.094 3.763 5.867 1.00 90.44 505 ALA A C 1
ATOM 4030 O O . ALA A 1 505 ? -19.595 4.584 6.631 1.00 90.44 505 ALA A O 1
ATOM 4031 N N . PRO A 1 506 ? -21.407 3.805 5.582 1.00 85.88 506 PRO A N 1
ATOM 4032 C CA . PRO A 1 506 ? -22.287 4.841 6.126 1.00 85.88 506 PRO A CA 1
ATOM 4033 C C . PRO A 1 506 ? -22.605 4.659 7.616 1.00 85.88 506 PRO A C 1
ATOM 4035 O O . PRO A 1 506 ? -23.050 5.605 8.248 1.00 85.88 506 PRO A O 1
ATOM 4038 N N . ASN A 1 507 ? -22.440 3.450 8.151 1.00 87.25 507 ASN A N 1
ATOM 4039 C CA . ASN A 1 507 ? -22.734 3.090 9.536 1.00 87.25 507 ASN A CA 1
ATOM 4040 C C . ASN A 1 507 ? -22.042 1.765 9.898 1.00 87.25 507 ASN A C 1
ATOM 4042 O O . ASN A 1 507 ? -21.505 1.080 9.015 1.00 87.25 507 ASN A O 1
ATOM 4046 N N . LEU A 1 508 ? -22.073 1.403 11.183 1.00 90.12 508 LEU A N 1
ATOM 4047 C CA . LEU A 1 508 ? -21.431 0.196 11.706 1.00 90.12 508 LEU A CA 1
ATOM 4048 C C . LEU A 1 508 ? -22.035 -1.092 11.115 1.00 90.12 508 LEU A C 1
ATOM 4050 O O . LEU A 1 508 ? -21.291 -1.987 10.721 1.00 90.12 508 LEU A O 1
ATOM 4054 N N . SER A 1 509 ? -23.355 -1.175 10.924 1.00 90.75 509 SER A N 1
ATOM 4055 C CA . SER A 1 509 ? -23.992 -2.339 10.279 1.00 90.75 509 SER A CA 1
ATOM 4056 C C . SER A 1 509 ? -23.481 -2.581 8.856 1.00 90.75 509 SER A C 1
ATOM 4058 O O . SER A 1 509 ? -23.262 -3.722 8.446 1.00 90.75 509 SER A O 1
ATOM 4060 N N . SER A 1 510 ? -23.221 -1.518 8.089 1.00 90.00 510 SER A N 1
ATOM 4061 C CA . SER A 1 510 ? -22.650 -1.639 6.743 1.00 90.00 510 SER A CA 1
ATOM 4062 C C . SER A 1 510 ? -21.192 -2.099 6.747 1.00 90.00 510 SER A C 1
ATOM 4064 O O . SER A 1 510 ? -20.731 -2.619 5.728 1.00 90.00 510 SER A O 1
ATOM 4066 N N . VAL A 1 511 ? -20.454 -1.917 7.846 1.00 92.06 511 VAL A N 1
ATOM 4067 C CA . VAL A 1 511 ? -19.108 -2.491 7.995 1.00 92.06 511 VAL A CA 1
ATOM 4068 C C . VAL A 1 511 ? -19.207 -4.010 7.966 1.00 92.06 511 VAL A C 1
ATOM 4070 O O . VAL A 1 511 ? -18.521 -4.621 7.151 1.00 92.06 511 VAL A O 1
ATOM 4073 N N . LEU A 1 512 ? -20.105 -4.570 8.782 1.00 90.75 512 LEU A N 1
ATOM 4074 C CA . LEU A 1 512 ? -20.296 -6.009 8.968 1.00 90.75 512 LEU A CA 1
ATOM 4075 C C . LEU A 1 512 ? -20.936 -6.679 7.741 1.00 90.75 512 LEU A C 1
ATOM 4077 O O . LEU A 1 512 ? -20.468 -7.716 7.285 1.00 90.75 512 LEU A O 1
ATOM 4081 N N . ILE A 1 513 ? -21.982 -6.068 7.170 1.00 90.19 513 ILE A N 1
ATOM 4082 C CA . ILE A 1 513 ? -22.785 -6.685 6.098 1.00 90.19 513 ILE A CA 1
ATOM 4083 C C . ILE A 1 513 ? -22.119 -6.558 4.720 1.00 90.19 513 ILE A C 1
ATOM 4085 O O . ILE A 1 513 ? -22.196 -7.474 3.903 1.00 90.19 513 ILE A O 1
ATOM 4089 N N . LYS A 1 514 ? -21.503 -5.409 4.409 1.00 89.50 514 LYS A N 1
ATOM 4090 C CA . LYS A 1 514 ? -20.978 -5.119 3.060 1.00 89.50 514 LYS A CA 1
ATOM 4091 C C . LYS A 1 514 ? -19.496 -5.473 2.933 1.00 89.50 514 LYS A C 1
ATOM 4093 O O . LYS A 1 514 ? -18.686 -4.615 2.582 1.00 89.50 514 LYS A O 1
ATOM 4098 N N . SER A 1 515 ? -19.141 -6.722 3.218 1.00 92.00 515 SER A N 1
ATOM 4099 C CA . SER A 1 515 ? -17.783 -7.227 3.001 1.00 92.00 515 SER A CA 1
ATOM 4100 C C . SER A 1 515 ? -17.464 -7.362 1.501 1.00 92.00 515 SER A C 1
ATOM 4102 O O . SER A 1 515 ? -18.330 -7.802 0.738 1.00 92.00 515 SER A O 1
ATOM 4104 N N . PRO A 1 516 ? -16.224 -7.091 1.057 1.00 90.50 516 PRO A N 1
ATOM 4105 C CA . PRO A 1 516 ? -15.795 -7.384 -0.314 1.00 90.50 516 PRO A CA 1
ATOM 4106 C C . PRO A 1 516 ? -15.569 -8.889 -0.560 1.00 90.50 516 PRO A C 1
ATOM 4108 O O . PRO A 1 516 ? -15.473 -9.329 -1.707 1.00 90.50 516 PRO A O 1
ATOM 4111 N N . TYR A 1 517 ? -15.481 -9.683 0.509 1.00 90.00 517 TYR A N 1
ATOM 4112 C CA . TYR A 1 517 ? -15.166 -11.105 0.459 1.00 90.00 517 TYR A CA 1
ATOM 4113 C C . TYR A 1 517 ? -16.410 -11.981 0.284 1.00 90.00 517 TYR A C 1
ATOM 4115 O O . TYR A 1 517 ? -17.488 -11.705 0.817 1.00 90.00 517 TYR A O 1
ATOM 4123 N N . LYS A 1 518 ? -16.253 -13.079 -0.466 1.00 85.25 518 LYS A N 1
ATOM 4124 C CA . LYS A 1 518 ? -17.304 -14.089 -0.639 1.00 85.25 518 LYS A CA 1
ATOM 4125 C C . LYS A 1 518 ? -17.441 -14.884 0.660 1.00 85.25 518 LYS A C 1
ATOM 4127 O O . LYS A 1 518 ? -16.591 -15.720 0.940 1.00 85.25 518 LYS A O 1
ATOM 4132 N N . GLY A 1 519 ? -18.516 -14.641 1.405 1.00 84.19 519 GLY A N 1
ATOM 4133 C CA . GLY A 1 519 ? -18.786 -15.310 2.682 1.00 84.19 519 GLY A CA 1
ATOM 4134 C C . GLY A 1 519 ? -18.715 -14.403 3.910 1.00 84.19 519 GLY A C 1
ATOM 4135 O O . GLY A 1 519 ? -18.979 -14.890 4.999 1.00 84.19 519 GLY A O 1
ATOM 4136 N N . GLY A 1 520 ? -18.434 -13.105 3.752 1.00 91.62 520 GLY A N 1
ATOM 4137 C CA . GLY A 1 520 ? -18.358 -12.204 4.901 1.00 91.62 520 GLY A CA 1
ATOM 4138 C C . GLY A 1 520 ? -16.982 -12.165 5.556 1.00 91.62 520 GLY A C 1
ATOM 4139 O O . GLY A 1 520 ? -16.002 -12.700 5.033 1.00 91.62 520 GLY A O 1
ATOM 4140 N N . TYR A 1 521 ? -16.940 -11.505 6.708 1.00 93.81 521 TYR A N 1
ATOM 4141 C CA . TYR A 1 521 ? -15.868 -11.662 7.682 1.00 93.81 521 TYR A CA 1
ATOM 4142 C C . TYR A 1 521 ? -16.253 -12.824 8.596 1.00 93.81 521 TYR A C 1
ATOM 4144 O O . TYR A 1 521 ? -17.340 -12.802 9.169 1.00 93.81 521 TYR A O 1
ATOM 4152 N N . ASP A 1 522 ? -15.399 -13.838 8.682 1.00 92.25 522 ASP A N 1
ATOM 4153 C CA . ASP A 1 522 ? -15.653 -15.057 9.457 1.00 92.25 522 ASP A CA 1
ATOM 4154 C C . ASP A 1 522 ? -15.065 -15.006 10.869 1.00 92.25 522 ASP A C 1
ATOM 4156 O O . ASP A 1 522 ? -15.461 -15.802 11.703 1.00 92.25 522 ASP A O 1
ATOM 4160 N N . LEU A 1 523 ? -14.184 -14.041 11.146 1.00 92.81 523 LEU A N 1
ATOM 4161 C CA . LEU A 1 523 ? -13.723 -13.709 12.491 1.00 92.81 523 LEU A CA 1
ATOM 4162 C C . LEU A 1 523 ? -13.910 -12.213 12.724 1.00 92.81 523 LEU A C 1
ATOM 4164 O O . LEU A 1 523 ? -13.244 -11.396 12.081 1.00 92.81 523 LEU A O 1
ATOM 4168 N N . VAL A 1 524 ? -14.795 -11.838 13.646 1.00 95.12 524 VAL A N 1
ATOM 4169 C CA . VAL A 1 524 ? -15.103 -10.426 13.922 1.00 95.12 524 VAL A CA 1
ATOM 4170 C C . VAL A 1 524 ? -14.764 -10.073 15.366 1.00 95.12 524 VAL A C 1
ATOM 4172 O O . VAL A 1 524 ? -15.358 -10.588 16.311 1.00 95.12 524 VAL A O 1
ATOM 4175 N N . ILE A 1 525 ? -13.812 -9.156 15.527 1.00 96.00 525 ILE A N 1
ATOM 4176 C CA . ILE A 1 525 ? -13.238 -8.757 16.810 1.00 96.00 525 ILE A CA 1
ATOM 4177 C C . ILE A 1 525 ? -13.564 -7.284 17.063 1.00 96.00 525 ILE A C 1
ATOM 4179 O O . ILE A 1 525 ? -13.109 -6.409 16.328 1.00 96.00 525 ILE A O 1
ATOM 4183 N N . GLY A 1 526 ? -14.313 -6.990 18.118 1.00 96.62 526 GLY A N 1
ATOM 4184 C CA . GLY A 1 526 ? -14.486 -5.630 18.624 1.00 96.62 526 GLY A CA 1
ATOM 4185 C C . GLY A 1 526 ? -13.435 -5.303 19.681 1.00 96.62 526 GLY A C 1
ATOM 4186 O O . GLY A 1 526 ? -13.063 -6.159 20.483 1.00 96.62 526 GLY A O 1
ATOM 4187 N N . THR A 1 527 ? -12.944 -4.065 19.698 1.00 96.56 527 THR A N 1
ATOM 4188 C CA . THR A 1 527 ? -11.978 -3.606 20.711 1.00 96.56 527 THR A CA 1
ATOM 4189 C C . THR A 1 527 ? -12.602 -2.591 21.664 1.00 96.56 527 THR A C 1
ATOM 4191 O O . THR A 1 527 ? -13.248 -1.642 21.219 1.00 96.56 527 THR A O 1
ATOM 4194 N N . SER A 1 528 ? -12.381 -2.767 22.968 1.00 95.25 528 SER A N 1
ATOM 4195 C CA . SER A 1 528 ? -12.818 -1.836 24.016 1.00 95.25 528 SER A CA 1
ATOM 4196 C C . SER A 1 528 ? -12.070 -2.090 25.321 1.00 95.25 528 SER A C 1
ATOM 4198 O O . SER A 1 528 ? -11.683 -3.216 25.620 1.00 95.25 528 SER A O 1
ATOM 4200 N N . ASP A 1 529 ? -11.917 -1.054 26.139 1.00 92.25 529 ASP A N 1
ATOM 4201 C CA . ASP A 1 529 ? -11.426 -1.151 27.516 1.00 92.25 529 ASP A CA 1
ATOM 4202 C C . ASP A 1 529 ? -12.312 -2.041 28.415 1.00 92.25 529 ASP A C 1
ATOM 4204 O O . ASP A 1 529 ? -11.811 -2.649 29.362 1.00 92.25 529 ASP A O 1
ATOM 4208 N N . LYS A 1 530 ? -13.602 -2.178 28.078 1.00 91.50 530 LYS A N 1
ATOM 4209 C CA . LYS A 1 530 ? -14.586 -3.065 28.731 1.00 91.50 530 LYS A CA 1
ATOM 4210 C C . LYS A 1 530 ? -14.591 -4.499 28.179 1.00 91.50 530 LYS A C 1
ATOM 4212 O O . LYS A 1 530 ? -15.430 -5.312 28.577 1.00 91.50 530 LYS A O 1
ATOM 4217 N N . GLY A 1 531 ? -13.720 -4.797 27.218 1.00 93.19 531 GLY A N 1
ATOM 4218 C CA . GLY A 1 531 ? -13.561 -6.133 26.655 1.00 93.19 531 GLY A CA 1
ATOM 4219 C C . GLY A 1 531 ? -12.821 -7.092 27.587 1.00 93.19 531 GLY A C 1
ATOM 4220 O O . GLY A 1 531 ? -12.260 -6.704 28.613 1.00 93.19 531 GLY A O 1
ATOM 4221 N N . ASP A 1 532 ? -12.795 -8.362 27.204 1.00 94.25 532 ASP A N 1
ATOM 4222 C CA . ASP A 1 532 ? -12.041 -9.394 27.912 1.00 94.25 532 ASP A CA 1
ATOM 4223 C C . ASP A 1 532 ? -10.539 -9.229 27.644 1.00 94.25 532 ASP A C 1
ATOM 4225 O O . ASP A 1 532 ? -10.143 -8.758 26.578 1.00 94.25 532 ASP A O 1
ATOM 4229 N N . SER A 1 533 ? -9.677 -9.595 28.601 1.00 94.31 533 SER A N 1
ATOM 4230 C CA . SER A 1 533 ? -8.226 -9.414 28.423 1.00 94.31 533 SER A CA 1
ATOM 4231 C C . SER A 1 533 ? -7.732 -10.110 27.154 1.00 94.31 533 SER A C 1
ATOM 4233 O O . SER A 1 533 ? -7.978 -11.306 26.966 1.00 94.31 533 SER A O 1
ATOM 4235 N N . ILE A 1 534 ? -6.962 -9.382 26.336 1.00 93.50 534 ILE A N 1
ATOM 4236 C CA . ILE A 1 534 ? -6.311 -9.916 25.138 1.00 93.50 534 ILE A CA 1
ATOM 4237 C C . ILE A 1 534 ? -5.479 -11.158 25.432 1.00 93.50 534 ILE A C 1
ATOM 4239 O O . ILE A 1 534 ? -5.342 -11.991 24.549 1.00 93.50 534 ILE A O 1
ATOM 4243 N N . ASP A 1 535 ? -4.975 -11.351 26.651 1.00 90.19 535 ASP A N 1
ATOM 4244 C CA . ASP A 1 535 ? -4.208 -12.546 27.018 1.00 90.19 535 ASP A CA 1
ATOM 4245 C C . ASP A 1 535 ? -5.026 -13.829 26.845 1.00 90.19 535 ASP A C 1
ATOM 4247 O O . ASP A 1 535 ? -4.492 -14.832 26.377 1.00 90.19 535 ASP A O 1
ATOM 4251 N N . ARG A 1 536 ? -6.334 -13.766 27.127 1.00 87.88 536 ARG A N 1
ATOM 4252 C CA . ARG A 1 536 ? -7.277 -14.891 27.021 1.00 87.88 536 ARG A CA 1
ATOM 4253 C C . ARG A 1 536 ? -7.835 -15.089 25.617 1.00 87.88 536 ARG A C 1
ATOM 4255 O O . ARG A 1 536 ? -8.486 -16.093 25.367 1.00 87.88 536 ARG A O 1
ATOM 4262 N N . PHE A 1 537 ? -7.620 -14.128 24.723 1.00 88.12 537 PHE A N 1
ATOM 4263 C CA . PHE A 1 537 ? -8.088 -14.229 23.349 1.00 88.12 537 PHE A CA 1
ATOM 4264 C C . PHE A 1 537 ? -7.338 -15.352 22.627 1.00 88.12 537 PHE A C 1
ATOM 4266 O O . PHE A 1 537 ? -6.135 -15.246 22.389 1.00 88.12 537 PHE A O 1
ATOM 4273 N N . GLU A 1 538 ? -8.041 -16.411 22.260 1.00 85.50 538 GLU A N 1
ATOM 4274 C CA . GLU A 1 538 ? -7.538 -17.445 21.366 1.00 85.50 538 GLU A CA 1
ATOM 4275 C C . GLU A 1 538 ? -8.614 -17.710 20.312 1.00 85.50 538 GLU A C 1
ATOM 4277 O O . GLU A 1 538 ? -9.718 -18.105 20.679 1.00 85.50 538 GLU A O 1
ATOM 4282 N N . PRO A 1 539 ? -8.340 -17.453 19.022 1.00 81.06 539 PRO A N 1
ATOM 4283 C CA . PRO A 1 539 ? -9.291 -17.792 17.974 1.00 81.06 539 PRO A CA 1
ATOM 4284 C C . PRO A 1 539 ? -9.357 -19.318 17.839 1.00 81.06 539 PRO A C 1
ATOM 4286 O O . PRO A 1 539 ? -8.350 -19.957 17.520 1.00 81.06 539 PRO A O 1
ATOM 4289 N N . GLU A 1 540 ? -10.531 -19.885 18.120 1.00 67.69 540 GLU A N 1
ATOM 4290 C CA . GLU A 1 540 ? -10.762 -21.338 18.147 1.00 67.69 540 GLU A CA 1
ATOM 4291 C C . GLU A 1 540 ? -10.951 -21.924 16.736 1.00 67.69 540 GLU A C 1
ATOM 4293 O O . GLU A 1 540 ? -10.597 -23.078 16.488 1.00 67.69 540 GLU A O 1
ATOM 4298 N N . GLU A 1 541 ? -11.442 -21.117 15.789 1.00 69.81 541 GLU A N 1
ATOM 4299 C CA . GLU A 1 541 ? -11.792 -21.553 14.436 1.00 69.81 541 GLU A CA 1
ATOM 4300 C C . GLU A 1 541 ? -10.807 -21.098 13.343 1.00 69.81 541 GLU A C 1
ATOM 4302 O O . GLU A 1 541 ? -10.072 -20.108 13.447 1.00 69.81 541 GLU A O 1
ATOM 4307 N N . ASN A 1 542 ? -10.806 -21.845 12.234 1.00 79.50 542 ASN A N 1
ATOM 4308 C CA . ASN A 1 542 ? -10.038 -21.504 11.043 1.00 79.50 542 ASN A CA 1
ATOM 4309 C C . ASN A 1 542 ? -10.690 -20.336 10.288 1.00 79.50 542 ASN A C 1
ATOM 4311 O O . ASN A 1 542 ? -11.592 -20.548 9.482 1.00 79.50 542 ASN A O 1
ATOM 4315 N N . PHE A 1 543 ? -10.185 -19.121 10.479 1.00 88.12 543 PHE A N 1
ATOM 4316 C CA . PHE A 1 543 ? -10.705 -17.931 9.798 1.00 88.12 543 PHE A CA 1
ATOM 4317 C C . PHE A 1 543 ? -9.980 -17.649 8.471 1.00 88.12 543 PHE A C 1
ATOM 4319 O O . PHE A 1 543 ? -8.774 -17.855 8.348 1.00 88.12 543 PHE A O 1
ATOM 4326 N N . LYS A 1 544 ? -10.661 -17.123 7.458 1.00 88.81 544 LYS A N 1
ATOM 4327 C CA . LYS A 1 544 ? -10.073 -16.621 6.203 1.00 88.81 544 LYS A CA 1
ATOM 4328 C C . LYS A 1 544 ? -10.018 -15.100 6.173 1.00 88.81 544 LYS A C 1
ATOM 4330 O O . LYS A 1 544 ? -9.059 -14.542 5.637 1.00 88.81 544 LYS A O 1
ATOM 4335 N N . HIS A 1 545 ? -11.014 -14.438 6.748 1.00 93.38 545 HIS A N 1
ATOM 4336 C CA . HIS A 1 545 ? -11.231 -13.002 6.666 1.00 93.38 545 HIS A CA 1
ATOM 4337 C C . HIS A 1 545 ? -11.536 -12.418 8.050 1.00 93.38 545 HIS A C 1
ATOM 4339 O O . HIS A 1 545 ? -12.690 -12.312 8.459 1.00 93.38 545 HIS A O 1
ATOM 4345 N N . ALA A 1 546 ? -10.488 -11.970 8.746 1.00 95.00 546 ALA A N 1
ATOM 4346 C CA . ALA A 1 546 ? -10.631 -11.303 10.036 1.00 95.00 546 ALA A CA 1
ATOM 4347 C C . ALA A 1 546 ? -11.001 -9.823 9.870 1.00 95.00 546 ALA A C 1
ATOM 4349 O O . ALA A 1 546 ? -10.444 -9.125 9.014 1.00 95.00 546 ALA A O 1
ATOM 4350 N N . LEU A 1 547 ? -11.879 -9.331 10.741 1.00 97.19 547 LEU A N 1
ATOM 4351 C CA . LEU A 1 547 ? -12.242 -7.926 10.887 1.00 97.19 547 LEU A CA 1
ATOM 4352 C C . LEU A 1 547 ? -12.010 -7.478 12.333 1.00 97.19 547 LEU A C 1
ATOM 4354 O O . LEU A 1 547 ? -12.569 -8.059 13.256 1.00 97.19 547 LEU A O 1
ATOM 4358 N N . ILE A 1 548 ? -11.221 -6.422 12.523 1.00 97.44 548 ILE A N 1
ATOM 4359 C CA . ILE A 1 548 ? -10.954 -5.810 13.829 1.00 97.44 548 ILE A CA 1
ATOM 4360 C C . ILE A 1 548 ? -11.574 -4.413 13.851 1.00 97.44 548 ILE A C 1
ATOM 4362 O O . ILE A 1 548 ? -11.219 -3.558 13.037 1.00 97.44 548 ILE A O 1
ATOM 4366 N N . VAL A 1 549 ? -12.503 -4.171 14.770 1.00 97.50 549 VAL A N 1
ATOM 4367 C CA . VAL A 1 549 ? -13.301 -2.945 14.828 1.00 97.50 549 VAL A CA 1
ATOM 4368 C C . VAL A 1 549 ? -12.894 -2.093 16.027 1.00 97.50 549 VAL A C 1
ATOM 4370 O O . VAL A 1 549 ? -12.949 -2.528 17.179 1.00 97.50 549 VAL A O 1
ATOM 4373 N N . PHE A 1 550 ? -12.513 -0.852 15.738 1.00 96.88 550 PHE A N 1
ATOM 4374 C CA . PHE A 1 550 ? -12.079 0.146 16.704 1.00 96.88 550 PHE A CA 1
ATOM 4375 C C . PHE A 1 550 ? -13.131 1.237 16.878 1.00 96.88 550 PHE A C 1
ATOM 4377 O O . PHE A 1 550 ? -13.716 1.716 15.906 1.00 96.88 550 PHE A O 1
ATOM 4384 N N . GLY A 1 551 ? -13.338 1.649 18.127 1.00 93.38 551 GLY A N 1
ATOM 4385 C CA . GLY A 1 551 ? -14.177 2.791 18.471 1.00 93.38 551 GLY A CA 1
ATOM 4386 C C . GLY A 1 551 ? -13.466 4.135 18.293 1.00 93.38 551 GLY A C 1
ATOM 4387 O O . GLY A 1 551 ? -12.235 4.222 18.208 1.00 93.38 551 GLY A O 1
ATOM 4388 N N . GLY A 1 552 ? -14.271 5.195 18.251 1.00 90.69 552 GLY A N 1
ATOM 4389 C CA . GLY A 1 552 ? -13.797 6.576 18.303 1.00 90.69 552 GLY A CA 1
ATOM 4390 C C . GLY A 1 552 ? -13.557 7.027 19.744 1.00 90.69 552 GLY A C 1
ATOM 4391 O O . GLY A 1 552 ? -13.354 6.223 20.651 1.00 90.69 552 GLY A O 1
ATOM 4392 N N . LEU A 1 553 ? -13.653 8.336 19.987 1.00 87.94 553 LEU A N 1
ATOM 4393 C CA . LEU A 1 553 ? -13.471 8.911 21.328 1.00 87.94 553 LEU A CA 1
ATOM 4394 C C . LEU A 1 553 ? -14.492 8.383 22.353 1.00 87.94 553 LEU A C 1
ATOM 4396 O O . LEU A 1 553 ? -14.189 8.296 23.539 1.00 87.94 553 LEU A O 1
ATOM 4400 N N . LYS A 1 554 ? -15.703 8.056 21.892 1.00 88.38 554 LYS A N 1
ATOM 4401 C CA . LYS A 1 554 ? -16.814 7.566 22.720 1.00 88.38 554 LYS A CA 1
ATOM 4402 C C . LYS A 1 554 ? -16.943 6.036 22.724 1.00 88.38 554 LYS A C 1
ATOM 4404 O O . LYS A 1 554 ? -17.963 5.531 23.176 1.00 88.38 554 LYS A O 1
ATOM 4409 N N . GLY A 1 555 ? -15.945 5.318 22.206 1.00 91.25 555 GLY A N 1
ATOM 4410 C CA . GLY A 1 555 ? -16.017 3.868 22.039 1.00 91.25 555 GLY A CA 1
ATOM 4411 C C . GLY A 1 555 ? -16.903 3.440 20.865 1.00 91.25 555 GLY A C 1
ATOM 4412 O O . GLY A 1 555 ? -17.191 4.232 19.963 1.00 91.25 555 GLY A O 1
ATOM 4413 N N . LEU A 1 556 ? -17.284 2.162 20.851 1.00 92.25 556 LEU A N 1
ATOM 4414 C CA . LEU A 1 556 ? -18.170 1.577 19.834 1.00 92.25 556 LEU A CA 1
ATOM 4415 C C . LEU A 1 556 ? -19.650 1.827 20.151 1.00 92.25 556 LEU A C 1
ATOM 4417 O O . LEU A 1 556 ? -20.492 1.777 19.258 1.00 92.25 556 LEU A O 1
ATOM 4421 N N . GLU A 1 557 ? -19.947 2.180 21.399 1.00 91.31 557 GLU A N 1
ATOM 4422 C CA . GLU A 1 557 ? -21.269 2.514 21.917 1.00 91.31 557 GLU A CA 1
ATOM 4423 C C . GLU A 1 557 ? -21.925 3.636 21.106 1.00 91.31 557 GLU A C 1
ATOM 4425 O O . GLU A 1 557 ? -23.053 3.491 20.646 1.00 91.31 557 GLU A O 1
ATOM 4430 N N . ALA A 1 558 ? -21.188 4.713 20.820 1.00 87.94 558 ALA A N 1
ATOM 4431 C CA . ALA A 1 558 ? -21.717 5.833 20.038 1.00 87.94 558 ALA A CA 1
ATOM 4432 C C . ALA A 1 558 ? -22.118 5.440 18.606 1.00 87.94 558 ALA A C 1
ATOM 4434 O O . ALA A 1 558 ? -23.004 6.057 18.021 1.00 87.94 558 ALA A O 1
ATOM 4435 N N . SER A 1 559 ? -21.459 4.427 18.042 1.00 88.06 559 SER A N 1
ATOM 4436 C CA . SER A 1 559 ? -21.738 3.938 16.686 1.00 88.06 559 SER A CA 1
ATOM 4437 C C . SER A 1 559 ? -22.896 2.942 16.651 1.00 88.06 559 SER A C 1
ATOM 4439 O O . SER A 1 559 ? -23.540 2.793 15.617 1.00 88.06 559 SER A O 1
ATOM 4441 N N . LEU A 1 560 ? -23.149 2.260 17.770 1.00 89.75 560 LEU A N 1
ATOM 4442 C CA . LEU A 1 560 ? -24.314 1.404 17.963 1.00 89.75 560 LEU A CA 1
ATOM 4443 C C . LEU A 1 560 ? -25.579 2.249 18.157 1.00 89.75 560 LEU A C 1
ATOM 4445 O O . LEU A 1 560 ? -26.576 2.014 17.487 1.00 89.75 560 LEU A O 1
ATOM 4449 N N . GLU A 1 561 ? -25.516 3.276 19.008 1.00 86.88 561 GLU A N 1
ATOM 4450 C CA . GLU A 1 561 ? -26.651 4.168 19.295 1.00 86.88 561 GLU A CA 1
ATOM 4451 C C . GLU A 1 561 ? -27.150 4.942 18.063 1.00 86.88 561 GLU A C 1
ATOM 4453 O O . GLU A 1 561 ? -28.325 5.300 17.990 1.00 86.88 561 GLU A O 1
ATOM 4458 N N . SER A 1 562 ? -26.270 5.225 17.099 1.00 84.31 562 SER A N 1
ATOM 4459 C CA . SER A 1 562 ? -26.618 5.974 15.889 1.00 84.31 562 SER A CA 1
ATOM 4460 C C . SER A 1 562 ? -27.139 5.109 14.740 1.00 84.31 562 SER A C 1
ATOM 4462 O O . SER A 1 562 ? -27.705 5.647 13.786 1.00 84.31 5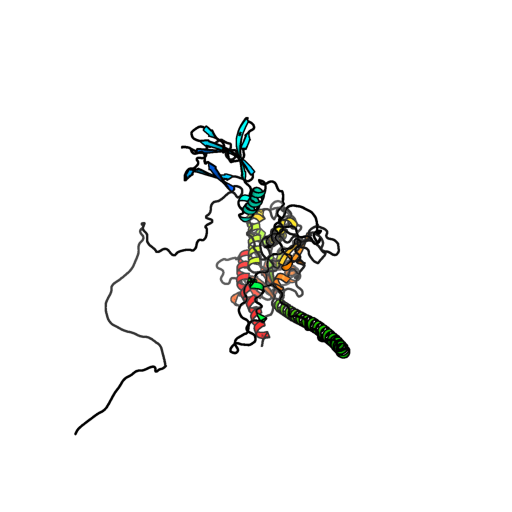62 SER A O 1
ATOM 4464 N N . ASP A 1 563 ? -26.962 3.786 14.800 1.00 84.88 563 ASP A N 1
ATOM 4465 C CA . ASP A 1 563 ? -27.363 2.874 13.733 1.00 84.88 563 ASP A CA 1
ATOM 4466 C C . ASP A 1 563 ? -28.703 2.203 14.047 1.00 84.88 563 ASP A C 1
ATOM 4468 O O . ASP A 1 563 ? -28.761 1.155 14.682 1.00 84.88 563 ASP A O 1
ATOM 4472 N N . GLU A 1 564 ? -29.790 2.768 13.517 1.00 83.19 564 GLU A N 1
ATOM 4473 C CA . GLU A 1 564 ? -31.162 2.267 13.709 1.00 83.19 564 GLU A CA 1
ATOM 4474 C C . GLU A 1 564 ? -31.360 0.794 13.296 1.00 83.19 564 GLU A C 1
ATOM 4476 O O . GLU A 1 564 ? -32.339 0.162 13.693 1.00 83.19 564 GLU A O 1
ATOM 4481 N N . LYS A 1 565 ? -30.459 0.228 12.479 1.00 83.88 565 LYS A N 1
ATOM 4482 C CA . LYS A 1 565 ? -30.531 -1.179 12.051 1.00 83.88 565 LYS A CA 1
ATOM 4483 C C . LYS A 1 565 ? -30.017 -2.155 13.101 1.00 83.88 565 LYS A C 1
ATOM 4485 O O . LYS A 1 565 ? -30.310 -3.345 12.999 1.00 83.88 565 LYS A O 1
ATOM 4490 N N . LEU A 1 566 ? -29.223 -1.683 14.056 1.00 84.75 566 LEU A N 1
ATOM 4491 C CA . LEU A 1 566 ? -28.687 -2.496 15.134 1.00 84.75 566 LEU A CA 1
ATOM 4492 C C . LEU A 1 566 ? -29.619 -2.354 16.339 1.00 84.75 566 LEU A C 1
ATOM 4494 O O . LEU A 1 566 ? -29.679 -1.317 16.984 1.00 84.75 566 LEU A O 1
ATOM 4498 N N . THR A 1 567 ? -30.376 -3.406 16.644 1.00 81.88 567 THR A N 1
ATOM 4499 C CA . THR A 1 567 ? -31.367 -3.406 17.738 1.00 81.88 567 THR A CA 1
ATOM 4500 C C . THR A 1 567 ? -30.784 -3.838 19.083 1.00 81.88 567 THR A C 1
ATOM 4502 O O . THR A 1 567 ? -31.527 -4.180 20.002 1.00 81.88 567 THR A O 1
ATOM 4505 N N . VAL A 1 568 ? -29.462 -3.914 19.177 1.00 86.56 568 VAL A N 1
ATOM 4506 C CA . VAL A 1 568 ? -28.753 -4.552 20.283 1.00 86.56 568 VAL A CA 1
ATOM 4507 C C . VAL A 1 568 ? -28.350 -3.510 21.327 1.00 86.56 568 VAL A C 1
ATOM 4509 O O . VAL A 1 568 ? -28.034 -2.379 20.970 1.00 86.56 568 VAL A O 1
ATOM 4512 N N . GLY A 1 569 ? -28.393 -3.871 22.613 1.00 81.19 569 GLY A N 1
ATOM 4513 C CA . GLY A 1 569 ? -28.116 -2.944 23.720 1.00 81.19 569 GLY A CA 1
ATOM 4514 C C . GLY A 1 569 ? -26.636 -2.803 24.094 1.00 81.19 569 GLY A C 1
ATOM 4515 O O . GLY A 1 569 ? -26.244 -1.760 24.610 1.00 81.19 569 GLY A O 1
ATOM 4516 N N . ASP A 1 570 ? -25.817 -3.826 23.833 1.00 88.50 570 ASP A N 1
ATOM 4517 C CA . ASP A 1 570 ? -24.379 -3.851 24.134 1.00 88.50 570 ASP A CA 1
ATOM 4518 C C . ASP A 1 570 ? -23.576 -4.130 22.848 1.00 88.50 570 ASP A C 1
ATOM 4520 O O . ASP A 1 570 ? -23.864 -5.116 22.161 1.00 88.50 570 ASP A O 1
ATOM 4524 N N . PRO A 1 571 ? -22.549 -3.322 22.501 1.00 90.50 571 PRO A N 1
ATOM 4525 C CA . PRO A 1 571 ? -21.672 -3.611 21.369 1.00 90.50 571 PRO A CA 1
ATOM 4526 C C . PRO A 1 571 ? -21.038 -5.003 21.402 1.00 90.50 571 PRO A C 1
ATOM 4528 O O . PRO A 1 571 ? -20.751 -5.542 20.337 1.00 90.50 571 PRO A O 1
ATOM 4531 N N . ARG A 1 572 ? -20.833 -5.601 22.585 1.00 93.31 572 ARG A N 1
ATOM 4532 C CA . ARG A 1 572 ? -20.237 -6.939 22.739 1.00 93.31 572 ARG A CA 1
ATOM 4533 C C . ARG A 1 572 ? -20.977 -8.014 21.938 1.00 93.31 572 ARG A C 1
ATOM 4535 O O . ARG A 1 572 ? -20.337 -8.905 21.402 1.00 93.31 572 ARG A O 1
ATOM 4542 N N . GLU A 1 573 ? -22.295 -7.907 21.815 1.00 91.00 573 GLU A N 1
ATOM 4543 C CA . GLU A 1 573 ? -23.140 -8.871 21.097 1.00 91.00 573 GLU A CA 1
ATOM 4544 C C . GLU A 1 573 ? -23.005 -8.794 19.562 1.00 91.00 573 GLU A C 1
ATOM 4546 O O . GLU A 1 573 ? -23.471 -9.683 18.853 1.00 91.00 573 GLU A O 1
ATOM 4551 N N . LEU A 1 574 ? -22.367 -7.746 19.026 1.00 90.69 574 LEU A N 1
ATOM 4552 C CA . LEU A 1 574 ? -22.109 -7.607 17.586 1.00 90.69 574 LEU A CA 1
ATOM 4553 C C . LEU A 1 574 ? -20.869 -8.375 17.120 1.00 90.69 574 LEU A C 1
ATOM 4555 O O . LEU A 1 574 ? -20.656 -8.522 15.915 1.00 90.69 574 LEU A O 1
ATOM 4559 N N . PHE A 1 575 ? -20.023 -8.788 18.061 1.00 92.94 575 PHE A N 1
ATOM 4560 C CA . PHE A 1 575 ? -18.705 -9.338 17.792 1.00 92.94 575 PHE A CA 1
ATOM 4561 C C . PHE A 1 575 ? -18.595 -10.736 18.383 1.00 92.94 575 PHE A C 1
ATOM 4563 O O . PHE A 1 575 ? -19.129 -11.019 19.450 1.00 92.94 575 PHE A O 1
ATOM 4570 N N . GLU A 1 576 ? -17.856 -11.602 17.702 1.00 91.94 576 GLU A N 1
ATOM 4571 C CA . GLU A 1 576 ? -17.534 -12.930 18.221 1.00 91.94 576 GLU A CA 1
ATOM 4572 C C . GLU A 1 576 ? -16.597 -12.817 19.428 1.00 91.94 576 GLU A C 1
ATOM 4574 O O . GLU A 1 576 ? -16.786 -13.469 20.452 1.00 91.94 576 GLU A O 1
ATOM 4579 N N . TYR A 1 577 ? -15.628 -11.904 19.330 1.00 93.50 577 TYR A N 1
ATOM 4580 C CA . TYR A 1 577 ? -14.724 -11.565 20.417 1.00 93.50 577 TYR A CA 1
ATOM 4581 C C . TYR A 1 577 ? -14.765 -10.066 20.693 1.00 93.50 577 TYR A C 1
ATOM 4583 O O . TYR A 1 577 ? -14.656 -9.247 19.780 1.00 93.50 577 TYR A O 1
ATOM 4591 N N . TYR A 1 578 ? -14.859 -9.697 21.968 1.00 95.69 578 TYR A N 1
ATOM 4592 C CA . TYR A 1 578 ? -14.814 -8.307 22.412 1.00 95.69 578 TYR A CA 1
ATOM 4593 C C . TYR A 1 578 ? -13.671 -8.124 23.404 1.00 95.69 578 TYR A C 1
ATOM 4595 O O . TYR A 1 578 ? -13.766 -8.555 24.553 1.00 95.69 578 TYR A O 1
ATOM 4603 N N . VAL A 1 579 ? -12.564 -7.535 22.951 1.00 96.00 579 VAL A N 1
ATOM 4604 C CA . VAL A 1 579 ? -11.266 -7.630 23.635 1.00 96.00 579 VAL A CA 1
ATOM 4605 C C . VAL A 1 579 ? -10.728 -6.284 24.110 1.00 96.00 579 VAL A C 1
ATOM 4607 O O . VAL A 1 579 ? -10.760 -5.279 23.394 1.00 96.00 579 VAL A O 1
ATOM 4610 N N . ASN A 1 580 ? -10.153 -6.294 25.310 1.00 95.94 580 ASN A N 1
ATOM 4611 C CA . ASN A 1 580 ? -9.293 -5.241 25.819 1.00 95.94 580 ASN A CA 1
ATOM 4612 C C . ASN A 1 580 ? -7.843 -5.537 25.429 1.00 95.94 580 ASN A C 1
ATOM 4614 O O . ASN A 1 580 ? -7.201 -6.448 25.954 1.00 95.94 580 ASN A O 1
ATOM 4618 N N . VAL A 1 581 ? -7.335 -4.729 24.502 1.00 94.62 581 VAL A N 1
ATOM 4619 C CA . VAL A 1 581 ? -6.013 -4.879 23.879 1.00 94.62 581 VAL A CA 1
ATOM 4620 C C . VAL A 1 581 ? -4.853 -4.431 24.771 1.00 94.62 581 VAL A C 1
ATOM 4622 O O . VAL A 1 581 ? -3.704 -4.733 24.465 1.00 94.62 581 VAL A O 1
ATOM 4625 N N . CYS A 1 582 ? -5.130 -3.716 25.863 1.00 95.56 582 CYS A N 1
ATOM 4626 C CA . CYS A 1 582 ? -4.126 -3.228 26.803 1.00 95.56 582 CYS A CA 1
ATOM 4627 C C . CYS A 1 582 ? -4.666 -3.314 28.243 1.00 95.56 582 CYS A C 1
ATOM 4629 O O . CYS A 1 582 ? -5.086 -2.302 28.818 1.00 95.56 582 CYS A O 1
ATOM 4631 N N . PRO A 1 583 ? -4.686 -4.518 28.844 1.00 93.12 583 PRO A N 1
ATOM 4632 C CA . PRO A 1 583 ? -5.101 -4.669 30.231 1.00 93.12 583 PRO A CA 1
ATOM 4633 C C . PRO A 1 583 ? -4.171 -3.864 31.149 1.00 93.12 583 PRO A C 1
ATOM 4635 O O . PRO A 1 583 ? -2.971 -3.754 30.904 1.00 93.12 583 PRO A O 1
ATOM 4638 N N . TYR A 1 584 ? -4.732 -3.302 32.223 1.00 92.00 584 TYR A N 1
ATOM 4639 C CA . TYR A 1 584 ? -3.998 -2.476 33.194 1.00 92.00 584 TYR A CA 1
ATOM 4640 C C . TYR A 1 584 ? -3.337 -1.218 32.592 1.00 92.00 584 TYR A C 1
ATOM 4642 O O . TYR A 1 584 ? -2.277 -0.789 33.051 1.00 92.00 584 TYR A O 1
ATOM 4650 N N . GLN A 1 585 ? -3.964 -0.603 31.581 1.00 94.69 585 GLN A N 1
ATOM 4651 C CA . GLN A 1 585 ? -3.489 0.653 30.995 1.00 94.69 585 GLN A CA 1
ATOM 4652 C C . GLN A 1 585 ? -3.268 1.752 32.055 1.00 94.69 585 GLN A C 1
ATOM 4654 O O . GLN A 1 585 ? -4.121 2.016 32.901 1.00 94.69 585 GLN A O 1
ATOM 4659 N N . GLY A 1 586 ? -2.116 2.426 31.986 1.00 95.19 586 GLY A N 1
ATOM 4660 C CA . GLY A 1 586 ? -1.768 3.522 32.903 1.00 95.19 586 GLY A CA 1
ATOM 4661 C C . GLY A 1 586 ? -2.407 4.870 32.545 1.00 95.19 586 GLY A C 1
ATOM 4662 O O . GLY A 1 586 ? -2.462 5.772 33.379 1.00 95.19 586 GLY A O 1
ATOM 4663 N N . SER A 1 587 ? -2.898 5.017 31.311 1.00 94.94 587 SER A N 1
ATOM 4664 C CA . SER A 1 587 ? -3.698 6.168 30.879 1.00 94.94 587 SER A CA 1
ATOM 4665 C C . SER A 1 587 ? -5.182 5.863 31.051 1.00 94.94 587 SER A C 1
ATOM 4667 O O . SER A 1 587 ? -5.602 4.726 30.866 1.00 94.94 587 SER A O 1
ATOM 4669 N N . ARG A 1 588 ? -6.008 6.877 31.334 1.00 92.44 588 ARG A N 1
ATOM 4670 C CA . ARG A 1 588 ? -7.473 6.713 31.374 1.00 92.44 588 ARG A CA 1
ATOM 4671 C C . ARG A 1 588 ? -8.047 6.335 30.009 1.00 92.44 588 ARG A C 1
ATOM 4673 O O . ARG A 1 588 ? -9.021 5.601 29.941 1.00 92.44 588 ARG A O 1
ATOM 4680 N N . THR A 1 589 ? -7.459 6.854 28.939 1.00 92.31 589 THR A N 1
ATOM 4681 C CA . THR A 1 589 ? -7.933 6.663 27.566 1.00 92.31 589 THR A CA 1
ATOM 4682 C C . THR A 1 589 ? -6.753 6.357 26.660 1.00 92.31 589 THR A C 1
ATOM 4684 O O . THR A 1 589 ? -5.718 7.020 26.766 1.00 92.31 589 THR A O 1
ATOM 4687 N N . ILE A 1 590 ? -6.931 5.399 25.755 1.00 95.31 590 ILE A N 1
ATOM 4688 C CA . ILE A 1 590 ? -6.002 5.113 24.659 1.00 95.31 590 ILE A CA 1
ATOM 4689 C C . ILE A 1 590 ? -6.636 5.671 23.389 1.00 95.31 590 ILE A C 1
ATOM 4691 O O . ILE A 1 590 ? -7.807 5.403 23.115 1.00 95.31 590 ILE A O 1
ATOM 4695 N N . ARG A 1 591 ? -5.900 6.485 22.631 1.00 95.25 591 ARG A N 1
ATOM 4696 C CA . ARG A 1 591 ? -6.418 7.063 21.385 1.00 95.25 591 ARG A CA 1
ATOM 4697 C C . ARG A 1 591 ? -6.490 5.995 20.293 1.00 95.25 591 ARG A C 1
ATOM 4699 O O . ARG A 1 591 ? -5.714 5.044 20.307 1.00 95.25 591 ARG A O 1
ATOM 4706 N N . THR A 1 592 ? -7.397 6.139 19.327 1.00 95.56 592 THR A N 1
ATOM 4707 C CA . THR A 1 592 ? -7.647 5.106 18.304 1.00 95.56 592 THR A CA 1
ATOM 4708 C C . THR A 1 592 ? -6.383 4.729 17.517 1.00 95.56 592 THR A C 1
ATOM 4710 O O . THR A 1 592 ? -6.138 3.551 17.276 1.00 95.56 592 THR A O 1
ATOM 4713 N N . GLU A 1 593 ? -5.534 5.696 17.162 1.00 94.88 593 GLU A N 1
ATOM 4714 C CA . GLU A 1 593 ? -4.265 5.457 16.464 1.00 94.88 593 GLU A CA 1
ATOM 4715 C C . GLU A 1 593 ? -3.220 4.707 17.311 1.00 94.88 593 GLU A C 1
ATOM 4717 O O . GLU A 1 593 ? -2.409 3.958 16.763 1.00 94.88 593 GLU A O 1
ATOM 4722 N N . GLU A 1 594 ? -3.259 4.869 18.637 1.00 96.38 594 GLU A N 1
ATOM 4723 C CA . GLU A 1 594 ? -2.408 4.150 19.594 1.00 96.38 594 GLU A CA 1
ATOM 4724 C C . GLU A 1 594 ? -2.945 2.730 19.802 1.00 96.38 594 GLU A C 1
ATOM 4726 O O . GLU A 1 594 ? -2.201 1.752 19.704 1.00 96.38 594 GLU A O 1
ATOM 4731 N N . ALA A 1 595 ? -4.260 2.615 20.016 1.00 96.12 595 ALA A N 1
ATOM 4732 C CA . ALA A 1 595 ? -4.964 1.352 20.198 1.00 96.12 595 ALA A CA 1
ATOM 4733 C C . ALA A 1 595 ? -4.766 0.428 18.997 1.00 96.12 595 ALA A C 1
ATOM 4735 O O . ALA A 1 595 ? -4.555 -0.765 19.178 1.00 96.12 595 ALA A O 1
ATOM 4736 N N . LEU A 1 596 ? -4.766 0.972 17.780 1.00 96.25 596 LEU A N 1
ATOM 4737 C CA . LEU A 1 596 ? -4.557 0.216 16.550 1.00 96.25 596 LEU A CA 1
ATOM 4738 C C . LEU A 1 596 ? -3.163 -0.434 16.510 1.00 96.25 596 LEU A C 1
ATOM 4740 O O . LEU A 1 596 ? -3.053 -1.616 16.189 1.00 96.25 596 LEU A O 1
ATOM 4744 N N . LEU A 1 597 ? -2.103 0.287 16.893 1.00 96.31 597 LEU A N 1
ATOM 4745 C CA . LEU A 1 597 ? -0.751 -0.284 16.983 1.00 96.31 597 LEU A CA 1
ATOM 4746 C C . LEU A 1 597 ? -0.657 -1.383 18.045 1.00 96.31 597 LEU A C 1
ATOM 4748 O O . LEU A 1 597 ? -0.082 -2.441 17.786 1.00 96.31 597 LEU A O 1
ATOM 4752 N N . ILE A 1 598 ? -1.226 -1.137 19.226 1.00 96.81 598 ILE A N 1
ATOM 4753 C CA . ILE A 1 598 ? -1.198 -2.084 20.347 1.00 96.81 598 ILE A CA 1
ATOM 4754 C C . ILE A 1 598 ? -1.982 -3.352 19.988 1.00 96.81 598 ILE A C 1
ATOM 4756 O O . ILE A 1 598 ? -1.464 -4.462 20.111 1.00 96.81 598 ILE A O 1
ATOM 4760 N N . ALA A 1 599 ? -3.201 -3.185 19.477 1.00 96.31 599 ALA A N 1
ATOM 4761 C CA . ALA A 1 599 ? -4.093 -4.268 19.094 1.00 96.31 599 ALA A CA 1
ATOM 4762 C C . ALA A 1 599 ? -3.485 -5.151 18.009 1.00 96.31 599 ALA A C 1
ATOM 4764 O O . ALA A 1 599 ? -3.426 -6.366 18.176 1.00 96.31 599 ALA A O 1
ATOM 4765 N N . LEU A 1 600 ? -2.994 -4.563 16.913 1.00 96.25 600 LEU A N 1
ATOM 4766 C CA . LEU A 1 600 ? -2.420 -5.342 15.816 1.00 96.25 600 LEU A CA 1
ATOM 4767 C C . LEU A 1 600 ? -1.145 -6.078 16.247 1.00 96.25 600 LEU A C 1
ATOM 4769 O O . LEU A 1 600 ? -0.939 -7.219 15.835 1.00 96.25 600 LEU A O 1
ATOM 4773 N N . SER A 1 601 ? -0.333 -5.478 17.123 1.00 96.00 601 SER A N 1
ATOM 4774 C CA . SER A 1 601 ? 0.835 -6.137 17.718 1.00 96.00 601 SER A CA 1
ATOM 4775 C C . SER A 1 601 ? 0.451 -7.356 18.560 1.00 96.00 601 SER A C 1
ATOM 4777 O O . SER A 1 601 ? 1.058 -8.417 18.418 1.00 96.00 601 SER A O 1
ATOM 4779 N N . ALA A 1 602 ? -0.582 -7.230 19.397 1.00 94.31 602 ALA A N 1
ATOM 4780 C CA . ALA A 1 602 ? -1.016 -8.292 20.300 1.00 94.31 602 ALA A CA 1
ATOM 4781 C C . ALA A 1 602 ? -1.815 -9.405 19.592 1.00 94.31 602 ALA A C 1
ATOM 4783 O O . ALA A 1 602 ? -1.674 -10.583 19.920 1.00 94.31 602 ALA A O 1
ATOM 4784 N N . ILE A 1 603 ? -2.630 -9.052 18.594 1.00 93.75 603 ILE A N 1
ATOM 4785 C CA . ILE A 1 603 ? -3.506 -9.983 17.867 1.00 93.75 603 ILE A CA 1
ATOM 4786 C C . ILE A 1 603 ? -2.732 -10.763 16.793 1.00 93.75 603 ILE A C 1
ATOM 4788 O O . ILE A 1 603 ? -2.963 -11.960 16.622 1.00 93.75 603 ILE A O 1
ATOM 4792 N N . ARG A 1 604 ? -1.775 -10.136 16.091 1.00 91.69 604 ARG A N 1
ATOM 4793 C CA . ARG A 1 604 ? -0.991 -10.777 15.016 1.00 91.69 604 ARG A CA 1
ATOM 4794 C C . ARG A 1 604 ? -0.402 -12.150 15.382 1.00 91.69 604 ARG A C 1
ATOM 4796 O O . ARG A 1 604 ? -0.602 -13.074 14.591 1.00 91.69 604 ARG A O 1
ATOM 4803 N N . PRO A 1 605 ? 0.330 -12.334 16.501 1.00 91.19 605 PRO A N 1
ATOM 4804 C CA . PRO A 1 605 ? 0.901 -13.641 16.831 1.00 91.19 605 PRO A CA 1
ATOM 4805 C C . PRO A 1 605 ? -0.179 -14.703 17.064 1.00 91.19 605 PRO A C 1
ATOM 4807 O O . PRO A 1 605 ? 0.015 -15.859 16.701 1.00 91.19 605 PRO A O 1
ATOM 4810 N N . LYS A 1 606 ? -1.338 -14.308 17.599 1.00 90.00 606 LYS A N 1
ATOM 4811 C CA . LYS A 1 606 ? -2.463 -15.206 17.888 1.00 90.00 606 LYS A CA 1
ATOM 4812 C C . LYS A 1 606 ? -3.167 -15.664 16.609 1.00 90.00 606 LYS A C 1
ATOM 4814 O O . LYS A 1 606 ? -3.420 -16.855 16.451 1.00 90.00 606 LYS A O 1
ATOM 4819 N N . LEU A 1 607 ? -3.372 -14.751 15.655 1.00 88.19 607 LEU A N 1
ATOM 4820 C CA . LEU A 1 607 ? -3.886 -15.083 14.319 1.00 88.19 607 LEU A CA 1
ATOM 4821 C C . LEU A 1 607 ? -2.930 -15.993 13.534 1.00 88.19 607 LEU A C 1
ATOM 4823 O O . LEU A 1 607 ? -3.366 -16.901 12.834 1.00 88.19 607 LEU A O 1
ATOM 4827 N N . ALA A 1 608 ? -1.619 -15.763 13.644 1.00 83.81 608 ALA A N 1
ATOM 4828 C CA . ALA A 1 608 ? -0.628 -16.612 12.986 1.00 83.81 608 ALA A CA 1
ATOM 4829 C C . ALA A 1 608 ? -0.584 -18.025 13.598 1.00 83.81 608 ALA A C 1
ATOM 4831 O O . ALA A 1 608 ? -0.443 -19.012 12.878 1.00 83.81 608 ALA A O 1
ATOM 4832 N N . MET A 1 609 ? -0.731 -18.132 14.922 1.00 81.38 609 MET A N 1
ATOM 4833 C CA . MET A 1 609 ? -0.693 -19.410 15.630 1.00 81.38 609 MET A CA 1
ATOM 4834 C C . MET A 1 609 ? -1.907 -20.295 15.325 1.00 81.38 609 MET A C 1
ATOM 4836 O O . MET A 1 609 ? -1.729 -21.501 15.159 1.00 81.38 609 MET A O 1
ATOM 4840 N N . SER A 1 610 ? -3.117 -19.735 15.201 1.00 77.62 610 SER A N 1
ATOM 4841 C CA . SER A 1 610 ? -4.298 -20.540 14.844 1.00 77.62 610 SER A CA 1
ATOM 4842 C C . SER A 1 610 ? -4.161 -21.192 13.469 1.00 77.62 610 SER A C 1
ATOM 4844 O O . SER A 1 610 ? -4.566 -22.337 13.283 1.00 77.62 610 SER A O 1
ATOM 4846 N N . LYS A 1 611 ? -3.486 -20.521 12.529 1.00 73.94 611 LYS A N 1
ATOM 4847 C CA . LYS A 1 611 ? -3.159 -21.091 11.217 1.00 73.94 611 LYS A CA 1
ATOM 4848 C C . LYS A 1 611 ? -2.139 -22.224 11.281 1.00 73.94 611 LYS A C 1
ATOM 4850 O O . LYS A 1 611 ? -2.293 -23.202 10.557 1.00 73.94 611 LYS A O 1
ATOM 4855 N N . LEU A 1 612 ? -1.135 -22.127 12.153 1.00 69.44 612 LEU A N 1
ATOM 4856 C CA . LEU A 1 612 ? -0.120 -23.176 12.312 1.00 69.44 612 LEU A CA 1
ATOM 4857 C C . LEU A 1 612 ? -0.694 -24.451 12.948 1.00 69.44 612 LEU A C 1
ATOM 4859 O O . LEU A 1 612 ? -0.480 -25.538 12.412 1.00 69.44 612 LEU A O 1
ATOM 4863 N N . LYS A 1 613 ? -1.493 -24.323 14.018 1.00 61.50 613 LYS A N 1
ATOM 4864 C CA . LYS A 1 613 ? -2.098 -25.466 14.736 1.00 61.50 613 LYS A CA 1
ATOM 4865 C C . LYS A 1 613 ? -2.927 -26.386 13.820 1.00 61.50 613 LYS A C 1
ATOM 4867 O O . LYS A 1 613 ? -2.985 -27.592 14.030 1.00 61.50 613 LYS A O 1
ATOM 4872 N N . LEU A 1 614 ? -3.542 -25.839 12.772 1.00 56.25 614 LEU A N 1
ATOM 4873 C CA . LEU A 1 614 ? -4.350 -26.606 11.815 1.00 56.25 614 LEU A CA 1
ATOM 4874 C C . LEU A 1 614 ? -3.517 -27.323 10.743 1.00 56.25 614 LEU A C 1
ATOM 4876 O O . LEU A 1 614 ? -3.922 -28.378 10.255 1.00 56.25 614 LEU A O 1
ATOM 4880 N N . THR A 1 615 ? -2.351 -26.780 10.379 1.00 57.50 615 THR A N 1
ATOM 4881 C CA . THR A 1 615 ? -1.433 -27.458 9.446 1.00 57.50 615 THR A CA 1
ATOM 4882 C C . THR A 1 615 ? -0.773 -28.690 10.062 1.00 57.50 615 THR A C 1
ATOM 4884 O O . THR A 1 615 ? -0.409 -29.609 9.335 1.00 57.50 615 THR A O 1
ATOM 4887 N N . GLU A 1 616 ? -0.651 -28.739 11.389 1.00 55.00 616 GLU A N 1
ATOM 4888 C CA . GLU A 1 616 ? -0.154 -29.916 12.110 1.00 55.00 616 GLU A CA 1
ATOM 4889 C C . GLU A 1 616 ? -1.252 -30.984 12.229 1.00 55.00 616 GLU A C 1
ATOM 4891 O O . GLU A 1 616 ? -1.038 -32.115 11.809 1.00 55.00 616 GLU A O 1
ATOM 4896 N N . ASN A 1 617 ? -2.472 -30.603 12.626 1.00 51.41 617 ASN A N 1
ATOM 4897 C CA . ASN A 1 617 ? -3.609 -31.530 12.765 1.00 51.41 617 ASN A CA 1
ATOM 4898 C C . ASN A 1 617 ? -4.169 -32.105 11.444 1.00 51.41 617 ASN A C 1
ATOM 4900 O O . ASN A 1 617 ? -5.075 -32.929 11.484 1.00 51.41 617 ASN A O 1
ATOM 4904 N N . SER A 1 618 ? -3.706 -31.640 10.279 1.00 48.78 618 SER A N 1
ATOM 4905 C CA . SER A 1 618 ? -4.117 -32.157 8.958 1.00 48.78 618 SER A CA 1
ATOM 4906 C C . SER A 1 618 ? -3.072 -33.061 8.293 1.00 48.78 618 SER A C 1
ATOM 4908 O O . SER A 1 618 ? -3.331 -33.587 7.210 1.00 48.78 618 SER A O 1
ATOM 4910 N N . ASN A 1 619 ? -1.897 -33.223 8.916 1.00 43.69 619 ASN A N 1
ATOM 4911 C CA . ASN A 1 619 ? -0.844 -34.144 8.475 1.00 43.69 619 ASN A CA 1
ATOM 4912 C C . ASN A 1 619 ? -0.783 -35.446 9.299 1.00 43.69 619 ASN A C 1
ATOM 4914 O O . ASN A 1 619 ? -0.009 -36.332 8.931 1.00 43.69 619 ASN A O 1
ATOM 4918 N N . ASP A 1 620 ? -1.598 -35.555 10.351 1.00 35.22 620 ASP A N 1
ATOM 4919 C CA . ASP A 1 620 ? -1.948 -36.804 11.044 1.00 35.22 620 ASP A CA 1
ATOM 4920 C C . ASP A 1 620 ? -3.268 -37.360 10.484 1.00 35.22 620 ASP A C 1
ATOM 4922 O O . ASP A 1 620 ? -3.398 -38.607 10.395 1.00 35.22 620 ASP A O 1
#

Organism: NCBI:txid2664684

Radius of gyration: 41.81 Å; chains: 1; bounding box: 105×115×116 Å

Sequence (620 aa):
MGNNSGKRSLSQSTDDSVIREDENWMKDVDSEANHPNLAPYSNLTAEENDFEPKRRVRASTLSSTVNIDKKKLPTVFKWEGGGKNVFISGSFNSWKKKISMVKSTGDFYAIIDLPEGTHQYKFYVDGQWLCDSKEQKTESDLGTENNIVTVRASDFEVFEALATDSVNSGQNRGTGRHYSKDEVTGSPPGDYSQEVPPRHSSHGFSHSGPPILPPHLLQVILNKEIPVHCEPTLLPEPNHVMLNHLYALSIKESKPDLKKIRKEAKERKRKWKEEKLIKRLEKRKKREETEQINKLEEESKLKKKENCYTVSIALPGSILDNAQSPELRTYLAGQIARSAAIFNVNEIIIFDEVGKAALTTEGTFEGIGKSTKTSNCNIQLARILQYLECPQYLRKNFFP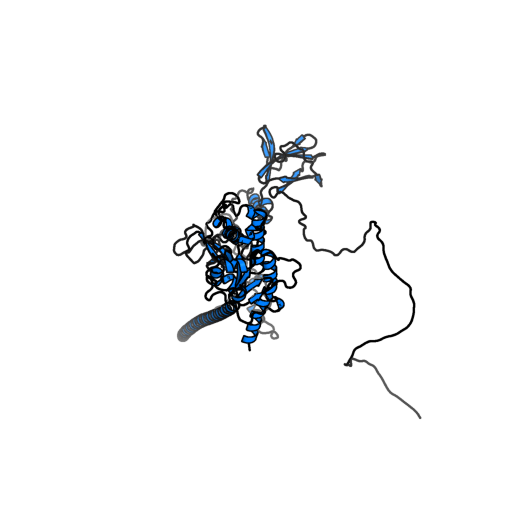VHEDLKYAGLLNPLDSVHHYRSEDDATYREGVVTKMKVKEDKGSLVDVGLEKLVRIDKQLDPGFRVTVRLDKTTMDNKKPRGVVVSPDEPRELGNLYWGYSVRLAPNLSSVLIKSPYKGGYDLVIGTSDKGDSIDRFEPEENFKHALIVFGGLKGLEASLESDEKLTVGDPRELFEYYVNVCPYQGSRTIRTEEALLIALSAIRPKLAMSKLKLTENSND

Secondary structure (DSSP, 8-state):
------------------------------------------------------PPPP-----------TT-EEEEEEE-S--SSEEEEEGGGTT--PEEPEEETTEEEEEEEE-SEEEEEEEEETTEEE--SSS-EEE-TTS-EEEEEEE-GGGGSHHHHHHHHHHHTTTTSS---PPPTT--S-PPSS---SSPPPS----S-----SPPPPGGGG--GGGSPPPTTS-TTPPPPPPGGGTT-------------HHHHHHHHHHHHHHHHHHHHHHHHHHHHHHHHHHHHHHHHHHHHHHHHHT--EEEEEEEGGGGGG-SSHHHHHHHHHHHHHHHHHTT--EEEEE-SSS---S-S-PPP--S-SSS----HHHHHHHHHHHHHS-GGGHHHH----GGGTTGGGSPP---TT---TTS--SEEEEEE-SPPPPGGG--EEE-SSSSPEEESS---TT-EEEEEE-GGGTTSSS-EEEEE-TTHHHHTT------EEEEESSHHHHHH--SSTT--SEEEEEEEEEEEGGG----S--SEEEEE--BTTBTHHHHHT-TT---SSGGGG-SEEEESSTT-SSS---HHHHHHHHHHHHHHHHHHHHHHHHHTT--

Foldseek 3Di:
DDDDDDDDDDDDDDDDDDDDDDDDDDDDDDDDDDDDDDDDDDDDDDDDDDDDDDDDDDDDPDPPDDPDPPFWDWDKDKAQPAADWKWKAWVQVPRPDTHTFDDDPRMTMDIDTHGAAKIWMWMQGPNDTDEDPVADWDQDPVRDITGMDGDDPLCPPPVSVVVVVVVVVPPVDPDDDDDDPPPPPPDPDD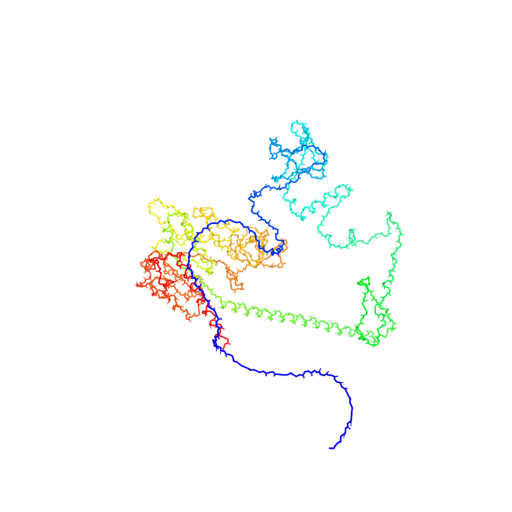DDDPDDPDPDDDDDDDDDDDDDDDVLLVPDQVPDDDPPPDDPPDTDDHDPVNPPDDDDDDDDDDDDDPVVVVVVVVVVVVVVVVVVVVVVVVVVVVVVVVVVVVVVVVVVLVVLLLLAAAEEEEEELCLLVPQPDLLSSLQLLLLLLQLCLVLLHAAYEYEHLQLPDDQDLPDAQPDDDDDDDDRRSSSLSLVSSVLQLDAPVCNVLPPDDGPSCPNVVVHDHNPFPQNDAQPDDDQKHKWWFAPDDDPPQFATWTDRNYPATETERHHDDGSDIFMWGWDPVCPPPNHTYTYTDDLCCCCSPVVGRNGYHYGYHSAPVCVQPVDPDDPTFPAEEEEDQPFAELVPDADPDDTRYYYYYFYAPVTCQSRQVNDPVRPDDDPCVVHPGYYHLDPPDPDPDDHRSRSSNSNSVSCSVRNSVSSVVVVVVVVD

InterPro domains:
  IPR003750 Putative RNA methyltransferase C9orf114-like [PF02598] (310-602)
  IPR003750 Putative RNA methyltransferase C9orf114-like [PTHR12150] (259-608)
  IPR003750 Putative RNA methyltransferase C9orf114-like [cd18086] (310-603)
  IPR006828 Association with the SNF1 complex (ASC) domain [PF04739] (208-253)
  IPR006828 Association with the SNF1 complex (ASC) domain [SM01010] (185-257)
  IPR012340 Nucleic acid-binding, OB-fold [G3DSA:2.40.50.140] (419-488)
  IPR012340 Nucleic acid-binding, OB-fold [SSF50249] (418-499)
  IPR013783 Immunoglobulin-like fold [G3DSA:2.60.40.10] (73-169)
  IPR014756 Immunoglobulin E-set [SSF81296] (72-156)
  IPR029026 tRNA (guanine-N1-)-methyltransferase, N-terminal [G3DSA:3.40.1280.10] (311-601)
  IPR029028 Alpha/beta knot methyltransferases [SSF75217] (308-605)
  IPR032640 AMP-activated protein kinase, glycogen-binding domain [PF16561] (74-156)
  IPR037256 ASC domain superfamily [SSF160219] (184-254)